Protein AF-A0AAN8KMR7-F1 (afdb_monomer)

Foldseek 3Di:
DVVVVLQVVLQVLLLVQLDDDDDDDDDDDDDAFDQACLLPRAGFALQFKDKDAFPVADCPPPLNRRLVVSSRSCSVSLSVSCVVPVLFDKWWWAFPSFMIIIPRYHDQDADPVRGDRDTPLLDQLFLCQLFPAFEEEEEEEPDPVCPDPNVVLVVLLVVLLVSSHDPSHHYDYHYPPDDDDDDDDGQEYEYEEQADPALPVVVCCPPQPDPLSYAYEYENTAPDCPHQPSRQVNRVNSQFYYFYDHDNVVSNVRSSVRSQSRSQVCLQVVPGDWDKDFWDDDPRQQVDQPRRPWTKIKTKHWHWDPDPVCSNVTGTGTMIMTIRTVVVVLVVPDDVLQDDPKGKWKAALVQATRDDPQLDQWDDDDPGIDGDVPSRRHGPVNRDPDDPPCPVSVCQSVQHADWDDDCWTWGWDDDDSMTMIMTHDPCRPVDDDQDADDLVQLVVLCPPPPHDDDQVDQFWCQSPDPVSVVDRSSRLLVCCSVVVCVVIHGDPRVSSVSSVVSNVCSVVVVVVVVCVVCVPD

Radius of gyration: 28.15 Å; Cα contacts (8 Å, |Δi|>4): 831; chains: 1; bounding box: 63×62×98 Å

Sequence (521 aa):
MELLCRKMKSVAEAEETLEEQRCLESWEESFPLEENEHFNKLQVNTLQSDIQVPTNVYNKDPGILNGVYMSEALNDVFVDNFQKDPTLTWQYFGSATGFFRLYPGIAWTPDENGVVTFDCRNRNWYIQAATSPKDIIIVVDVSGSMKGLRLTIAKHTINTILDTLGENDFVNVIAAASLGQGSLCNQAIMLITDGAMEDYEEVFQEFNWPERRVRVFTYLIGREVTFADTVKWIACNNKGYYTHVSTLADVQENVMEYLHVLSRPMVINHDHDIIWTEAYMDSALFNTQAQSLLLMTSVAMPVFSKKKETLSHGILLGVVGTDVPLRELMRLAPRYKLGVHGYAFLNTNNGYILSHPDLRPLYKEGKKLKPKPNYNSVDLAEVEWEDTDETLRTAMVKGETGTLSLDVRATVEKGTPFSLGMVLTRGHGEYIFLGNVSVKEGLNDLMQPDVSIANEWTYCETDIDPHHRKLTQLQAVFRYLTGKEPDLECDEELLRQTLFDAVVTAPMEAYWTAMMLNPSG

Mean predicted aligned error: 11.94 Å

pLDDT: mean 77.71, std 13.56, range [29.28, 94.75]

Nearest PDB structures (foldseek):
  8we9-assembly1_D  TM=8.338E-01  e=1.237E-37  Homo sapiens
  8x93-assembly1_B  TM=8.026E-01  e=9.690E-37  Homo sapiens
  8hmb-assembly1_E  TM=8.223E-01  e=2.126E-35  Homo sapiens
  8hma-assembly1_F  TM=8.306E-01  e=1.867E-34  Homo sapiens
  8if3-assembly1_A  TM=8.110E-01  e=4.273E-32  Homo sapiens

Structure (mmCIF, N/CA/C/O backbone):
data_AF-A0AAN8KMR7-F1
#
_entry.id   AF-A0AAN8KMR7-F1
#
loop_
_atom_site.group_PDB
_atom_site.id
_atom_site.type_symbol
_atom_site.label_atom_id
_atom_site.label_alt_id
_atom_site.label_comp_id
_atom_site.label_asym_id
_atom_site.label_entity_id
_atom_site.label_seq_id
_atom_site.pdbx_PDB_ins_code
_atom_site.Cartn_x
_atom_site.Cartn_y
_atom_site.Cartn_z
_atom_site.occupancy
_atom_site.B_iso_or_equiv
_atom_site.auth_seq_id
_atom_site.auth_comp_id
_atom_site.auth_asym_id
_atom_site.auth_atom_id
_atom_site.pdbx_PDB_model_num
ATOM 1 N N . MET A 1 1 ? -17.747 -5.216 7.043 1.00 40.75 1 MET A N 1
ATOM 2 C CA . MET A 1 1 ? -18.226 -5.093 5.646 1.00 40.75 1 MET A CA 1
ATOM 3 C C . MET A 1 1 ? -18.702 -3.694 5.274 1.00 40.75 1 MET A C 1
ATOM 5 O O . MET A 1 1 ? -18.146 -3.143 4.334 1.00 40.75 1 MET A O 1
ATOM 9 N N . GLU A 1 2 ? -19.658 -3.083 5.987 1.00 42.31 2 GLU A N 1
ATOM 10 C CA . GLU A 1 2 ? -20.108 -1.712 5.662 1.00 42.31 2 GLU A CA 1
ATOM 11 C C . GLU A 1 2 ? -18.990 -0.665 5.731 1.00 42.31 2 GLU A C 1
ATOM 13 O O . GLU A 1 2 ? -18.883 0.144 4.818 1.00 42.31 2 GLU A O 1
ATOM 18 N N . LEU A 1 3 ? -18.127 -0.714 6.756 1.00 52.78 3 LEU A N 1
ATOM 19 C CA . LEU A 1 3 ? -16.965 0.178 6.878 1.00 52.78 3 LEU A CA 1
ATOM 20 C C . LEU A 1 3 ? -16.081 0.112 5.623 1.00 52.78 3 LEU A C 1
ATOM 22 O O . LEU A 1 3 ? -15.809 1.127 4.998 1.00 52.78 3 LEU A O 1
ATOM 26 N N . LEU A 1 4 ? -15.719 -1.102 5.205 1.00 54.59 4 LEU A N 1
ATOM 27 C CA . LEU A 1 4 ? -14.870 -1.370 4.041 1.00 54.59 4 LEU A CA 1
ATOM 28 C C . LEU A 1 4 ? -15.540 -0.862 2.749 1.00 54.59 4 LEU A C 1
ATOM 30 O O . LEU A 1 4 ? -14.893 -0.207 1.942 1.00 54.59 4 LEU A O 1
ATOM 34 N N . CYS A 1 5 ? -16.855 -1.062 2.595 1.00 50.19 5 CYS A N 1
ATOM 35 C CA . CYS A 1 5 ? -17.623 -0.525 1.466 1.00 50.19 5 CYS A CA 1
ATOM 36 C C . CYS A 1 5 ? -17.693 1.013 1.464 1.00 50.19 5 CYS A C 1
ATOM 38 O O . CYS A 1 5 ? -17.657 1.617 0.395 1.00 50.19 5 CYS A O 1
ATOM 40 N N . ARG A 1 6 ? -17.775 1.664 2.634 1.00 58.69 6 ARG A N 1
ATOM 41 C CA . ARG A 1 6 ? -17.731 3.135 2.740 1.00 58.69 6 ARG A CA 1
ATOM 42 C C . ARG A 1 6 ? -16.368 3.675 2.297 1.00 58.69 6 ARG A C 1
ATOM 44 O O . ARG A 1 6 ? -16.344 4.615 1.510 1.00 58.69 6 ARG A O 1
ATOM 51 N N . LYS A 1 7 ? -15.266 3.023 2.698 1.00 59.31 7 LYS A N 1
ATOM 52 C CA . LYS A 1 7 ? -13.900 3.361 2.241 1.00 59.31 7 LYS A CA 1
ATOM 53 C C . LYS A 1 7 ? -13.719 3.147 0.732 1.00 59.31 7 LYS A C 1
ATOM 55 O O . LYS A 1 7 ? -13.120 3.967 0.048 1.00 59.31 7 LYS A O 1
ATOM 60 N N . MET A 1 8 ? -14.285 2.072 0.186 1.00 54.75 8 MET A N 1
ATOM 61 C CA . MET A 1 8 ? -14.308 1.833 -1.263 1.00 54.75 8 MET A CA 1
ATOM 62 C C . MET A 1 8 ? -15.063 2.937 -2.011 1.00 54.75 8 MET A C 1
ATOM 64 O O . MET A 1 8 ? -14.613 3.409 -3.052 1.00 54.75 8 MET A O 1
ATOM 68 N N . LYS A 1 9 ? -16.194 3.385 -1.457 1.00 57.12 9 LYS A N 1
ATOM 69 C CA . LYS A 1 9 ? -17.008 4.443 -2.053 1.00 57.12 9 LYS A CA 1
ATOM 70 C C . LYS A 1 9 ? -16.302 5.802 -2.041 1.00 57.12 9 LYS A C 1
ATOM 72 O O . LYS A 1 9 ? -16.353 6.492 -3.051 1.00 57.12 9 LYS A O 1
ATOM 77 N N . SER A 1 10 ? -15.603 6.159 -0.959 1.00 56.78 10 SER A N 1
ATOM 78 C CA . SER A 1 10 ? -14.820 7.406 -0.903 1.00 56.78 10 SER A CA 1
ATOM 79 C C . SER A 1 10 ? -13.711 7.449 -1.957 1.00 56.78 10 SER A C 1
ATOM 81 O O . SER A 1 10 ? -13.449 8.501 -2.533 1.00 56.78 10 SER A O 1
ATOM 83 N N . VAL A 1 11 ? -13.090 6.298 -2.243 1.00 55.53 11 VAL A N 1
ATOM 84 C CA . VAL A 1 11 ? -12.063 6.165 -3.288 1.00 55.53 11 VAL A CA 1
ATOM 85 C C . VAL A 1 11 ? -12.677 6.276 -4.690 1.00 55.53 11 VAL A C 1
ATOM 87 O O . VAL A 1 11 ? -12.124 6.971 -5.539 1.00 55.53 11 VAL A O 1
ATOM 90 N N . ALA A 1 12 ? -13.843 5.666 -4.921 1.00 56.41 12 ALA A N 1
ATOM 91 C CA . ALA A 1 12 ? -14.563 5.780 -6.191 1.00 56.41 12 ALA A CA 1
ATOM 92 C C . ALA A 1 12 ? -15.052 7.219 -6.471 1.00 56.41 12 ALA A C 1
ATOM 94 O O . ALA A 1 12 ? -14.902 7.705 -7.586 1.00 56.41 12 ALA A O 1
ATOM 95 N N . GLU A 1 13 ? -15.566 7.931 -5.456 1.00 58.62 13 GLU A N 1
ATOM 96 C CA . GLU A 1 13 ? -15.984 9.343 -5.576 1.00 58.62 13 GLU A CA 1
ATOM 97 C C . GLU A 1 13 ? -14.786 10.263 -5.929 1.00 58.62 13 GLU A C 1
ATOM 99 O O . GLU A 1 13 ? -14.926 11.212 -6.703 1.00 58.62 13 GLU A O 1
ATOM 104 N N . ALA A 1 14 ? -13.580 9.953 -5.433 1.00 56.31 14 ALA A N 1
ATOM 105 C CA . ALA A 1 14 ? -12.356 10.686 -5.774 1.00 56.31 14 ALA A CA 1
ATOM 106 C C . ALA A 1 14 ? -11.883 10.444 -7.224 1.00 56.31 14 ALA A C 1
ATOM 108 O O . ALA A 1 14 ? -11.387 11.369 -7.865 1.00 56.31 14 ALA A O 1
ATOM 109 N N . GLU A 1 15 ? -12.056 9.233 -7.765 1.00 60.28 15 GLU A N 1
ATOM 110 C CA . GLU A 1 15 ? -11.717 8.910 -9.162 1.00 60.28 15 GLU A CA 1
ATOM 111 C C . GLU A 1 15 ? -12.555 9.716 -10.163 1.00 60.28 15 GLU A C 1
ATOM 113 O O . GLU A 1 15 ? -12.010 10.249 -11.132 1.00 60.28 15 GLU A O 1
ATOM 118 N N . GLU A 1 16 ? -13.858 9.862 -9.903 1.00 57.50 16 GLU A N 1
ATOM 119 C CA . GLU A 1 16 ? -14.801 10.511 -10.822 1.00 57.50 16 GLU A CA 1
ATOM 120 C C . GLU A 1 16 ? -14.576 12.030 -10.976 1.00 57.50 16 GLU A C 1
ATOM 122 O O . GLU A 1 16 ? -15.000 12.615 -11.970 1.00 57.50 16 GLU A O 1
ATOM 127 N N . THR A 1 17 ? -13.891 12.682 -10.029 1.00 57.28 17 THR A N 1
ATOM 128 C CA . THR A 1 17 ? -13.860 14.156 -9.919 1.00 57.28 17 THR A CA 1
ATOM 129 C C . THR A 1 17 ? -12.720 14.832 -10.710 1.00 57.28 17 THR A C 1
ATOM 131 O O . THR A 1 17 ? -12.700 16.051 -10.875 1.00 57.28 17 THR A O 1
ATOM 134 N N . LEU A 1 18 ? -11.763 14.078 -11.259 1.00 56.88 18 LEU A N 1
ATOM 135 C CA . LEU A 1 18 ? -10.526 14.614 -11.861 1.00 56.88 18 LEU A CA 1
ATOM 136 C C . LEU A 1 18 ? -10.668 15.212 -13.293 1.00 56.88 18 LEU A C 1
ATOM 138 O O . LEU A 1 18 ? -9.737 15.100 -14.093 1.00 56.88 18 LEU A O 1
ATOM 142 N N . GLU A 1 19 ? -11.786 15.868 -13.652 1.00 51.00 19 GLU A N 1
ATOM 143 C CA . GLU A 1 19 ? -12.149 16.120 -15.070 1.00 51.00 19 GLU A CA 1
ATOM 144 C C . GLU A 1 19 ? -12.253 17.565 -15.644 1.00 51.00 19 GLU A C 1
ATOM 146 O O . GLU A 1 19 ? -12.534 17.670 -16.837 1.00 51.00 19 GLU A O 1
ATOM 151 N N . GLU A 1 20 ? -11.930 18.690 -14.981 1.00 41.00 20 GLU A N 1
ATOM 152 C CA . GLU A 1 20 ? -12.064 20.031 -15.634 1.00 41.00 20 GLU A CA 1
ATOM 153 C C . GLU A 1 20 ? -10.867 21.008 -15.487 1.00 41.00 20 GLU A C 1
ATOM 155 O O . GLU A 1 20 ? -10.127 20.987 -14.509 1.00 41.00 20 GLU A O 1
ATOM 160 N N . GLN A 1 21 ? -10.643 21.861 -16.512 1.00 38.34 21 GLN A N 1
ATOM 161 C CA . GLN A 1 21 ? -9.456 22.730 -16.689 1.00 38.34 21 GLN A CA 1
ATOM 162 C C . GLN A 1 21 ? -9.748 24.244 -16.637 1.00 38.34 21 GLN A C 1
ATOM 164 O O . GLN A 1 21 ? -10.625 24.727 -17.353 1.00 38.34 21 GLN A O 1
ATOM 169 N N . ARG A 1 22 ? -8.857 25.001 -15.969 1.00 34.06 22 ARG A N 1
ATOM 170 C CA . ARG A 1 22 ? -8.339 26.353 -16.313 1.00 34.06 22 ARG A CA 1
ATOM 171 C C . ARG A 1 22 ? -6.918 26.500 -15.723 1.00 34.06 22 ARG A C 1
ATOM 173 O O . ARG A 1 22 ? -6.473 25.626 -15.012 1.00 34.06 22 ARG A O 1
ATOM 180 N N . CYS A 1 23 ? -6.146 27.534 -16.052 1.00 29.28 23 CYS A N 1
ATOM 181 C CA . CYS A 1 23 ? -4.791 27.739 -15.494 1.00 29.28 23 CYS A CA 1
ATOM 182 C C . CYS A 1 23 ? -4.741 29.027 -14.664 1.00 29.28 23 CYS A C 1
ATOM 184 O O . CYS A 1 23 ? -5.404 29.977 -15.085 1.00 29.28 23 CYS A O 1
ATOM 186 N N . LEU A 1 24 ? -3.930 29.078 -13.585 1.00 33.88 24 LEU A N 1
ATOM 187 C CA . LEU A 1 24 ? -3.199 30.265 -13.070 1.00 33.88 24 LEU A CA 1
ATOM 188 C C . LEU A 1 24 ? -2.262 29.950 -11.861 1.00 33.88 24 LEU A C 1
ATOM 190 O O . LEU A 1 24 ? -2.130 28.798 -11.468 1.00 33.88 24 LEU A O 1
ATOM 194 N N . GLU A 1 25 ? -1.548 30.989 -11.399 1.00 34.59 25 GLU A N 1
ATOM 195 C CA . GLU A 1 25 ? -0.180 31.093 -10.837 1.00 34.59 25 GLU A CA 1
ATOM 196 C C . GLU A 1 25 ? 0.114 30.668 -9.375 1.00 34.59 25 GLU A C 1
ATOM 198 O O . GLU A 1 25 ? -0.727 30.765 -8.497 1.00 34.59 25 GLU A O 1
ATOM 203 N N . SER A 1 26 ? 1.403 30.329 -9.175 1.00 34.28 26 SER A N 1
ATOM 204 C CA . SER A 1 26 ? 2.260 30.294 -7.964 1.00 34.28 26 SER A CA 1
ATOM 205 C C . SER A 1 26 ? 1.698 29.787 -6.629 1.00 34.28 26 SER A C 1
ATOM 207 O O . SER A 1 26 ? 0.839 30.416 -6.022 1.00 34.28 26 SER A O 1
ATOM 209 N N . TRP A 1 27 ? 2.348 28.751 -6.089 1.00 49.06 27 TRP A N 1
ATOM 210 C CA . TRP A 1 27 ? 2.021 28.130 -4.806 1.00 49.06 27 TRP A CA 1
ATOM 211 C C . TRP A 1 27 ? 3.200 28.246 -3.837 1.00 49.06 27 TRP A C 1
ATOM 213 O O . TRP A 1 27 ? 4.209 27.572 -4.016 1.00 49.06 27 TRP A O 1
ATOM 223 N N . GLU A 1 28 ? 3.070 29.115 -2.838 1.00 46.75 28 GLU A N 1
ATOM 224 C CA . GLU A 1 28 ? 3.877 29.150 -1.609 1.00 46.75 28 GLU A CA 1
ATOM 225 C C . GLU A 1 28 ? 3.050 29.903 -0.549 1.00 46.75 28 GLU A C 1
ATOM 227 O O . GLU A 1 28 ? 3.374 31.014 -0.136 1.00 46.75 28 GLU A O 1
ATOM 232 N N . GLU A 1 29 ? 1.916 29.326 -0.141 1.00 52.81 29 GLU A N 1
ATOM 233 C CA . GLU A 1 29 ? 1.157 29.826 1.009 1.00 52.81 29 GLU A CA 1
ATOM 234 C C . GLU A 1 29 ? 1.304 28.859 2.181 1.00 52.81 29 GLU A C 1
ATOM 236 O O . GLU A 1 29 ? 0.980 27.675 2.100 1.00 52.81 29 GLU A O 1
ATOM 241 N N . SER A 1 30 ? 1.827 29.374 3.293 1.00 57.88 30 SER A N 1
ATOM 242 C CA . SER A 1 30 ? 1.806 28.677 4.571 1.00 57.88 30 SER A CA 1
ATOM 243 C C . SER A 1 30 ? 0.367 28.630 5.082 1.00 57.88 30 SER A C 1
ATOM 245 O O . SER A 1 30 ? -0.216 29.680 5.363 1.00 57.88 30 SER A O 1
ATOM 247 N N . PHE A 1 31 ? -0.196 27.437 5.234 1.00 68.88 31 PHE A N 1
ATOM 248 C CA . PHE A 1 31 ? -1.527 27.256 5.807 1.00 68.88 31 PHE A CA 1
ATOM 249 C C . PHE A 1 31 ? -1.446 27.032 7.328 1.00 68.88 31 PHE A C 1
ATOM 251 O O . PHE A 1 31 ? -0.479 26.437 7.812 1.00 68.88 31 PHE A O 1
ATOM 258 N N . PRO A 1 32 ? -2.424 27.529 8.110 1.00 75.00 32 PRO A N 1
ATOM 259 C CA . PRO A 1 32 ? -2.459 27.291 9.547 1.00 75.00 32 PRO A CA 1
ATOM 260 C C . PRO A 1 32 ? -2.686 25.800 9.817 1.00 75.00 32 PRO A C 1
ATOM 262 O O . PRO A 1 32 ? -3.548 25.172 9.206 1.00 75.00 32 PRO A O 1
ATOM 265 N N . LEU A 1 33 ? -1.898 25.244 10.735 1.00 80.00 33 LEU A N 1
ATOM 266 C CA . LEU A 1 33 ? -2.036 23.868 11.196 1.00 80.00 33 LEU A CA 1
ATOM 267 C C . LEU A 1 33 ? -2.557 23.864 12.628 1.00 80.00 33 LEU A C 1
ATOM 269 O O . LEU A 1 33 ? -2.093 24.642 13.466 1.00 80.00 33 LEU A O 1
ATOM 273 N N . GLU A 1 34 ? -3.465 22.942 12.916 1.00 76.62 34 GLU A N 1
ATOM 274 C CA . GLU A 1 34 ? -4.024 22.738 14.245 1.00 76.62 34 GLU A CA 1
ATOM 275 C C . GLU A 1 34 ? -3.708 21.325 14.735 1.00 76.62 34 GLU A C 1
ATOM 277 O O . GLU A 1 34 ? -3.656 20.364 13.969 1.00 76.62 34 GLU A O 1
ATOM 282 N N . GLU A 1 35 ? -3.450 21.191 16.032 1.00 73.12 35 GLU A N 1
ATOM 283 C CA . GLU A 1 35 ? -3.209 19.889 16.648 1.00 73.12 35 GLU A CA 1
ATOM 284 C C . GLU A 1 35 ? -4.506 19.069 16.644 1.00 73.12 35 GLU A C 1
ATOM 286 O O . GLU A 1 35 ? -5.508 19.482 17.229 1.00 73.12 35 GLU A O 1
ATOM 291 N N . ASN A 1 36 ? -4.491 17.899 16.001 1.00 65.38 36 ASN A N 1
ATOM 292 C CA . ASN A 1 36 ? -5.659 17.028 15.922 1.00 65.38 36 ASN A CA 1
ATOM 293 C C . ASN A 1 36 ? -5.383 15.660 16.548 1.00 65.38 36 ASN A C 1
ATOM 295 O O . ASN A 1 36 ? -4.576 14.870 16.066 1.00 65.38 36 ASN A O 1
ATOM 299 N N . GLU A 1 37 ? -6.107 15.364 17.622 1.00 61.97 37 GLU A N 1
ATOM 300 C CA . GLU A 1 37 ? -6.017 14.111 18.379 1.00 61.97 37 GLU A CA 1
ATOM 301 C C . GLU A 1 37 ? -6.413 12.856 17.563 1.00 61.97 37 GLU A C 1
ATOM 303 O O . GLU A 1 37 ? -5.892 11.784 17.846 1.00 61.97 37 GLU A O 1
ATOM 308 N N . HIS A 1 38 ? -7.254 12.966 16.518 1.00 67.56 38 HIS A N 1
ATOM 309 C CA . HIS A 1 38 ? -7.573 11.847 15.597 1.00 67.56 38 HIS A CA 1
ATOM 310 C C . HIS A 1 38 ? -6.332 11.393 14.835 1.00 67.56 38 HIS A C 1
ATOM 312 O O . HIS A 1 38 ? -6.064 10.210 14.662 1.00 67.56 38 HIS A O 1
ATOM 318 N N . PHE A 1 39 ? -5.516 12.376 14.464 1.00 70.44 39 PHE A N 1
ATOM 319 C CA . PHE A 1 39 ? -4.199 12.195 13.875 1.00 70.44 39 PHE A CA 1
ATOM 320 C C . PHE A 1 39 ? -3.124 12.156 14.968 1.00 70.44 39 PHE A C 1
ATOM 322 O O . PHE A 1 39 ? -1.996 12.591 14.766 1.00 70.44 39 PHE A O 1
ATOM 329 N N . ASN A 1 40 ? -3.479 11.655 16.156 1.00 64.81 40 ASN A N 1
ATOM 330 C CA . ASN A 1 40 ? -2.603 11.463 17.306 1.00 64.81 40 ASN A CA 1
ATOM 331 C C . ASN A 1 40 ? -1.863 12.726 17.794 1.00 64.81 40 ASN A C 1
ATOM 333 O O . ASN A 1 40 ? -0.746 12.605 18.298 1.00 64.81 40 ASN A O 1
ATOM 337 N N . LYS A 1 41 ? -2.456 13.921 17.690 1.00 65.06 41 LYS A N 1
ATOM 338 C CA . LYS A 1 41 ? -1.827 15.226 18.004 1.00 65.06 41 LYS A CA 1
ATOM 339 C C . LYS A 1 41 ? -0.825 15.712 16.964 1.00 65.06 41 LYS A C 1
ATOM 341 O O . LYS A 1 41 ? 0.046 16.532 17.255 1.00 65.06 41 LYS A O 1
ATOM 346 N N . LEU A 1 42 ? -0.922 15.215 15.737 1.00 71.25 42 LEU A N 1
ATOM 347 C CA . LEU A 1 42 ? -0.227 15.851 14.631 1.00 71.25 42 LEU A CA 1
ATOM 348 C C . LEU A 1 42 ? -0.848 17.213 14.325 1.00 71.25 42 LEU A C 1
ATOM 350 O O . LEU A 1 42 ? -2.051 17.423 14.480 1.00 71.25 42 LEU A O 1
ATOM 354 N N . GLN A 1 43 ? 0.008 18.130 13.883 1.00 76.62 43 GLN A N 1
ATOM 355 C CA . GLN A 1 43 ? -0.402 19.412 13.335 1.00 76.62 43 GLN A CA 1
ATOM 356 C C . GLN A 1 43 ? -0.915 19.186 11.914 1.00 76.62 43 GLN A C 1
ATOM 358 O O . GLN A 1 43 ? -0.129 18.898 11.011 1.00 76.62 43 GLN A O 1
ATOM 363 N N . VAL A 1 44 ? -2.230 19.282 11.739 1.00 82.62 44 VAL A N 1
ATOM 364 C CA . VAL A 1 44 ? -2.921 19.020 10.474 1.00 82.62 44 VAL A CA 1
ATOM 365 C C . VAL A 1 44 ? -3.854 20.176 10.120 1.00 82.62 44 VAL A C 1
ATOM 367 O O . VAL A 1 44 ? -4.286 20.933 10.990 1.00 82.62 44 VAL A O 1
ATOM 370 N N . ASN A 1 45 ? -4.199 20.298 8.845 1.00 84.19 45 ASN A N 1
ATOM 371 C CA . ASN A 1 45 ? -5.233 21.199 8.361 1.00 84.19 45 ASN A CA 1
ATOM 372 C C . ASN A 1 45 ? -6.396 20.381 7.791 1.00 84.19 45 ASN A C 1
ATOM 374 O O . ASN A 1 45 ? -6.277 19.742 6.752 1.00 84.19 45 ASN A O 1
ATOM 378 N N . THR A 1 46 ? -7.535 20.405 8.479 1.00 82.25 46 THR A N 1
ATOM 379 C CA . THR A 1 46 ? -8.751 19.683 8.073 1.00 82.25 46 THR A CA 1
ATOM 380 C C . THR A 1 46 ? -9.586 20.427 7.030 1.00 82.25 46 THR A C 1
ATOM 382 O O . THR A 1 46 ? -10.602 19.907 6.586 1.00 82.25 46 THR A O 1
ATOM 385 N N . LEU A 1 47 ? -9.192 21.638 6.632 1.00 83.25 47 LEU A N 1
ATOM 386 C CA . LEU A 1 47 ? -9.878 22.416 5.596 1.00 83.25 47 LEU A CA 1
ATOM 387 C C . LEU A 1 47 ? -9.235 22.239 4.218 1.00 83.25 47 LEU A C 1
ATOM 389 O O . LEU A 1 47 ? -9.895 22.446 3.200 1.00 83.25 47 LEU A O 1
ATOM 393 N N . GLN A 1 48 ? -7.946 21.897 4.177 1.00 84.62 48 GLN A N 1
ATOM 394 C CA . GLN A 1 48 ? -7.181 21.802 2.938 1.00 84.62 48 GLN A CA 1
ATOM 395 C C . GLN A 1 48 ? -6.219 20.615 2.938 1.00 84.62 48 GLN A C 1
ATOM 397 O O . GLN A 1 48 ? -5.588 20.296 3.942 1.00 84.62 48 GLN A O 1
ATOM 402 N N . SER A 1 49 ? -6.096 19.995 1.770 1.00 86.69 49 SER A N 1
ATOM 403 C CA . SER A 1 49 ? -5.047 19.037 1.421 1.00 86.69 49 SER A CA 1
ATOM 404 C C . SER A 1 49 ? -3.710 19.732 1.158 1.00 86.69 49 SER A C 1
ATOM 406 O O . SER A 1 49 ? -3.670 20.877 0.705 1.00 86.69 49 SER A O 1
ATOM 408 N N . ASP A 1 50 ? -2.613 19.028 1.405 1.00 86.00 50 ASP A N 1
ATOM 409 C CA . ASP A 1 50 ? -1.263 19.469 1.075 1.00 86.00 50 ASP A CA 1
ATOM 410 C C . ASP A 1 50 ? -0.708 18.719 -0.143 1.00 86.00 50 ASP A C 1
ATOM 412 O O . ASP A 1 50 ? -1.288 17.750 -0.641 1.00 86.00 50 ASP A O 1
ATOM 416 N N . ILE A 1 51 ? 0.418 19.213 -0.661 1.00 86.81 51 ILE A N 1
ATOM 417 C CA . ILE A 1 51 ? 1.107 18.625 -1.807 1.00 86.81 51 ILE A CA 1
ATOM 418 C C . ILE A 1 51 ? 2.576 18.461 -1.466 1.00 86.81 51 ILE A C 1
ATOM 420 O O . ILE A 1 51 ? 3.266 19.421 -1.123 1.00 86.81 51 ILE A O 1
ATOM 424 N N . GLN A 1 52 ? 3.063 17.243 -1.638 1.00 86.38 52 GLN A N 1
ATOM 425 C CA . GLN A 1 52 ? 4.458 16.885 -1.515 1.00 86.38 52 GLN A CA 1
ATOM 426 C C . GLN A 1 52 ? 5.023 16.542 -2.891 1.00 86.38 52 GLN A C 1
ATOM 428 O O . GLN A 1 52 ? 4.423 15.816 -3.681 1.00 86.38 52 GLN A O 1
ATOM 433 N N . VAL A 1 53 ? 6.198 17.092 -3.185 1.00 85.81 53 VAL A N 1
ATOM 434 C CA . VAL A 1 53 ? 6.974 16.751 -4.377 1.00 85.81 53 VAL A CA 1
ATOM 435 C C . VAL A 1 53 ? 8.296 16.141 -3.903 1.00 85.81 53 VAL A C 1
ATOM 437 O O . VAL A 1 53 ? 8.971 16.758 -3.070 1.00 85.81 53 VAL A O 1
ATOM 440 N N . PRO A 1 54 ? 8.676 14.947 -4.390 1.00 82.00 54 PRO A N 1
ATOM 441 C CA . PRO A 1 54 ? 9.953 14.325 -4.057 1.00 82.00 54 PRO A CA 1
ATOM 442 C C . PRO A 1 54 ? 11.139 15.231 -4.401 1.00 82.00 54 PRO A C 1
ATOM 444 O O . PRO A 1 54 ? 11.111 15.968 -5.384 1.00 82.00 54 PRO A O 1
ATOM 447 N N . THR A 1 55 ? 12.218 15.171 -3.616 1.00 79.19 55 THR A N 1
ATOM 448 C CA . THR A 1 55 ? 13.363 16.096 -3.774 1.00 79.19 55 THR A CA 1
ATOM 449 C C . THR A 1 55 ? 14.108 15.932 -5.109 1.00 79.19 55 THR A C 1
ATOM 451 O O . THR A 1 55 ? 14.731 16.875 -5.591 1.00 79.19 55 THR A O 1
ATOM 454 N N . ASN A 1 56 ? 14.041 14.751 -5.727 1.00 77.44 56 ASN A N 1
ATOM 455 C CA . ASN A 1 56 ? 14.604 14.474 -7.052 1.00 77.44 56 ASN A CA 1
ATOM 456 C C . ASN A 1 56 ? 13.745 15.011 -8.211 1.00 77.44 56 ASN A C 1
ATOM 458 O O . ASN A 1 56 ? 14.199 14.992 -9.352 1.00 77.44 56 ASN A O 1
ATOM 462 N N . VAL A 1 57 ? 12.532 15.494 -7.939 1.00 81.12 57 VAL A N 1
ATOM 463 C CA . VAL A 1 57 ? 11.574 15.931 -8.954 1.00 81.12 57 VAL A CA 1
ATOM 464 C C . VAL A 1 57 ? 11.495 17.461 -8.991 1.00 81.12 57 VAL A C 1
ATOM 466 O O . VAL A 1 57 ? 11.355 18.133 -7.969 1.00 81.12 57 VAL A O 1
ATOM 469 N N . TYR A 1 58 ? 11.574 18.043 -10.190 1.00 81.38 58 TYR A N 1
ATOM 470 C CA . TYR A 1 58 ? 11.539 19.496 -10.359 1.00 81.38 58 TYR A CA 1
ATOM 471 C C . TYR A 1 58 ? 10.116 20.050 -10.216 1.00 81.38 58 TYR A C 1
ATOM 473 O O . TYR A 1 58 ? 9.291 19.927 -11.115 1.00 81.38 58 TYR A O 1
ATOM 481 N N . ASN A 1 59 ? 9.836 20.728 -9.103 1.00 77.31 59 ASN A N 1
ATOM 482 C CA . ASN A 1 59 ? 8.495 21.216 -8.752 1.00 77.31 59 ASN A CA 1
ATOM 483 C C . ASN A 1 59 ? 7.881 22.265 -9.704 1.00 77.31 59 ASN A C 1
ATOM 485 O O . ASN A 1 59 ? 6.680 22.511 -9.630 1.00 77.31 59 ASN A O 1
ATOM 489 N N . LYS A 1 60 ? 8.664 22.884 -10.598 1.00 80.44 60 LYS A N 1
ATOM 490 C CA . LYS A 1 60 ? 8.156 23.819 -11.624 1.00 80.44 60 LYS A CA 1
ATOM 491 C C . LYS A 1 60 ? 7.980 23.169 -12.995 1.00 80.44 60 LYS A C 1
ATOM 493 O O . LYS A 1 60 ? 7.782 23.878 -13.981 1.00 80.44 60 LYS A O 1
ATOM 498 N N . ASP A 1 61 ? 8.080 21.844 -13.074 1.00 81.25 61 ASP A N 1
ATOM 499 C CA . ASP A 1 61 ? 7.763 21.125 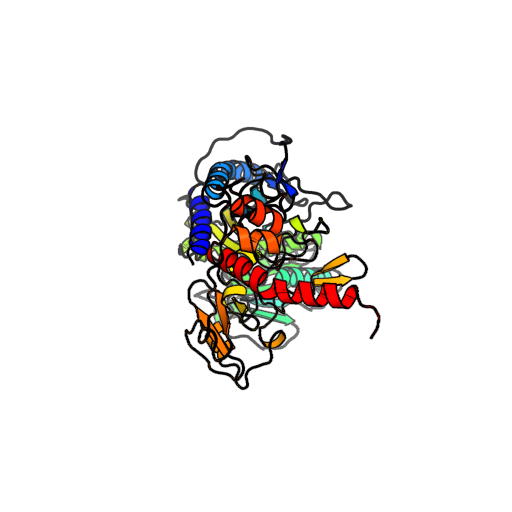-14.298 1.00 81.25 61 ASP A CA 1
ATOM 500 C C . ASP A 1 61 ? 6.295 21.382 -14.708 1.00 81.25 61 ASP A C 1
ATOM 502 O O . ASP A 1 61 ? 5.391 21.246 -13.873 1.00 81.25 61 ASP A O 1
ATOM 506 N N . PRO A 1 62 ? 6.017 21.752 -15.974 1.00 81.56 62 PRO A N 1
ATOM 507 C CA . PRO A 1 62 ? 4.656 22.030 -16.425 1.00 81.56 62 PRO A CA 1
ATOM 508 C C . PRO A 1 62 ? 3.691 20.851 -16.249 1.00 81.56 62 PRO A C 1
ATOM 510 O O . PRO A 1 62 ? 2.506 21.071 -16.002 1.00 81.56 62 PRO A O 1
ATOM 513 N N . GLY A 1 63 ? 4.164 19.607 -16.370 1.00 79.31 63 GLY A N 1
ATOM 514 C CA . GLY A 1 63 ? 3.351 18.410 -16.162 1.00 79.31 63 GLY A CA 1
ATOM 515 C C . GLY A 1 63 ? 2.896 18.274 -14.711 1.00 79.31 63 GLY A C 1
ATOM 516 O O . GLY A 1 63 ? 1.725 17.991 -14.458 1.00 79.31 63 GLY A O 1
ATOM 517 N N . ILE A 1 64 ? 3.789 18.561 -13.763 1.00 83.75 64 ILE A N 1
ATOM 518 C CA . ILE A 1 64 ? 3.479 18.548 -12.328 1.00 83.75 64 ILE A CA 1
ATOM 519 C C . ILE A 1 64 ? 2.524 19.674 -11.969 1.00 83.75 64 ILE A C 1
ATOM 521 O O . ILE A 1 64 ? 1.514 19.413 -11.328 1.00 83.75 64 ILE A O 1
ATOM 525 N N . LEU A 1 65 ? 2.791 20.901 -12.422 1.00 81.94 65 LEU A N 1
ATOM 526 C CA . LEU A 1 65 ? 1.920 22.047 -12.146 1.00 81.94 65 LEU A CA 1
ATOM 527 C C . LEU A 1 65 ? 0.494 21.814 -12.664 1.00 81.94 65 LEU A C 1
ATOM 529 O O . LEU A 1 65 ? -0.475 22.078 -11.955 1.00 81.94 65 LEU A O 1
ATOM 533 N N . ASN A 1 66 ? 0.361 21.256 -13.871 1.00 80.75 66 ASN A N 1
ATOM 534 C CA . ASN A 1 66 ? -0.941 20.911 -14.438 1.00 80.75 66 ASN A CA 1
ATOM 535 C C . ASN A 1 66 ? -1.645 19.793 -13.653 1.00 80.75 66 ASN A C 1
ATOM 537 O O . ASN A 1 66 ? -2.854 19.865 -13.447 1.00 80.75 66 ASN A O 1
ATOM 541 N N . GLY A 1 67 ? -0.913 18.765 -13.213 1.00 80.25 67 GLY A N 1
ATOM 542 C CA . GLY A 1 67 ? -1.485 17.676 -12.416 1.00 80.25 67 GLY A CA 1
ATOM 543 C C . GLY A 1 67 ? -1.892 18.119 -11.007 1.00 80.25 67 GLY A C 1
ATOM 544 O O . GLY A 1 67 ? -2.959 17.749 -10.518 1.00 80.25 67 GLY A O 1
ATOM 545 N N . VAL A 1 68 ? -1.082 18.965 -10.370 1.00 83.50 68 VAL A N 1
ATOM 546 C CA . VAL A 1 68 ? -1.391 19.601 -9.085 1.00 83.50 68 VAL A CA 1
ATOM 547 C C . VAL A 1 68 ? -2.687 20.394 -9.191 1.00 83.50 68 VAL A C 1
ATOM 549 O O . VAL A 1 68 ? -3.582 20.191 -8.376 1.00 83.50 68 VAL A O 1
ATOM 552 N N . TYR A 1 69 ? -2.820 21.213 -10.231 1.00 81.00 69 TYR A N 1
ATOM 553 C CA . TYR A 1 69 ? -4.040 21.969 -10.483 1.00 81.00 69 TYR A CA 1
ATOM 554 C C . TYR A 1 69 ? -5.255 21.055 -10.697 1.00 81.00 69 TYR A C 1
ATOM 556 O O . TYR A 1 69 ? -6.275 21.209 -10.040 1.00 81.00 69 TYR A O 1
ATOM 564 N N . MET A 1 70 ? -5.135 20.048 -11.567 1.00 79.00 70 MET A N 1
ATOM 565 C CA . MET A 1 70 ? -6.218 19.090 -11.829 1.00 79.00 70 MET A CA 1
ATOM 566 C C . MET A 1 70 ? -6.688 18.386 -10.548 1.00 79.00 70 MET A C 1
ATOM 568 O O . MET A 1 70 ? -7.877 18.156 -10.359 1.00 79.00 70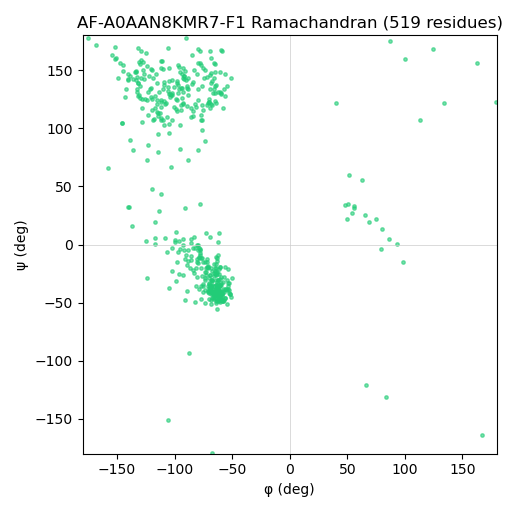 MET A O 1
ATOM 572 N N . SER A 1 71 ? -5.753 18.060 -9.656 1.00 84.06 71 SER A N 1
ATOM 573 C CA . SER A 1 71 ? -6.058 17.391 -8.391 1.00 84.06 71 SER A CA 1
ATOM 574 C C . SER A 1 71 ? -6.628 18.315 -7.309 1.00 84.06 71 SER A C 1
ATOM 576 O O . SER A 1 71 ? -7.000 17.816 -6.252 1.00 84.06 71 SER A O 1
ATOM 578 N N . GLU A 1 72 ? -6.728 19.630 -7.534 1.00 82.94 72 GLU A N 1
ATOM 579 C CA . GLU A 1 72 ? -7.348 20.570 -6.585 1.00 82.94 72 GLU A CA 1
ATOM 580 C C . GLU A 1 72 ? -8.820 20.226 -6.323 1.00 82.94 72 GLU A C 1
ATOM 582 O O . GLU A 1 72 ? -9.272 20.298 -5.182 1.00 82.94 72 GLU A O 1
ATOM 587 N N . ALA A 1 73 ? -9.530 19.734 -7.343 1.00 81.50 73 ALA A N 1
ATOM 588 C CA . ALA A 1 73 ? -10.921 19.297 -7.227 1.00 81.50 73 ALA A CA 1
ATOM 589 C C . ALA A 1 73 ? -11.122 18.140 -6.224 1.00 81.50 73 ALA A C 1
ATOM 591 O O . ALA A 1 73 ? -12.225 17.942 -5.722 1.00 81.50 73 ALA A O 1
ATOM 592 N N . LEU A 1 74 ? -10.059 17.397 -5.881 1.00 85.25 74 LEU A N 1
ATOM 593 C CA . LEU A 1 74 ? -10.123 16.352 -4.856 1.00 85.25 74 LEU A CA 1
ATOM 594 C C . LEU A 1 74 ? -10.278 16.912 -3.443 1.00 85.25 74 LEU A C 1
ATOM 596 O O . LEU A 1 74 ? -10.695 16.176 -2.555 1.00 85.25 74 LEU A O 1
ATOM 600 N N . ASN A 1 75 ? -9.939 18.182 -3.209 1.00 85.88 75 ASN A N 1
ATOM 601 C CA . ASN A 1 75 ? -10.004 18.765 -1.874 1.00 85.88 75 ASN A CA 1
ATOM 602 C C . ASN A 1 75 ? -11.428 18.717 -1.305 1.00 85.88 75 ASN A C 1
ATOM 604 O O . ASN A 1 75 ? -11.622 18.254 -0.183 1.00 85.88 75 ASN A O 1
ATOM 608 N N . ASP A 1 76 ? -12.413 19.127 -2.104 1.00 84.81 76 ASP A N 1
ATOM 609 C CA . ASP A 1 76 ? -13.822 19.129 -1.703 1.00 84.81 76 ASP A CA 1
ATOM 610 C C . ASP A 1 76 ? -14.316 17.701 -1.441 1.00 84.81 76 ASP A C 1
ATOM 612 O O . ASP A 1 76 ? -14.963 17.440 -0.429 1.00 84.81 76 ASP A O 1
ATOM 616 N N . VAL A 1 77 ? -13.911 16.745 -2.285 1.00 87.19 77 VAL A N 1
ATOM 617 C CA . VAL A 1 77 ? -14.233 15.320 -2.109 1.00 87.19 77 VAL A CA 1
ATOM 618 C C . VAL A 1 77 ? -13.633 14.769 -0.819 1.00 87.19 77 VAL A C 1
ATOM 620 O O . VAL A 1 77 ? -14.315 14.071 -0.071 1.00 87.19 77 VAL A O 1
ATOM 623 N N . PHE A 1 78 ? -12.371 15.082 -0.521 1.00 88.44 78 PHE A N 1
ATOM 624 C CA . PHE A 1 78 ? -11.712 14.613 0.695 1.00 88.44 78 PHE A CA 1
ATOM 625 C C . PHE A 1 78 ? -12.361 15.176 1.960 1.00 88.44 78 PHE A C 1
ATOM 627 O O . PHE A 1 78 ? -12.556 14.432 2.929 1.00 88.44 78 PHE A O 1
ATOM 634 N N . VAL A 1 79 ? -12.735 16.457 1.940 1.00 86.88 79 VAL A N 1
ATOM 635 C CA . VAL A 1 79 ? -13.460 17.107 3.037 1.00 86.88 79 VAL A CA 1
ATOM 636 C C . VAL A 1 79 ? -14.839 16.471 3.216 1.00 86.88 79 VAL A C 1
ATOM 638 O O . VAL A 1 79 ? -15.177 16.069 4.330 1.00 86.88 79 VAL A O 1
ATOM 641 N N . ASP A 1 80 ? -15.605 16.298 2.138 1.00 86.94 80 ASP A N 1
ATOM 642 C CA . ASP A 1 80 ? -16.932 15.676 2.174 1.00 86.94 80 ASP A CA 1
ATOM 643 C C . ASP A 1 80 ? -16.872 14.231 2.678 1.00 86.94 80 ASP A C 1
ATOM 645 O O . ASP A 1 80 ? -17.696 13.811 3.494 1.00 86.94 80 ASP A O 1
ATOM 649 N N . ASN A 1 81 ? -15.878 13.461 2.233 1.00 85.94 81 ASN A N 1
ATOM 650 C CA . ASN A 1 81 ? -15.645 12.099 2.701 1.00 85.94 81 ASN A CA 1
ATOM 651 C C . ASN A 1 81 ? -15.368 12.067 4.205 1.00 85.94 81 ASN A C 1
ATOM 653 O O . ASN A 1 81 ? -15.960 11.256 4.913 1.00 85.94 81 ASN A O 1
ATOM 657 N N . PHE A 1 82 ? -14.523 12.970 4.705 1.00 83.38 82 PHE A N 1
ATOM 658 C CA . PHE A 1 82 ? -14.202 13.056 6.129 1.00 83.38 82 PHE A CA 1
ATOM 659 C C . PHE A 1 82 ? -15.396 13.515 6.977 1.00 83.38 82 PHE A C 1
ATOM 661 O O . PHE A 1 82 ? -15.584 13.027 8.087 1.00 83.38 82 PHE A O 1
ATOM 668 N N . GLN A 1 83 ? -16.246 14.403 6.451 1.00 82.38 83 GLN A N 1
ATOM 669 C CA . GLN A 1 83 ? -17.492 14.799 7.115 1.00 82.38 83 GLN A CA 1
ATOM 670 C C . GLN A 1 83 ? -18.513 13.654 7.166 1.00 82.38 83 GLN A C 1
ATOM 672 O O . GLN A 1 83 ? -19.209 13.497 8.169 1.00 82.38 83 GLN A O 1
ATOM 677 N N . LYS A 1 84 ? -18.607 12.848 6.099 1.00 81.69 84 LYS A N 1
ATOM 678 C CA . LYS A 1 84 ? -19.473 11.658 6.047 1.00 81.69 84 LYS A CA 1
ATOM 679 C C . LYS A 1 84 ? -18.962 10.534 6.954 1.00 81.69 84 LYS A C 1
ATOM 681 O O . LYS A 1 84 ? -19.771 9.809 7.529 1.00 81.69 84 LYS A O 1
ATOM 686 N N . ASP A 1 85 ? -17.645 10.356 7.038 1.00 76.62 85 ASP A N 1
ATOM 687 C CA . ASP A 1 85 ? -16.996 9.300 7.813 1.00 76.62 85 ASP A CA 1
ATOM 688 C C . ASP A 1 85 ? -15.747 9.818 8.559 1.00 76.62 85 ASP A C 1
ATOM 690 O O . ASP A 1 85 ? -14.623 9.720 8.050 1.00 76.62 85 ASP A O 1
ATOM 694 N N . PRO A 1 86 ? -15.921 10.298 9.807 1.00 74.50 86 PRO A N 1
ATOM 695 C CA . PRO A 1 86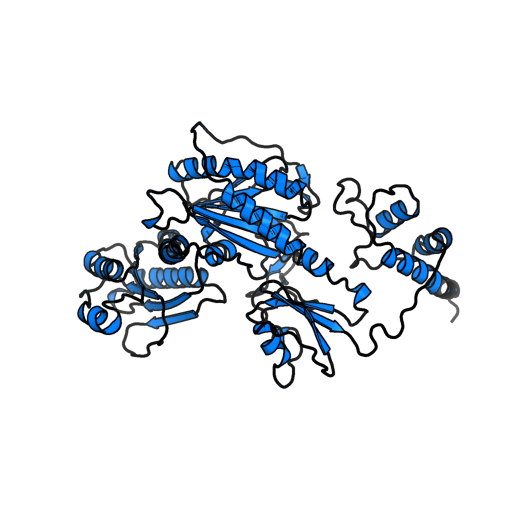 ? -14.825 10.797 10.640 1.00 74.50 86 PRO A CA 1
ATOM 696 C C . PRO A 1 86 ? -13.778 9.741 11.021 1.00 74.50 86 PRO A C 1
ATOM 698 O O . PRO A 1 86 ? -12.726 10.091 11.547 1.00 74.50 86 PRO A O 1
ATOM 701 N N . THR A 1 87 ? -14.028 8.448 10.768 1.00 73.12 87 THR A N 1
ATOM 702 C CA . THR A 1 87 ? -13.058 7.371 11.046 1.00 73.12 87 THR A CA 1
ATOM 703 C C . THR A 1 87 ? -11.955 7.273 9.988 1.00 73.12 87 THR A C 1
ATOM 705 O O . THR A 1 87 ? -10.995 6.527 10.167 1.00 73.12 87 THR A O 1
ATOM 708 N N . LEU A 1 88 ? -12.088 7.980 8.857 1.00 75.62 88 LEU A N 1
ATOM 709 C CA . LEU A 1 88 ? -11.038 8.078 7.840 1.00 75.62 88 LEU A CA 1
ATOM 710 C C . LEU A 1 88 ? -9.772 8.690 8.448 1.00 75.62 88 LEU A C 1
ATOM 712 O O . LEU A 1 88 ? -9.845 9.738 9.088 1.00 75.62 88 LEU A O 1
ATOM 716 N N . THR A 1 89 ? -8.617 8.053 8.250 1.00 80.44 89 THR A N 1
ATOM 717 C CA . THR A 1 89 ? -7.327 8.663 8.592 1.00 80.44 89 THR A CA 1
ATOM 718 C C . THR A 1 89 ? -6.830 9.476 7.409 1.00 80.44 89 THR A C 1
ATOM 720 O O . THR A 1 89 ? -7.216 10.631 7.252 1.00 80.44 89 THR A O 1
ATOM 723 N N . TRP A 1 90 ? -6.012 8.878 6.552 1.00 86.25 90 TRP A N 1
ATOM 724 C CA . TRP A 1 90 ? -5.422 9.549 5.409 1.00 86.25 90 TRP A CA 1
ATOM 725 C C . TRP A 1 90 ? -6.236 9.275 4.153 1.00 86.25 90 TRP A C 1
ATOM 727 O O . TRP A 1 90 ? -6.657 8.144 3.897 1.00 86.25 90 TRP A O 1
ATOM 737 N N . GLN A 1 91 ? -6.441 10.319 3.362 1.00 90.62 91 GLN A N 1
ATOM 738 C CA . GLN A 1 91 ? -6.919 10.229 1.988 1.00 90.62 91 GLN A CA 1
ATOM 739 C C . GLN A 1 91 ? -5.859 10.855 1.097 1.00 90.62 91 GLN A C 1
ATOM 741 O O . GLN A 1 91 ? -5.330 11.917 1.426 1.00 90.62 91 GLN A O 1
ATOM 746 N N . TYR A 1 92 ? -5.516 10.208 -0.009 1.00 91.31 92 TYR A N 1
ATOM 747 C CA . TYR A 1 92 ? -4.435 10.701 -0.845 1.00 91.31 92 TYR A CA 1
ATOM 748 C C . TYR A 1 92 ? -4.569 10.331 -2.313 1.00 91.31 92 TYR A C 1
ATOM 750 O O . TYR A 1 92 ? -5.244 9.378 -2.704 1.00 91.31 92 TYR A O 1
ATOM 758 N N . PHE A 1 93 ? -3.860 11.105 -3.126 1.00 92.81 93 PHE A N 1
ATOM 759 C CA . PHE A 1 93 ? -3.654 10.869 -4.543 1.00 92.81 93 PHE A CA 1
ATOM 760 C C . PHE A 1 93 ? -2.157 10.918 -4.852 1.00 92.81 93 PHE A C 1
ATOM 762 O O . PHE A 1 93 ? -1.507 11.952 -4.686 1.00 92.81 93 PHE A O 1
ATOM 769 N N . GLY A 1 94 ? -1.605 9.797 -5.311 1.00 92.44 94 GLY A N 1
ATOM 770 C CA . GLY A 1 94 ? -0.261 9.736 -5.878 1.00 92.44 94 GLY A CA 1
ATOM 771 C C . GLY A 1 94 ? -0.321 9.911 -7.387 1.00 92.44 94 GLY A C 1
ATOM 772 O O . GLY A 1 94 ? -0.950 9.108 -8.071 1.00 92.44 94 GLY A O 1
ATOM 773 N N . SER A 1 95 ? 0.341 10.929 -7.926 1.00 90.56 95 SER A N 1
ATOM 774 C CA . SER A 1 95 ? 0.413 11.147 -9.371 1.00 90.56 95 SER A CA 1
ATOM 775 C C . SER A 1 95 ? 1.467 10.256 -10.028 1.00 90.56 95 SER A C 1
ATOM 777 O O . SER A 1 95 ? 2.545 10.032 -9.478 1.00 90.56 95 SER A O 1
ATOM 779 N N . ALA A 1 96 ? 1.215 9.830 -11.268 1.00 88.25 96 ALA A N 1
ATOM 780 C CA . ALA A 1 96 ? 2.232 9.228 -12.136 1.00 88.25 96 ALA A CA 1
ATOM 781 C C . ALA A 1 96 ? 3.443 10.151 -12.366 1.00 88.25 96 ALA A C 1
ATOM 783 O O . ALA A 1 96 ? 4.563 9.679 -12.535 1.00 88.25 96 ALA A O 1
ATOM 784 N N . THR A 1 97 ? 3.246 11.472 -12.295 1.00 85.19 97 THR A N 1
ATOM 785 C CA . THR A 1 97 ? 4.326 12.467 -12.410 1.00 85.19 97 THR A CA 1
ATOM 786 C C . THR A 1 97 ? 5.131 12.656 -11.115 1.00 85.19 97 THR A C 1
ATOM 788 O O . THR A 1 97 ? 6.047 13.473 -11.088 1.00 85.19 97 THR A O 1
ATOM 791 N N . GLY A 1 98 ? 4.793 11.938 -10.037 1.00 86.56 98 GLY A N 1
ATOM 792 C CA . GLY A 1 98 ? 5.577 11.862 -8.801 1.00 86.56 98 GLY A CA 1
ATOM 793 C C . GLY A 1 98 ? 5.127 12.766 -7.651 1.00 86.56 98 GLY A C 1
ATOM 794 O O . GLY A 1 98 ? 5.540 12.517 -6.522 1.00 86.56 98 GLY A O 1
ATOM 795 N N . PHE A 1 99 ? 4.274 13.773 -7.876 1.00 89.12 99 PHE A N 1
ATOM 796 C CA . PHE A 1 99 ? 3.715 14.547 -6.757 1.00 89.12 99 PHE A CA 1
ATOM 797 C C . PHE A 1 99 ? 2.655 13.739 -5.998 1.00 89.12 99 PHE A C 1
ATOM 799 O O . PHE A 1 99 ? 1.947 12.910 -6.574 1.00 89.12 99 PHE A O 1
ATOM 806 N N . PHE A 1 100 ? 2.528 14.019 -4.710 1.00 90.94 100 PHE A N 1
ATOM 807 C CA . PHE A 1 100 ? 1.625 13.355 -3.786 1.00 90.94 100 PHE A CA 1
ATOM 808 C C . PHE A 1 100 ? 0.727 14.395 -3.123 1.00 90.94 100 PHE A C 1
ATOM 810 O O . PHE A 1 100 ? 1.227 15.352 -2.540 1.00 90.94 100 PHE A O 1
ATOM 817 N N . ARG A 1 101 ? -0.591 14.231 -3.229 1.00 90.00 101 ARG A N 1
ATOM 818 C CA . ARG A 1 101 ? -1.575 15.059 -2.524 1.00 90.00 101 ARG A CA 1
ATOM 819 C C . ARG A 1 101 ? -2.122 14.274 -1.344 1.00 90.00 101 ARG A C 1
ATOM 821 O O . ARG A 1 101 ? -2.592 13.156 -1.550 1.00 90.00 101 ARG A O 1
ATOM 828 N N . LEU A 1 102 ? -2.101 14.857 -0.151 1.00 89.00 102 LEU A N 1
ATOM 829 C CA . LEU A 1 102 ? -2.544 14.209 1.080 1.00 89.00 102 LEU A CA 1
ATOM 830 C C . LEU A 1 102 ? -3.583 15.077 1.801 1.00 89.00 102 LEU A C 1
ATOM 832 O O . LEU A 1 102 ? -3.537 16.304 1.796 1.00 89.00 102 LEU A O 1
ATOM 836 N N . TYR A 1 103 ? -4.576 14.421 2.387 1.00 87.81 103 TYR A N 1
ATOM 837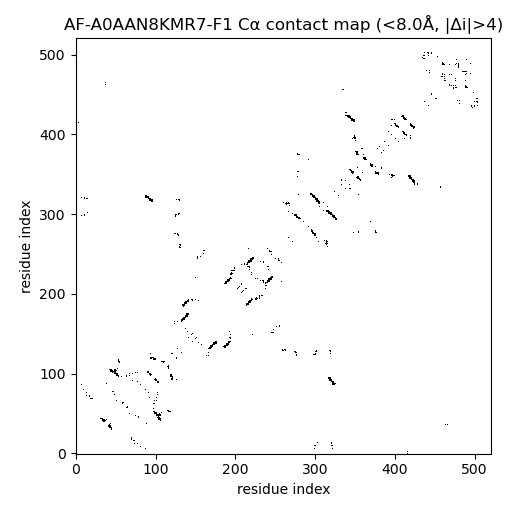 C CA . TYR A 1 103 ? -5.593 15.040 3.217 1.00 87.81 103 TYR A CA 1
ATOM 838 C C . TYR A 1 103 ? -5.763 14.255 4.528 1.00 87.81 103 TYR A C 1
ATOM 840 O O . TYR A 1 103 ? -5.832 13.019 4.489 1.00 87.81 103 TYR A O 1
ATOM 848 N N . PRO A 1 104 ? -5.918 14.949 5.673 1.00 86.38 104 PRO A N 1
ATOM 849 C CA . PRO A 1 104 ? -5.756 16.400 5.857 1.00 86.38 104 PRO A CA 1
ATOM 850 C C . PRO A 1 104 ? -4.309 16.850 5.629 1.00 86.38 104 PRO A C 1
ATOM 852 O O . PRO A 1 104 ? -3.384 16.055 5.778 1.00 86.38 104 PRO A O 1
ATOM 855 N N . GLY A 1 105 ? -4.110 18.117 5.261 1.00 83.94 105 GLY A N 1
ATOM 856 C CA . GLY A 1 105 ? -2.780 18.627 4.934 1.00 83.94 105 GLY A CA 1
ATOM 857 C C . GLY A 1 105 ? -1.861 18.673 6.154 1.00 83.94 105 GLY A C 1
ATOM 858 O O . GLY A 1 105 ? -2.298 19.048 7.245 1.00 83.94 105 GLY A O 1
ATOM 859 N N . ILE A 1 106 ? -0.584 18.325 5.986 1.00 82.12 106 ILE A N 1
ATOM 860 C CA . ILE A 1 106 ? 0.413 18.323 7.063 1.00 82.12 106 ILE A CA 1
ATOM 861 C C . ILE A 1 106 ? 1.632 19.178 6.702 1.00 82.12 106 ILE A C 1
ATOM 863 O O . ILE A 1 106 ? 1.872 19.527 5.550 1.00 82.12 106 ILE A O 1
ATOM 867 N N . ALA A 1 107 ? 2.453 19.508 7.699 1.00 77.69 107 ALA A N 1
ATOM 868 C CA . ALA A 1 107 ? 3.804 19.993 7.432 1.00 77.69 107 ALA A CA 1
ATOM 869 C C . ALA A 1 107 ? 4.758 18.805 7.269 1.00 77.69 107 ALA A C 1
ATOM 871 O O . ALA A 1 107 ? 5.114 18.139 8.245 1.00 77.69 107 ALA A O 1
ATOM 872 N N . TRP A 1 108 ? 5.224 18.572 6.042 1.00 75.62 108 TRP A N 1
ATOM 873 C CA . TRP A 1 108 ? 6.276 17.593 5.780 1.00 75.62 108 TRP A CA 1
ATOM 874 C C . TRP A 1 108 ? 7.575 18.020 6.460 1.00 75.62 108 TRP A C 1
ATOM 876 O O . TRP A 1 108 ? 8.104 19.103 6.206 1.00 75.62 108 TRP A O 1
ATOM 886 N N . THR A 1 109 ? 8.095 17.156 7.331 1.00 71.00 109 THR A N 1
ATOM 887 C CA . THR A 1 109 ? 9.364 17.394 8.020 1.00 71.00 109 THR A CA 1
ATOM 888 C C . THR A 1 109 ? 10.496 16.732 7.237 1.00 71.00 109 THR A C 1
ATOM 890 O O . THR A 1 109 ? 10.493 15.508 7.085 1.00 71.00 109 THR A O 1
ATOM 893 N N . PRO A 1 110 ? 11.449 17.508 6.695 1.00 70.19 110 PRO A N 1
ATOM 894 C CA . PRO A 1 110 ? 12.613 16.930 6.047 1.00 70.19 110 PRO A CA 1
ATOM 895 C C . PRO A 1 110 ? 13.527 16.239 7.067 1.00 70.19 110 PRO A C 1
ATOM 897 O O . PRO A 1 110 ? 13.467 16.513 8.268 1.00 70.19 110 PRO A O 1
ATOM 900 N N . ASP A 1 111 ? 14.386 15.348 6.578 1.00 70.69 111 ASP A N 1
ATOM 901 C CA . ASP A 1 111 ? 15.403 14.686 7.393 1.00 70.69 111 ASP A CA 1
ATOM 902 C C . ASP A 1 111 ? 16.494 15.659 7.896 1.00 70.69 111 ASP A C 1
ATOM 904 O O . ASP A 1 111 ? 16.481 16.860 7.613 1.00 70.69 111 ASP A O 1
ATOM 908 N N . GLU A 1 112 ? 17.480 15.140 8.641 1.00 73.25 112 GLU A N 1
ATOM 909 C CA . GLU A 1 112 ? 18.621 15.928 9.149 1.00 73.25 112 GLU A CA 1
ATOM 910 C C . GLU A 1 112 ? 19.406 16.656 8.035 1.00 73.25 112 GLU A C 1
ATOM 912 O O . GLU A 1 112 ? 20.104 17.631 8.314 1.00 73.25 112 GLU A O 1
ATOM 917 N N . ASN A 1 113 ? 19.272 16.215 6.778 1.00 73.50 113 ASN A N 1
ATOM 918 C CA . ASN A 1 113 ? 19.916 16.795 5.602 1.00 73.50 113 ASN A CA 1
ATOM 919 C C . ASN A 1 113 ? 18.989 17.724 4.798 1.00 73.50 113 ASN A C 1
ATOM 921 O O . ASN A 1 113 ? 19.399 18.223 3.748 1.00 73.50 113 ASN A O 1
ATOM 925 N N . GLY A 1 114 ? 17.762 17.978 5.260 1.00 66.62 114 GLY A N 1
ATOM 926 C CA . GLY A 1 114 ? 16.799 18.820 4.552 1.00 66.62 114 GLY A CA 1
ATOM 927 C C . GLY A 1 114 ? 16.060 18.109 3.410 1.00 66.62 114 GLY A C 1
ATOM 928 O O . GLY A 1 114 ? 15.425 18.782 2.601 1.00 66.62 114 GLY A O 1
ATOM 929 N N . VAL A 1 115 ? 16.129 16.778 3.323 1.00 70.25 115 VAL A N 1
ATOM 930 C CA . VAL A 1 115 ? 15.553 15.978 2.235 1.00 70.25 115 VAL A CA 1
ATOM 931 C C . VAL A 1 115 ? 14.253 15.315 2.685 1.00 70.25 115 VAL A C 1
ATOM 933 O O . VAL A 1 115 ? 14.194 14.655 3.722 1.00 70.25 115 VAL A O 1
ATOM 936 N N . VAL A 1 116 ? 13.202 15.451 1.873 1.00 70.56 116 VAL A N 1
ATOM 937 C CA . VAL A 1 116 ? 11.965 14.671 2.022 1.00 70.56 116 VAL A CA 1
ATOM 938 C C . VAL A 1 116 ? 12.072 13.467 1.092 1.00 70.56 116 VAL A C 1
ATOM 940 O O . VAL A 1 116 ? 11.924 13.587 -0.122 1.00 70.56 116 VAL A O 1
ATOM 943 N N . THR A 1 117 ? 12.360 12.301 1.666 1.00 70.38 117 THR A N 1
ATOM 944 C CA . THR A 1 117 ? 12.628 11.053 0.927 1.00 70.38 117 THR A CA 1
ATOM 945 C C . THR A 1 117 ? 11.369 10.320 0.460 1.00 70.38 117 THR A C 1
ATOM 947 O O . THR A 1 117 ? 11.465 9.267 -0.167 1.00 70.38 117 THR A O 1
ATOM 950 N N . PHE A 1 118 ? 10.182 10.847 0.766 1.00 82.56 118 PHE A N 1
ATOM 951 C CA . PHE A 1 118 ? 8.917 10.236 0.378 1.00 82.56 118 PHE A CA 1
ATOM 952 C C . PHE A 1 118 ? 8.694 10.366 -1.139 1.00 82.56 118 PHE A C 1
ATOM 954 O O . PHE A 1 118 ? 8.637 11.474 -1.666 1.00 82.56 118 PHE A O 1
ATOM 961 N N . ASP A 1 119 ? 8.531 9.233 -1.823 1.00 85.31 119 ASP A N 1
ATOM 962 C CA . ASP A 1 119 ? 8.010 9.144 -3.192 1.00 85.31 119 ASP A CA 1
ATOM 963 C C . ASP A 1 119 ? 6.822 8.178 -3.177 1.00 85.31 119 ASP A C 1
ATOM 965 O O . ASP A 1 119 ? 6.939 7.050 -2.686 1.00 85.31 119 ASP A O 1
ATOM 969 N N . CYS A 1 120 ? 5.668 8.634 -3.669 1.00 87.50 120 CYS A N 1
ATOM 970 C CA . CYS A 1 120 ? 4.443 7.839 -3.691 1.00 87.50 120 CYS A CA 1
ATOM 971 C C . CYS A 1 120 ? 4.532 6.649 -4.656 1.00 87.50 120 CYS A C 1
ATOM 973 O O . CYS A 1 120 ? 3.950 5.605 -4.379 1.00 87.50 120 CYS A O 1
ATOM 975 N N . ARG A 1 121 ? 5.307 6.765 -5.742 1.00 88.31 121 ARG A N 1
ATOM 976 C CA . ARG A 1 121 ? 5.398 5.735 -6.788 1.00 88.31 121 ARG A CA 1
ATOM 977 C C . ARG A 1 121 ? 6.079 4.468 -6.287 1.00 88.31 121 ARG A C 1
ATOM 979 O O . ARG A 1 121 ? 5.735 3.379 -6.726 1.00 88.31 121 ARG A O 1
ATOM 986 N N . ASN A 1 122 ? 6.997 4.606 -5.332 1.00 86.25 122 ASN A N 1
ATOM 987 C CA . ASN A 1 122 ? 7.745 3.496 -4.735 1.00 86.25 122 ASN A CA 1
ATOM 988 C C . ASN A 1 122 ? 6.972 2.791 -3.606 1.00 86.25 122 ASN A C 1
ATOM 990 O O . ASN A 1 122 ? 7.545 1.981 -2.882 1.00 86.25 122 ASN A O 1
ATOM 994 N N . ARG A 1 123 ? 5.703 3.145 -3.369 1.00 87.62 123 ARG A N 1
ATOM 995 C CA . ARG A 1 123 ? 4.905 2.562 -2.287 1.00 87.62 123 ARG A CA 1
ATOM 996 C C . ARG A 1 123 ? 4.119 1.356 -2.778 1.00 87.62 123 ARG A C 1
ATOM 998 O O . ARG A 1 123 ? 3.549 1.390 -3.865 1.00 87.62 123 ARG A O 1
ATOM 1005 N N . ASN A 1 124 ? 4.008 0.334 -1.932 1.00 87.38 124 ASN A N 1
ATOM 1006 C CA . ASN A 1 124 ? 3.308 -0.909 -2.266 1.00 87.38 124 ASN A CA 1
ATOM 1007 C C . ASN A 1 124 ? 1.851 -0.655 -2.678 1.00 87.38 124 ASN A C 1
ATOM 1009 O O . ASN A 1 124 ? 1.412 -1.202 -3.685 1.00 87.38 124 ASN A O 1
ATOM 1013 N N . TRP A 1 125 ? 1.137 0.250 -1.993 1.00 89.12 125 TRP A N 1
ATOM 1014 C CA . TRP A 1 125 ? -0.230 0.641 -2.372 1.00 89.12 125 TRP A CA 1
ATOM 1015 C C . TRP A 1 125 ? -0.316 1.235 -3.781 1.00 89.12 125 TRP A C 1
ATOM 1017 O O . TRP A 1 125 ? -1.290 0.993 -4.488 1.00 89.12 125 TRP A O 1
ATOM 1027 N N . TYR A 1 126 ? 0.707 1.973 -4.218 1.00 90.88 126 TYR A N 1
ATOM 1028 C CA . TYR A 1 126 ? 0.750 2.547 -5.558 1.00 90.88 126 TYR A CA 1
ATOM 1029 C C . TYR A 1 126 ? 1.022 1.456 -6.592 1.00 90.88 126 TYR A C 1
ATOM 1031 O O . TYR A 1 126 ? 0.297 1.331 -7.575 1.00 90.88 126 TYR A O 1
ATOM 1039 N N . ILE A 1 127 ? 2.049 0.635 -6.362 1.00 88.94 127 ILE A N 1
ATOM 1040 C CA . ILE A 1 127 ? 2.504 -0.380 -7.318 1.00 88.94 127 ILE A CA 1
ATOM 1041 C C . ILE A 1 127 ? 1.447 -1.475 -7.515 1.00 88.94 127 ILE A C 1
ATOM 1043 O O . ILE A 1 127 ? 1.149 -1.838 -8.658 1.00 88.94 127 ILE A O 1
ATOM 1047 N N . GLN A 1 128 ? 0.856 -1.964 -6.421 1.00 86.62 128 GLN A N 1
ATOM 1048 C CA . GLN A 1 128 ? -0.178 -3.001 -6.452 1.00 86.62 128 GLN A CA 1
ATOM 1049 C C . GLN A 1 128 ? -1.477 -2.497 -7.104 1.00 86.62 128 GLN A C 1
ATOM 1051 O O . GLN A 1 128 ? -2.173 -3.276 -7.745 1.00 86.62 128 GLN A O 1
ATOM 1056 N N . ALA A 1 129 ? -1.810 -1.205 -6.977 1.00 87.00 129 ALA A N 1
ATOM 1057 C CA . ALA A 1 129 ? -2.985 -0.631 -7.642 1.00 87.00 129 ALA A CA 1
ATOM 1058 C C . ALA A 1 129 ? -2.718 -0.340 -9.123 1.00 87.00 129 ALA A C 1
ATOM 1060 O O . ALA A 1 129 ? -3.590 -0.515 -9.971 1.00 87.00 129 ALA A O 1
ATOM 1061 N N . ALA A 1 130 ? -1.509 0.130 -9.442 1.00 85.25 130 ALA A N 1
ATOM 1062 C CA . ALA A 1 130 ? -1.125 0.517 -10.792 1.00 85.25 130 ALA A CA 1
ATOM 1063 C C . ALA A 1 130 ? -0.903 -0.683 -11.722 1.00 85.25 130 ALA A C 1
ATOM 1065 O O . ALA A 1 130 ? -0.973 -0.523 -12.942 1.00 85.25 130 ALA A O 1
ATOM 1066 N N . THR A 1 131 ? -0.596 -1.866 -11.181 1.00 82.00 131 THR A N 1
ATOM 1067 C CA . THR A 1 131 ? -0.244 -3.051 -11.972 1.00 82.00 131 THR A CA 1
ATOM 1068 C C . THR A 1 131 ? -0.847 -4.330 -11.405 1.00 82.00 131 THR A C 1
ATOM 1070 O O . THR A 1 131 ? -0.948 -4.495 -10.198 1.00 82.00 131 THR A O 1
ATOM 1073 N N . SER A 1 132 ? -1.190 -5.277 -12.280 1.00 78.88 132 SER A N 1
ATOM 1074 C CA . SER A 1 132 ? -1.597 -6.628 -11.880 1.00 78.88 132 SER A CA 1
ATOM 1075 C C . SER A 1 132 ? -0.413 -7.424 -11.308 1.00 78.88 132 SER A C 1
ATOM 1077 O O . SER A 1 132 ? 0.733 -7.023 -11.531 1.00 78.88 132 SER A O 1
ATOM 1079 N N . PRO A 1 133 ? -0.647 -8.569 -10.639 1.00 80.62 133 PRO A N 1
ATOM 1080 C CA . PRO A 1 133 ? 0.408 -9.532 -10.323 1.00 80.62 133 PRO A CA 1
ATOM 1081 C C . PRO A 1 133 ? 1.230 -9.913 -11.562 1.00 80.62 133 PRO A C 1
ATOM 1083 O O . PRO A 1 133 ? 0.681 -9.977 -12.668 1.00 80.62 133 PRO A O 1
ATOM 1086 N N . LYS A 1 134 ? 2.539 -10.105 -11.380 1.00 84.00 134 LYS A N 1
ATOM 1087 C CA . LYS A 1 134 ? 3.538 -10.240 -12.448 1.00 84.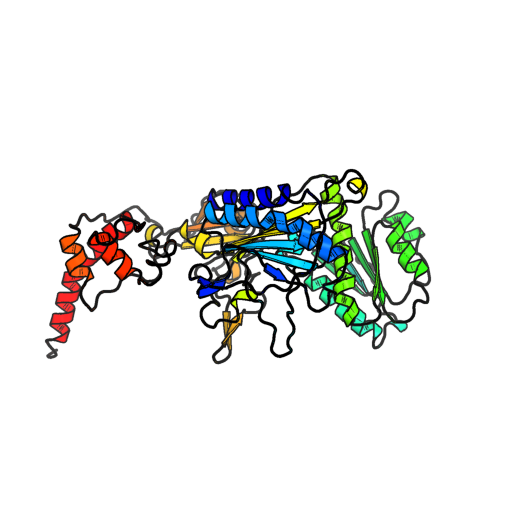00 134 LYS A CA 1
ATOM 1088 C C . LYS A 1 134 ? 4.427 -11.463 -12.237 1.00 84.00 134 LYS A C 1
ATOM 1090 O O . LYS A 1 134 ? 4.984 -11.652 -11.162 1.00 84.00 134 LYS A O 1
ATOM 1095 N N . ASP A 1 135 ? 4.667 -12.196 -13.323 1.00 86.00 135 ASP A N 1
ATOM 1096 C CA . ASP A 1 135 ? 5.687 -13.251 -13.397 1.00 86.00 135 ASP A CA 1
ATOM 1097 C C . ASP A 1 135 ? 6.900 -12.752 -14.199 1.00 86.00 135 ASP A C 1
ATOM 1099 O O . ASP A 1 135 ? 6.844 -12.660 -15.436 1.00 86.00 135 ASP A O 1
ATOM 1103 N N . ILE A 1 136 ? 7.989 -12.401 -13.507 1.00 87.50 136 ILE A N 1
ATOM 1104 C CA . ILE A 1 136 ? 9.169 -11.741 -14.084 1.00 87.50 136 ILE A CA 1
ATOM 1105 C C . ILE A 1 136 ? 10.397 -12.656 -14.044 1.00 87.50 136 ILE A C 1
ATOM 1107 O O . ILE A 1 136 ? 10.784 -13.181 -13.003 1.00 87.50 136 ILE A O 1
ATOM 1111 N N . ILE A 1 137 ? 11.098 -12.769 -15.173 1.00 89.19 137 ILE A N 1
ATOM 1112 C CA . ILE A 1 137 ? 12.491 -13.235 -15.182 1.00 89.19 137 ILE A CA 1
ATOM 1113 C C . ILE A 1 137 ? 13.419 -12.041 -15.347 1.00 89.19 137 ILE A C 1
ATOM 1115 O O . ILE A 1 137 ? 13.303 -11.295 -16.318 1.00 89.19 137 ILE A O 1
ATOM 1119 N N . ILE A 1 138 ? 14.413 -11.926 -14.472 1.00 91.75 138 ILE A N 1
ATOM 1120 C CA . ILE A 1 138 ? 15.527 -10.996 -14.642 1.00 91.75 138 ILE A CA 1
ATOM 1121 C C . ILE A 1 138 ? 16.715 -11.759 -15.230 1.00 91.75 138 ILE A C 1
ATOM 1123 O O . ILE A 1 138 ? 17.272 -12.650 -14.592 1.00 91.75 138 ILE A O 1
ATOM 1127 N N . VAL A 1 139 ? 17.112 -11.406 -16.450 1.00 90.38 139 VAL A N 1
ATOM 1128 C CA . VAL A 1 139 ? 18.290 -11.949 -17.128 1.00 90.38 139 VAL A CA 1
ATOM 1129 C C . VAL A 1 139 ? 19.428 -10.949 -17.004 1.00 90.38 139 VAL A C 1
ATOM 1131 O O . VAL A 1 139 ? 19.336 -9.821 -17.489 1.00 90.38 139 VAL A O 1
ATOM 1134 N N . VAL A 1 140 ? 20.511 -11.370 -16.358 1.00 91.56 140 VAL A N 1
ATOM 1135 C CA . VAL A 1 140 ? 21.656 -10.505 -16.067 1.00 91.56 140 VAL A CA 1
ATOM 1136 C C . VAL A 1 140 ? 22.857 -10.950 -16.880 1.00 91.56 140 VAL A C 1
ATOM 1138 O O . VAL A 1 140 ? 23.300 -12.099 -16.783 1.00 91.56 140 VAL A O 1
ATOM 1141 N N . ASP A 1 141 ? 23.408 -10.019 -17.649 1.00 90.06 141 ASP A N 1
ATOM 1142 C CA . ASP A 1 141 ? 24.680 -10.191 -18.327 1.00 90.06 141 ASP A CA 1
ATOM 1143 C C . ASP A 1 141 ? 25.833 -10.192 -17.309 1.00 90.06 141 ASP A C 1
ATOM 1145 O O . ASP A 1 141 ? 26.019 -9.258 -16.522 1.00 90.06 141 ASP A O 1
ATOM 1149 N N . VAL A 1 142 ? 26.607 -11.274 -17.312 1.00 88.75 142 VAL A N 1
ATOM 1150 C CA . VAL A 1 142 ? 27.779 -11.480 -16.447 1.00 88.75 142 VAL A CA 1
ATOM 1151 C C . VAL A 1 142 ? 29.070 -11.616 -17.259 1.00 88.75 142 VAL A C 1
ATOM 1153 O O . VAL A 1 142 ? 30.077 -12.137 -16.770 1.00 88.75 142 VAL A O 1
ATOM 1156 N N . SER A 1 143 ? 29.045 -11.155 -18.510 1.00 88.19 143 SER A N 1
ATOM 1157 C CA . SER A 1 143 ? 30.194 -11.124 -19.403 1.00 88.19 143 SER A CA 1
ATOM 1158 C C . SER A 1 143 ? 31.347 -10.280 -18.841 1.00 88.19 143 SER A C 1
ATOM 1160 O O . SER A 1 143 ? 31.242 -9.541 -17.857 1.00 88.19 143 SER A O 1
ATOM 1162 N N . GLY A 1 144 ? 32.520 -10.404 -19.469 1.00 85.94 144 GLY A N 1
ATOM 1163 C CA . GLY A 1 144 ? 33.719 -9.690 -19.033 1.00 85.94 144 GLY A CA 1
ATOM 1164 C C . GLY A 1 144 ? 33.580 -8.163 -19.054 1.00 85.94 144 GLY A C 1
ATOM 1165 O O . GLY A 1 144 ? 34.210 -7.509 -18.222 1.00 85.94 144 GLY A O 1
ATOM 1166 N N . SER A 1 145 ? 32.763 -7.609 -19.956 1.00 86.12 145 SER A N 1
ATOM 1167 C CA . SER A 1 145 ? 32.546 -6.164 -20.119 1.00 86.12 145 SER A CA 1
ATOM 1168 C C . SER A 1 145 ? 31.723 -5.558 -18.983 1.00 86.12 145 SER A C 1
ATOM 1170 O O . SER A 1 145 ? 31.955 -4.413 -18.597 1.00 86.12 145 SER A O 1
ATOM 1172 N N . MET A 1 146 ? 30.877 -6.364 -18.340 1.00 88.94 146 MET A N 1
ATOM 1173 C CA . MET A 1 146 ? 30.094 -5.953 -17.177 1.00 88.94 146 MET A CA 1
ATOM 1174 C C . MET A 1 146 ? 30.937 -5.773 -15.908 1.00 88.94 146 MET A C 1
ATOM 1176 O O . MET A 1 146 ? 30.463 -5.196 -14.933 1.00 88.94 146 MET A O 1
ATOM 1180 N N . LYS A 1 147 ? 32.201 -6.215 -15.866 1.00 89.56 147 LYS A N 1
ATOM 1181 C CA . LYS A 1 147 ? 33.034 -6.114 -14.654 1.00 89.56 147 LYS A CA 1
ATOM 1182 C C . LYS A 1 147 ? 33.236 -4.663 -14.186 1.00 89.56 147 LYS A C 1
ATOM 1184 O O . LYS A 1 147 ? 33.338 -3.724 -14.967 1.00 89.56 147 LYS A O 1
ATOM 1189 N N . GLY A 1 148 ? 33.369 -4.489 -12.870 1.00 90.25 148 GLY A N 1
ATOM 1190 C CA . GLY A 1 148 ? 33.600 -3.182 -12.250 1.00 90.25 148 GLY A CA 1
ATOM 1191 C C . GLY A 1 148 ? 32.303 -2.401 -12.033 1.00 90.25 148 GLY A C 1
ATOM 1192 O O . GLY A 1 148 ? 31.348 -2.936 -11.477 1.00 90.25 148 GLY A O 1
ATOM 1193 N N . LEU A 1 149 ? 32.281 -1.126 -12.439 1.00 89.88 149 LEU A N 1
ATOM 1194 C CA . LEU A 1 149 ? 31.164 -0.213 -12.162 1.00 89.88 149 LEU A CA 1
ATOM 1195 C C . LEU A 1 149 ? 29.843 -0.673 -12.802 1.00 89.88 149 LEU A C 1
ATOM 1197 O O . LEU A 1 149 ? 28.797 -0.523 -12.177 1.00 89.88 149 LEU A O 1
ATOM 1201 N N . ARG A 1 150 ? 29.886 -1.263 -14.006 1.00 90.81 150 ARG A N 1
ATOM 1202 C CA . ARG A 1 150 ? 28.690 -1.743 -14.723 1.00 90.81 150 ARG A CA 1
ATOM 1203 C C . ARG A 1 150 ? 27.947 -2.812 -13.917 1.00 90.81 150 ARG A C 1
ATOM 1205 O O . ARG A 1 150 ? 26.756 -2.663 -13.681 1.00 90.81 150 ARG A O 1
ATOM 1212 N N . LEU A 1 151 ? 28.647 -3.812 -13.379 1.00 91.38 151 LEU A N 1
ATOM 1213 C CA . LEU A 1 151 ? 28.045 -4.841 -12.526 1.00 91.38 151 LEU A CA 1
ATOM 1214 C C . LEU A 1 151 ? 27.495 -4.260 -11.219 1.00 91.38 151 LEU A C 1
ATOM 1216 O O . LEU A 1 151 ? 26.472 -4.733 -10.734 1.00 91.38 151 LEU A O 1
ATOM 1220 N N . THR A 1 152 ? 28.139 -3.241 -10.641 1.00 93.00 152 THR A N 1
ATOM 1221 C CA . THR A 1 152 ? 27.606 -2.558 -9.449 1.00 93.00 152 THR A CA 1
ATOM 1222 C C . THR A 1 152 ? 26.293 -1.840 -9.758 1.00 93.00 152 THR A C 1
ATOM 1224 O O . THR A 1 152 ? 25.344 -1.970 -8.988 1.00 93.00 152 THR A O 1
ATOM 1227 N N . ILE A 1 153 ? 26.208 -1.138 -10.894 1.00 93.12 153 ILE A N 1
ATOM 1228 C CA . ILE A 1 153 ? 24.965 -0.494 -11.348 1.00 93.12 153 ILE A CA 1
ATOM 1229 C C . ILE A 1 153 ? 23.900 -1.552 -11.655 1.00 93.12 153 ILE A C 1
ATOM 1231 O O . ILE A 1 153 ? 22.762 -1.404 -11.220 1.00 93.12 153 ILE A O 1
ATOM 1235 N N . ALA A 1 154 ? 24.264 -2.649 -12.324 1.00 92.75 154 ALA A N 1
ATOM 1236 C CA . ALA A 1 154 ? 23.350 -3.752 -12.612 1.00 92.75 154 ALA A CA 1
ATOM 1237 C C . ALA A 1 154 ? 22.788 -4.373 -11.324 1.00 92.75 154 ALA A C 1
ATOM 1239 O O . ALA A 1 154 ? 21.579 -4.516 -11.199 1.00 92.75 154 ALA A O 1
ATOM 1240 N N . LYS A 1 155 ? 23.634 -4.661 -10.325 1.00 92.75 155 LYS A N 1
ATOM 1241 C CA . LYS A 1 155 ? 23.191 -5.149 -9.006 1.00 92.75 155 LYS A CA 1
ATOM 1242 C C . LYS A 1 155 ? 22.241 -4.178 -8.316 1.00 92.75 155 LYS A C 1
ATOM 1244 O O . LYS A 1 155 ? 21.246 -4.614 -7.750 1.00 92.75 155 LYS A O 1
ATOM 1249 N N . HIS A 1 156 ? 22.537 -2.880 -8.366 1.00 93.25 156 HIS A N 1
ATOM 1250 C CA . HIS A 1 156 ? 21.643 -1.876 -7.798 1.00 93.25 156 HIS A CA 1
ATOM 1251 C C . HIS A 1 156 ? 20.303 -1.836 -8.540 1.00 93.25 156 HIS A C 1
ATOM 1253 O O . HIS A 1 156 ? 19.268 -1.853 -7.892 1.00 93.25 156 HIS A O 1
ATOM 1259 N N . THR A 1 157 ? 20.327 -1.902 -9.874 1.00 93.06 157 THR A N 1
ATOM 1260 C CA . THR A 1 157 ? 19.129 -1.967 -10.727 1.00 93.06 157 THR A CA 1
ATOM 1261 C C . THR A 1 157 ? 18.271 -3.184 -10.393 1.00 93.06 157 THR A C 1
ATOM 1263 O O . THR A 1 157 ? 17.065 -3.048 -10.241 1.00 93.06 157 THR A O 1
ATOM 1266 N N . ILE A 1 158 ? 18.885 -4.360 -10.215 1.00 93.62 158 ILE A N 1
ATOM 1267 C CA . ILE A 1 158 ? 18.180 -5.586 -9.814 1.00 93.62 158 ILE A CA 1
ATOM 1268 C C . ILE A 1 158 ? 17.528 -5.403 -8.448 1.00 93.62 158 ILE A C 1
ATOM 1270 O O . ILE A 1 158 ? 16.351 -5.702 -8.313 1.00 93.62 158 ILE A O 1
ATOM 1274 N N . ASN A 1 159 ? 18.259 -4.889 -7.456 1.00 92.31 159 ASN A N 1
ATOM 1275 C CA . ASN A 1 159 ? 17.688 -4.650 -6.131 1.00 92.31 159 ASN A CA 1
ATOM 1276 C C . ASN A 1 159 ? 16.515 -3.664 -6.203 1.00 92.31 159 ASN A C 1
ATOM 1278 O O . ASN A 1 159 ? 15.468 -3.953 -5.650 1.00 92.31 159 ASN A O 1
ATOM 1282 N N . THR A 1 160 ? 16.641 -2.570 -6.960 1.00 91.12 160 THR A N 1
ATOM 1283 C CA . THR A 1 160 ? 15.543 -1.614 -7.153 1.00 91.12 160 THR A CA 1
ATOM 1284 C C . THR A 1 160 ? 14.341 -2.240 -7.859 1.00 91.12 160 THR A C 1
ATOM 1286 O O . THR A 1 160 ? 13.215 -1.928 -7.502 1.00 91.12 160 THR A O 1
ATOM 1289 N N . ILE A 1 161 ? 14.542 -3.141 -8.827 1.00 91.94 161 ILE A N 1
ATOM 1290 C CA . ILE A 1 161 ? 13.440 -3.904 -9.432 1.00 91.94 161 ILE A CA 1
ATOM 1291 C C . ILE A 1 161 ? 12.793 -4.818 -8.384 1.00 91.94 161 ILE A C 1
ATOM 1293 O O . ILE A 1 161 ? 11.572 -4.844 -8.283 1.00 91.94 161 ILE A O 1
ATOM 1297 N N . LEU A 1 162 ? 13.582 -5.548 -7.594 1.00 90.94 162 LEU A N 1
ATOM 1298 C CA . LEU A 1 162 ? 13.063 -6.438 -6.551 1.00 90.94 162 LEU A CA 1
ATOM 1299 C C . LEU A 1 162 ? 12.277 -5.671 -5.479 1.00 90.94 162 LEU A C 1
ATOM 1301 O O . LEU A 1 162 ? 11.243 -6.160 -5.041 1.00 90.94 162 LEU A O 1
ATOM 1305 N N . ASP A 1 163 ? 12.705 -4.454 -5.133 1.00 87.50 163 ASP A N 1
ATOM 1306 C CA . ASP A 1 163 ? 12.000 -3.568 -4.198 1.00 87.50 163 ASP A CA 1
ATOM 1307 C C . ASP A 1 163 ? 10.613 -3.132 -4.719 1.00 87.50 163 ASP A C 1
ATOM 1309 O O . ASP A 1 163 ? 9.787 -2.663 -3.941 1.00 87.50 163 ASP A O 1
ATOM 1313 N N . THR A 1 164 ? 10.339 -3.281 -6.023 1.00 87.25 164 THR A N 1
ATOM 1314 C CA . THR A 1 164 ? 9.023 -2.983 -6.622 1.00 87.25 164 THR A CA 1
ATOM 1315 C C . THR A 1 164 ? 8.084 -4.187 -6.687 1.00 87.25 164 THR A C 1
ATOM 1317 O O . THR A 1 164 ? 6.945 -4.036 -7.119 1.00 87.25 164 THR A O 1
ATOM 1320 N N . LEU A 1 165 ? 8.537 -5.382 -6.306 1.00 86.81 165 LEU A N 1
ATOM 1321 C CA . LEU A 1 165 ? 7.718 -6.591 -6.371 1.00 86.81 165 LEU A CA 1
ATOM 1322 C C . LEU A 1 165 ? 6.910 -6.770 -5.085 1.00 86.81 165 LEU A C 1
ATOM 1324 O O . LEU A 1 165 ? 7.442 -6.643 -3.983 1.00 86.81 165 LE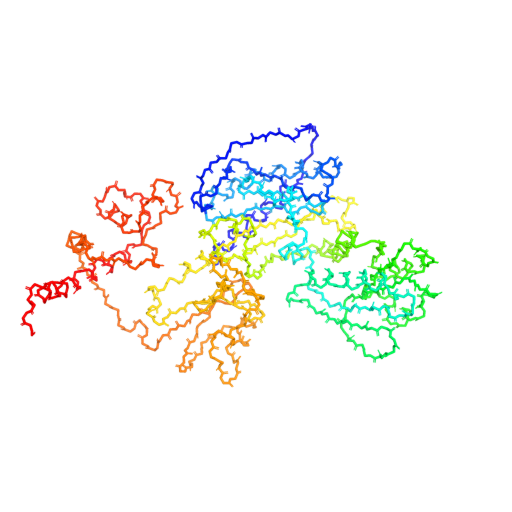U A O 1
ATOM 1328 N N . GLY A 1 166 ? 5.622 -7.072 -5.238 1.00 79.12 166 GLY A N 1
ATOM 1329 C CA . GLY A 1 166 ? 4.732 -7.412 -4.132 1.00 79.12 166 GLY A CA 1
ATOM 1330 C C . GLY A 1 166 ? 4.709 -8.911 -3.826 1.00 79.12 166 GLY A C 1
ATOM 1331 O O . GLY A 1 166 ? 5.296 -9.725 -4.531 1.00 79.12 166 GLY A O 1
ATOM 1332 N N . GLU A 1 167 ? 3.952 -9.296 -2.799 1.00 76.12 167 GLU A N 1
ATOM 1333 C CA . GLU A 1 167 ? 3.813 -10.699 -2.362 1.00 76.12 167 GLU A CA 1
ATOM 1334 C C . GLU A 1 167 ? 3.139 -11.608 -3.404 1.00 76.12 167 GLU A C 1
ATOM 1336 O O . GLU A 1 167 ? 3.323 -12.822 -3.389 1.00 76.12 167 GLU A O 1
ATOM 1341 N N . ASN A 1 168 ? 2.362 -11.016 -4.314 1.00 78.06 168 ASN A N 1
ATOM 1342 C CA . ASN A 1 168 ? 1.677 -11.726 -5.396 1.00 78.06 168 ASN A CA 1
ATOM 1343 C C . ASN A 1 168 ? 2.535 -11.869 -6.666 1.00 78.06 168 ASN A C 1
ATOM 1345 O O . ASN A 1 168 ? 2.081 -12.482 -7.631 1.00 78.06 168 ASN A O 1
ATOM 1349 N N . ASP A 1 169 ? 3.729 -11.273 -6.699 1.00 83.62 169 ASP A N 1
ATOM 1350 C CA . ASP A 1 169 ? 4.610 -11.293 -7.864 1.00 83.62 169 ASP A CA 1
ATOM 1351 C C . ASP A 1 169 ? 5.620 -12.447 -7.754 1.00 83.62 169 ASP A C 1
ATOM 1353 O O . ASP A 1 169 ? 6.266 -12.641 -6.722 1.00 83.62 169 ASP A O 1
ATOM 1357 N N . PHE A 1 170 ? 5.812 -13.200 -8.838 1.00 84.62 170 PHE A N 1
ATOM 1358 C CA . PHE A 1 170 ? 6.837 -14.240 -8.908 1.00 84.62 170 PHE A CA 1
ATOM 1359 C C . PHE A 1 170 ? 8.051 -13.734 -9.672 1.00 84.62 170 PHE A C 1
ATOM 1361 O O . PHE A 1 170 ? 7.943 -13.152 -10.754 1.00 84.62 170 PHE A O 1
ATOM 1368 N N . VAL A 1 171 ? 9.238 -14.014 -9.136 1.00 88.44 171 VAL A N 1
ATOM 1369 C CA . VAL A 1 171 ? 10.496 -13.614 -9.761 1.00 88.44 171 VAL A CA 1
ATOM 1370 C C . VAL A 1 171 ? 11.509 -14.743 -9.790 1.00 88.44 171 VAL A C 1
ATOM 1372 O O . VAL A 1 171 ? 11.654 -15.511 -8.840 1.00 88.44 171 VAL A O 1
ATOM 1375 N N . ASN A 1 172 ? 12.255 -14.818 -10.888 1.00 86.88 172 ASN A N 1
ATOM 1376 C CA . ASN A 1 172 ? 13.469 -15.616 -10.972 1.00 86.88 172 ASN A CA 1
ATOM 1377 C C . ASN A 1 172 ? 14.603 -14.789 -11.589 1.00 86.88 172 ASN A C 1
ATOM 1379 O O . ASN A 1 172 ? 14.374 -13.987 -12.495 1.00 86.88 172 ASN A O 1
ATOM 1383 N N . VAL A 1 173 ? 15.836 -14.987 -11.120 1.00 87.38 173 VAL A N 1
ATOM 1384 C CA . VAL A 1 173 ? 17.016 -14.261 -11.609 1.00 87.38 173 VAL A CA 1
ATOM 1385 C C . VAL A 1 173 ? 17.983 -15.248 -12.249 1.00 87.38 173 VAL A C 1
ATOM 1387 O O . VAL A 1 173 ? 18.514 -16.138 -11.587 1.00 87.38 173 VAL A O 1
ATOM 1390 N N . ILE A 1 174 ? 18.233 -15.077 -13.545 1.00 85.44 174 ILE A N 1
ATOM 1391 C CA . ILE A 1 174 ? 19.095 -15.945 -14.346 1.00 85.44 174 ILE A CA 1
ATOM 1392 C C . ILE A 1 174 ? 20.346 -15.164 -14.747 1.00 85.44 174 ILE A C 1
ATOM 1394 O O . ILE A 1 174 ? 20.275 -14.129 -15.410 1.00 85.44 174 ILE A O 1
ATOM 1398 N N . ALA A 1 175 ? 21.517 -15.681 -14.377 1.00 80.94 175 ALA A N 1
ATOM 1399 C CA . ALA A 1 175 ? 22.793 -15.163 -14.855 1.00 80.94 175 ALA A CA 1
ATOM 1400 C C . ALA A 1 175 ? 23.146 -15.818 -16.197 1.00 80.94 175 ALA A C 1
ATOM 1402 O O . ALA A 1 175 ? 23.348 -17.034 -16.277 1.00 80.94 175 ALA A O 1
ATOM 1403 N N . ALA A 1 176 ? 23.240 -15.021 -17.260 1.00 64.38 176 ALA A N 1
ATOM 1404 C CA . ALA A 1 176 ? 23.537 -15.518 -18.597 1.00 64.38 176 ALA A CA 1
ATOM 1405 C C . ALA A 1 176 ? 25.047 -15.791 -18.760 1.00 64.38 176 ALA A C 1
ATOM 1407 O O . ALA A 1 176 ? 25.790 -14.978 -19.301 1.00 64.38 176 ALA A O 1
ATOM 1408 N N . ALA A 1 177 ? 25.510 -16.949 -18.274 1.00 53.19 177 ALA A N 1
ATOM 1409 C CA . ALA A 1 177 ? 26.840 -17.509 -18.579 1.00 53.19 177 ALA A CA 1
ATOM 1410 C C . ALA A 1 177 ? 26.797 -18.944 -19.143 1.00 53.19 177 ALA A C 1
ATOM 1412 O O . ALA A 1 177 ? 27.852 -19.509 -19.416 1.00 53.19 177 ALA A O 1
ATOM 1413 N N . SER A 1 178 ? 25.591 -19.494 -19.345 1.00 47.12 178 SER A N 1
ATOM 1414 C CA . SER A 1 178 ? 25.197 -20.875 -19.700 1.00 47.12 178 SER A CA 1
ATOM 1415 C C . SER A 1 178 ? 24.434 -21.558 -18.562 1.00 47.12 178 SER A C 1
ATOM 1417 O O . SER A 1 178 ? 25.019 -21.911 -17.546 1.00 47.12 178 SER A O 1
ATOM 1419 N N . LEU A 1 179 ? 23.116 -21.717 -18.746 1.00 46.81 179 LEU A N 1
ATOM 1420 C CA . LEU A 1 179 ? 22.281 -22.829 -18.261 1.00 46.81 179 LEU A CA 1
ATOM 1421 C C . LEU A 1 179 ? 20.823 -22.596 -18.691 1.00 46.81 179 LEU A C 1
ATOM 1423 O O . LEU A 1 179 ? 20.225 -21.566 -18.395 1.00 46.81 179 LEU A O 1
ATOM 1427 N N . GLY A 1 180 ? 20.274 -23.570 -19.421 1.00 48.38 180 GLY A N 1
ATOM 1428 C CA . GLY A 1 180 ? 18.911 -23.577 -19.951 1.00 48.38 180 GLY A CA 1
ATOM 1429 C C . GLY A 1 180 ? 17.902 -24.162 -18.968 1.00 48.38 180 GLY A C 1
ATOM 1430 O O . GLY A 1 180 ? 17.409 -25.267 -19.177 1.00 48.38 180 GLY A O 1
ATOM 1431 N N . GLN A 1 181 ? 17.584 -23.427 -17.905 1.00 44.28 181 GLN A N 1
ATOM 1432 C CA . GLN A 1 181 ? 16.371 -23.676 -17.126 1.00 44.28 181 GLN A CA 1
ATOM 1433 C C . GLN A 1 181 ? 15.417 -22.502 -17.320 1.00 44.28 181 GLN A C 1
ATOM 1435 O O . GLN A 1 181 ? 15.658 -21.404 -16.830 1.00 44.28 181 GLN A O 1
ATOM 1440 N N . GLY A 1 182 ? 14.354 -22.742 -18.085 1.00 47.72 182 GLY A N 1
ATOM 1441 C CA . GLY A 1 182 ? 13.251 -21.801 -18.248 1.00 47.72 182 GLY A CA 1
ATOM 1442 C C . GLY A 1 182 ? 12.130 -22.092 -17.254 1.00 47.72 182 GLY A C 1
ATOM 1443 O O . GLY A 1 182 ? 11.864 -23.250 -16.935 1.00 47.72 182 GLY A O 1
ATOM 1444 N N . SER A 1 183 ? 11.446 -21.048 -16.792 1.00 47.72 183 SER A N 1
ATOM 1445 C CA . SER A 1 183 ? 10.101 -21.155 -16.217 1.00 47.72 183 SER A CA 1
ATOM 1446 C C . SER A 1 183 ? 9.060 -21.039 -17.336 1.00 47.72 183 SER A C 1
ATOM 1448 O O . SER A 1 183 ? 9.249 -20.308 -18.306 1.00 47.72 183 SER A O 1
ATOM 1450 N N . LEU A 1 184 ? 7.969 -21.800 -17.230 1.00 50.09 184 LEU A N 1
ATOM 1451 C CA . LEU A 1 184 ? 7.018 -22.043 -18.327 1.00 50.09 184 LEU A CA 1
ATOM 1452 C C . LEU A 1 184 ? 5.827 -21.064 -18.370 1.00 50.09 184 LEU A C 1
ATOM 1454 O O . LEU A 1 184 ? 4.938 -21.246 -19.197 1.00 50.09 184 LEU A O 1
ATOM 1458 N N . CYS A 1 185 ? 5.784 -20.042 -17.505 1.00 55.69 185 CYS A N 1
ATOM 1459 C CA . CYS A 1 185 ? 4.599 -19.187 -17.345 1.00 55.69 185 CYS A CA 1
ATOM 1460 C C . CYS A 1 185 ? 4.912 -17.689 -17.143 1.00 55.69 185 CYS A C 1
ATOM 1462 O O . CYS A 1 185 ? 4.190 -17.007 -16.435 1.00 55.69 185 CYS A O 1
ATOM 1464 N N . ASN A 1 186 ? 5.985 -17.153 -17.738 1.00 57.66 186 ASN A N 1
ATOM 1465 C CA . ASN A 1 186 ? 6.374 -15.757 -17.473 1.00 57.66 186 ASN A CA 1
ATOM 1466 C C . ASN A 1 186 ? 5.608 -14.759 -18.337 1.00 57.66 186 ASN A C 1
ATOM 1468 O O . ASN A 1 186 ? 5.452 -14.952 -19.544 1.00 57.66 186 ASN A O 1
ATOM 1472 N N . GLN A 1 187 ? 5.225 -13.642 -17.729 1.00 71.88 187 GLN A N 1
ATOM 1473 C CA . GLN A 1 187 ? 4.551 -12.533 -18.398 1.00 71.88 187 GLN A CA 1
ATOM 1474 C C . GLN A 1 187 ? 5.553 -11.474 -18.891 1.00 71.88 187 GLN A C 1
ATOM 1476 O O . GLN A 1 187 ? 5.290 -10.784 -19.884 1.00 71.88 187 GLN A O 1
ATOM 1481 N N . ALA A 1 188 ? 6.723 -11.367 -18.246 1.00 86.44 188 ALA A N 1
ATOM 1482 C CA . ALA A 1 188 ? 7.762 -10.409 -18.609 1.00 86.44 188 ALA A CA 1
ATOM 1483 C C . ALA A 1 188 ? 9.195 -10.938 -18.413 1.00 86.44 188 ALA A C 1
ATOM 1485 O O . ALA A 1 188 ? 9.485 -11.731 -17.518 1.00 86.44 188 ALA A O 1
ATOM 1486 N N . ILE A 1 189 ? 10.110 -10.454 -19.253 1.00 90.62 189 ILE A N 1
ATOM 1487 C CA . ILE A 1 189 ? 11.556 -10.679 -19.157 1.00 90.62 189 ILE A CA 1
ATOM 1488 C C . ILE A 1 189 ? 12.242 -9.318 -19.075 1.00 90.62 189 ILE A C 1
ATOM 1490 O O . ILE A 1 189 ? 11.974 -8.438 -19.889 1.00 90.62 189 ILE A O 1
ATOM 1494 N N . MET A 1 190 ? 13.146 -9.154 -18.115 1.00 92.75 190 MET A N 1
ATOM 1495 C CA . MET A 1 190 ? 13.975 -7.966 -17.937 1.00 92.75 190 MET A CA 1
ATOM 1496 C C . MET A 1 190 ? 15.432 -8.317 -18.236 1.00 92.75 190 MET A C 1
ATOM 1498 O O . MET A 1 190 ? 16.064 -9.040 -17.473 1.00 92.75 190 MET A O 1
ATOM 1502 N N . LEU A 1 191 ? 15.966 -7.825 -19.352 1.00 92.56 191 LEU A N 1
ATOM 1503 C CA . LEU A 1 191 ? 17.350 -8.030 -19.773 1.00 92.56 191 LEU A CA 1
ATOM 1504 C C . LEU A 1 191 ? 18.222 -6.859 -19.314 1.00 92.56 191 LEU A C 1
ATOM 1506 O O . LEU A 1 191 ? 17.999 -5.726 -19.734 1.00 92.56 191 LEU A O 1
ATOM 1510 N N . ILE A 1 192 ? 19.237 -7.133 -18.498 1.00 93.38 192 ILE A N 1
ATOM 1511 C CA . ILE A 1 192 ? 20.198 -6.140 -18.003 1.00 93.38 192 ILE A CA 1
ATOM 1512 C C . ILE A 1 192 ? 21.568 -6.443 -18.609 1.00 93.38 192 ILE A C 1
ATOM 1514 O O . ILE A 1 192 ? 22.169 -7.470 -18.294 1.00 93.38 192 ILE A O 1
ATOM 1518 N N . THR A 1 193 ? 22.063 -5.558 -19.474 1.00 91.94 193 THR A N 1
ATOM 1519 C CA . THR A 1 193 ? 23.309 -5.756 -20.239 1.00 91.94 193 THR A CA 1
ATOM 1520 C C . THR A 1 193 ? 23.979 -4.423 -20.564 1.00 91.94 193 THR A C 1
ATOM 1522 O O . THR A 1 193 ? 23.336 -3.379 -20.522 1.00 91.94 193 THR A O 1
ATOM 1525 N N . ASP A 1 194 ? 25.267 -4.427 -20.893 1.00 89.94 194 ASP A N 1
ATOM 1526 C CA . ASP A 1 194 ? 25.970 -3.271 -21.457 1.00 89.94 194 ASP A CA 1
ATOM 1527 C C . ASP A 1 194 ? 25.979 -3.250 -22.994 1.00 89.94 194 ASP A C 1
ATOM 1529 O O . ASP A 1 194 ? 26.475 -2.294 -23.596 1.00 89.94 194 ASP A O 1
ATOM 1533 N N . GLY A 1 195 ? 25.380 -4.255 -23.640 1.00 85.75 195 GLY A N 1
ATOM 1534 C CA . GLY A 1 195 ? 25.109 -4.254 -25.071 1.00 85.75 195 GLY A CA 1
ATOM 1535 C C . GLY A 1 195 ? 24.810 -5.639 -25.641 1.00 85.75 195 GLY A C 1
ATOM 1536 O O . GLY A 1 195 ? 25.255 -6.656 -25.125 1.00 85.75 195 GLY A O 1
ATOM 1537 N N . ALA A 1 196 ? 24.095 -5.674 -26.766 1.00 77.25 196 ALA A N 1
ATOM 1538 C CA . ALA A 1 196 ? 23.843 -6.898 -27.521 1.00 77.25 196 ALA A CA 1
ATOM 1539 C C . ALA A 1 196 ? 24.515 -6.814 -28.898 1.00 77.25 196 ALA A C 1
ATOM 1541 O O . ALA A 1 196 ? 24.265 -5.871 -29.654 1.00 77.25 196 ALA A O 1
ATOM 1542 N N . MET A 1 197 ? 25.368 -7.795 -29.217 1.00 72.12 197 MET A N 1
ATOM 1543 C CA . MET A 1 197 ? 26.028 -7.879 -30.529 1.00 72.12 197 MET A CA 1
ATOM 1544 C C . MET A 1 197 ? 25.050 -8.247 -31.654 1.00 72.12 197 MET A C 1
ATOM 1546 O O . MET A 1 197 ? 25.263 -7.838 -32.791 1.00 72.12 197 MET A O 1
ATOM 1550 N N . GLU A 1 198 ? 23.983 -8.980 -31.327 1.00 78.50 198 GLU A N 1
ATOM 1551 C CA . GLU A 1 198 ? 22.937 -9.435 -32.246 1.00 78.50 198 GLU A CA 1
ATOM 1552 C C . GLU A 1 198 ? 21.552 -9.123 -31.659 1.00 78.50 198 GLU A C 1
ATOM 1554 O O . GLU A 1 198 ? 21.398 -8.947 -30.448 1.00 78.50 198 GLU A O 1
ATOM 1559 N N . ASP A 1 199 ? 20.545 -9.024 -32.521 1.00 78.88 199 ASP A N 1
ATOM 1560 C CA . ASP A 1 199 ? 19.146 -8.759 -32.164 1.00 78.88 199 ASP A CA 1
ATOM 1561 C C . ASP A 1 199 ? 18.359 -10.032 -31.798 1.00 78.88 199 ASP A C 1
ATOM 1563 O O . ASP A 1 199 ? 17.257 -9.939 -31.250 1.00 78.88 199 ASP A O 1
ATOM 1567 N N . TYR A 1 200 ? 18.948 -11.212 -32.040 1.00 85.56 200 TYR A N 1
ATOM 1568 C CA . TYR A 1 200 ? 18.393 -12.536 -31.743 1.00 85.56 200 TYR A CA 1
ATOM 1569 C C . TYR A 1 200 ? 16.962 -12.722 -32.275 1.00 85.56 200 TYR A C 1
ATOM 1571 O O . TYR A 1 200 ? 16.138 -13.390 -31.645 1.00 85.56 200 TYR A O 1
ATOM 1579 N N . GLU A 1 201 ? 16.655 -12.130 -33.435 1.00 87.75 201 GLU A N 1
ATOM 1580 C CA . GLU A 1 201 ? 15.313 -12.149 -34.026 1.00 87.75 201 GLU A CA 1
ATOM 1581 C C . GLU A 1 201 ? 14.752 -13.575 -34.154 1.00 87.75 201 GLU A C 1
ATOM 1583 O O . GLU A 1 201 ? 13.593 -13.810 -33.807 1.00 87.75 201 GLU A O 1
ATOM 1588 N N . GLU A 1 202 ? 15.581 -14.537 -34.569 1.00 89.12 202 GLU A N 1
ATOM 1589 C CA . GLU A 1 202 ? 15.201 -15.946 -34.742 1.00 89.12 202 GLU A CA 1
ATOM 1590 C C . GLU A 1 202 ? 14.604 -16.556 -33.461 1.00 89.12 202 GLU A C 1
ATOM 1592 O O . GLU A 1 202 ? 13.602 -17.270 -33.513 1.00 89.12 202 GLU A O 1
ATOM 1597 N N . VAL A 1 203 ? 15.147 -16.201 -32.290 1.00 88.00 203 VAL A N 1
ATOM 1598 C CA . VAL A 1 203 ? 14.662 -16.691 -30.990 1.00 88.00 203 VAL A CA 1
ATOM 1599 C C . VAL A 1 203 ? 13.274 -16.127 -30.687 1.00 88.00 203 VAL A C 1
ATOM 1601 O O . VAL A 1 203 ? 12.384 -16.844 -30.228 1.00 88.00 203 VAL A O 1
ATOM 1604 N N . PHE A 1 204 ? 13.051 -14.840 -30.959 1.00 90.88 204 PHE A N 1
ATOM 1605 C CA . PHE A 1 204 ? 11.738 -14.232 -30.742 1.00 90.88 204 PHE A CA 1
ATOM 1606 C C . PHE A 1 204 ? 10.700 -14.743 -31.739 1.00 90.88 204 PHE A C 1
ATOM 1608 O O . PHE A 1 204 ? 9.542 -14.919 -31.351 1.00 90.88 204 PHE A O 1
ATOM 1615 N N . GLN A 1 205 ? 11.111 -15.027 -32.977 1.00 90.56 205 GLN A N 1
ATOM 1616 C CA . GLN A 1 205 ? 10.265 -15.641 -33.997 1.00 90.56 205 GLN A CA 1
ATOM 1617 C C . GLN A 1 205 ? 9.783 -17.039 -33.592 1.00 90.56 205 GLN A C 1
ATOM 1619 O O . GLN A 1 205 ? 8.620 -17.359 -33.823 1.00 90.56 205 GLN A O 1
ATOM 1624 N N . GLU A 1 206 ? 10.643 -17.840 -32.961 1.00 89.31 206 GLU A N 1
ATOM 1625 C CA . GLU A 1 206 ? 10.305 -19.193 -32.508 1.00 89.31 206 GLU A CA 1
ATOM 1626 C C . GLU A 1 206 ? 9.458 -19.200 -31.225 1.00 89.31 206 GLU A C 1
ATOM 1628 O O . GLU A 1 206 ? 8.455 -19.912 -31.151 1.00 89.31 206 GLU A O 1
ATOM 1633 N N . PHE A 1 207 ? 9.842 -18.415 -30.211 1.00 85.31 207 PHE A N 1
ATOM 1634 C CA . PHE A 1 207 ? 9.293 -18.569 -28.856 1.00 85.31 207 PHE A CA 1
ATOM 1635 C C . PHE A 1 207 ? 8.233 -17.539 -28.452 1.00 85.31 207 PHE A C 1
ATOM 1637 O O . PHE A 1 207 ? 7.451 -17.815 -27.541 1.00 85.31 207 PHE A O 1
ATOM 1644 N N . ASN A 1 208 ? 8.189 -16.353 -29.069 1.00 88.19 208 ASN A N 1
ATOM 1645 C CA . ASN A 1 208 ? 7.289 -15.275 -28.629 1.00 88.19 208 ASN A CA 1
ATOM 1646 C C . ASN A 1 208 ? 6.355 -14.757 -29.732 1.00 88.19 208 ASN A C 1
ATOM 1648 O O . ASN A 1 208 ? 5.266 -14.261 -29.441 1.00 88.19 208 ASN A O 1
ATOM 1652 N N . TRP A 1 209 ? 6.752 -14.820 -31.000 1.00 89.75 209 TRP A N 1
ATOM 1653 C CA . TRP A 1 209 ? 5.970 -14.303 -32.123 1.00 89.75 209 TRP A CA 1
ATOM 1654 C C . TRP A 1 209 ? 5.089 -15.404 -32.727 1.00 89.75 209 TRP A C 1
ATOM 1656 O O . TRP A 1 209 ? 5.415 -16.582 -32.630 1.00 89.75 209 TRP A O 1
ATOM 1666 N N . PRO A 1 210 ? 3.941 -15.051 -33.336 1.00 90.00 210 PRO A N 1
ATOM 1667 C CA . PRO A 1 210 ? 3.450 -13.700 -33.647 1.00 90.00 210 PRO A CA 1
ATOM 1668 C C . PRO A 1 210 ? 2.680 -13.014 -32.508 1.00 90.00 210 PRO A C 1
ATOM 1670 O O . PRO A 1 210 ? 2.437 -11.807 -32.567 1.00 90.00 210 PRO A O 1
ATOM 1673 N N . GLU A 1 211 ? 2.282 -13.757 -31.477 1.00 85.31 211 GLU A N 1
ATOM 1674 C CA . GLU A 1 211 ? 1.331 -13.270 -30.471 1.00 85.31 211 GLU A CA 1
ATOM 1675 C C . GLU A 1 211 ? 1.944 -12.246 -29.504 1.00 85.31 211 GLU A C 1
ATOM 1677 O O . GLU A 1 211 ? 1.250 -11.334 -29.032 1.00 85.31 211 GLU A O 1
ATOM 1682 N N . ARG A 1 212 ? 3.261 -12.336 -29.269 1.00 89.12 212 ARG A N 1
ATOM 1683 C CA . ARG A 1 212 ? 4.030 -11.476 -28.359 1.00 89.12 212 ARG A CA 1
ATOM 1684 C C . ARG A 1 212 ? 3.359 -11.437 -26.990 1.00 89.12 212 ARG A C 1
ATOM 1686 O O . ARG A 1 212 ? 2.877 -10.379 -26.563 1.00 89.12 212 ARG A O 1
ATOM 1693 N N . ARG A 1 213 ? 3.235 -12.622 -26.381 1.00 83.94 213 ARG A N 1
ATOM 1694 C CA . ARG A 1 213 ? 2.647 -12.801 -25.045 1.00 83.94 213 ARG A CA 1
ATOM 1695 C C . ARG A 1 213 ? 3.602 -12.305 -23.965 1.00 83.94 213 ARG A C 1
ATOM 1697 O O . ARG A 1 213 ? 3.156 -11.660 -23.025 1.00 83.94 213 ARG A O 1
ATOM 1704 N N . VAL A 1 214 ? 4.899 -12.557 -24.143 1.00 87.44 214 VAL A N 1
ATOM 1705 C CA . VAL A 1 214 ? 5.947 -12.142 -23.209 1.00 87.44 214 VAL A CA 1
ATOM 1706 C C . VAL A 1 214 ? 6.432 -10.746 -23.573 1.00 87.44 214 VAL A C 1
ATOM 1708 O O . VAL A 1 214 ? 6.794 -10.488 -24.727 1.00 87.44 214 VAL A O 1
ATOM 1711 N N . ARG A 1 215 ? 6.459 -9.850 -22.584 1.00 91.38 215 ARG A N 1
ATOM 1712 C CA . ARG A 1 215 ? 7.023 -8.503 -22.734 1.00 91.38 215 ARG A CA 1
ATOM 1713 C C . ARG A 1 215 ? 8.506 -8.501 -22.408 1.00 91.38 215 ARG A C 1
ATOM 1715 O O . ARG A 1 215 ? 8.897 -9.065 -21.392 1.00 91.38 215 ARG A O 1
ATOM 1722 N N . VAL A 1 216 ? 9.323 -7.852 -23.234 1.00 93.00 216 VAL A N 1
ATOM 1723 C CA . VAL A 1 216 ? 10.779 -7.801 -23.014 1.00 93.00 216 VAL A CA 1
ATOM 1724 C C . VAL A 1 216 ? 11.217 -6.378 -22.712 1.00 93.00 216 VAL A C 1
ATOM 1726 O O . VAL A 1 216 ? 11.150 -5.502 -23.569 1.00 93.00 216 VAL A O 1
ATOM 1729 N N . PHE A 1 217 ? 11.673 -6.156 -21.488 1.00 94.75 217 PHE A N 1
ATOM 1730 C CA . PHE A 1 217 ? 12.254 -4.904 -21.027 1.00 94.75 217 PHE A CA 1
ATOM 1731 C C . PHE A 1 217 ? 13.767 -4.999 -21.091 1.00 94.75 217 PHE A C 1
ATOM 1733 O O . PHE A 1 217 ? 14.341 -6.028 -20.742 1.00 94.75 217 PHE A O 1
ATOM 1740 N N . THR A 1 218 ? 14.420 -3.933 -21.533 1.00 93.88 218 THR A N 1
ATOM 1741 C CA . THR A 1 218 ? 15.873 -3.931 -21.700 1.00 93.88 218 THR A CA 1
ATOM 1742 C C . THR A 1 218 ? 16.497 -2.737 -20.995 1.00 93.88 218 THR A C 1
ATOM 1744 O O . THR A 1 218 ? 16.152 -1.593 -21.299 1.00 93.88 218 THR A O 1
ATOM 1747 N N . TYR A 1 219 ? 17.452 -3.012 -20.112 1.00 93.81 219 TYR A N 1
ATOM 1748 C CA . TYR A 1 219 ? 18.228 -2.031 -19.367 1.00 93.81 219 TYR A CA 1
ATOM 1749 C C . TYR A 1 219 ? 19.663 -2.032 -19.884 1.00 93.81 219 TYR A C 1
ATOM 1751 O O . TYR A 1 219 ? 20.423 -2.970 -19.629 1.00 93.81 219 TYR A O 1
ATOM 1759 N N . LEU A 1 220 ? 20.024 -0.977 -20.615 1.00 93.50 220 LEU A N 1
ATOM 1760 C CA . LEU A 1 220 ? 21.387 -0.767 -21.087 1.00 93.50 220 LEU A CA 1
ATOM 1761 C C . LEU A 1 220 ? 22.209 -0.087 -19.989 1.00 93.50 220 LEU A C 1
ATOM 1763 O O . LEU A 1 220 ? 21.934 1.060 -19.632 1.00 93.50 220 LEU A O 1
ATOM 1767 N N . ILE A 1 221 ? 23.219 -0.780 -19.467 1.00 92.50 221 ILE A N 1
ATOM 1768 C CA . ILE A 1 221 ? 24.049 -0.311 -18.357 1.00 92.50 221 ILE A CA 1
ATOM 1769 C C . ILE A 1 221 ? 25.367 0.278 -18.857 1.00 92.50 221 ILE A C 1
ATOM 1771 O O . ILE A 1 221 ? 26.181 -0.395 -19.486 1.00 92.50 221 ILE A O 1
ATOM 1775 N N . GLY A 1 222 ? 25.645 1.515 -18.452 1.00 87.12 222 GLY A N 1
ATOM 1776 C CA . GLY A 1 222 ? 26.942 2.157 -18.640 1.00 87.12 222 GLY A CA 1
ATOM 1777 C C . GLY A 1 222 ? 26.863 3.483 -19.386 1.00 87.12 222 GLY A C 1
ATOM 1778 O O . GLY A 1 222 ? 25.843 3.865 -19.944 1.00 87.12 222 GLY A O 1
ATOM 1779 N N . ARG A 1 223 ? 27.973 4.224 -19.381 1.00 83.69 223 ARG A N 1
ATOM 1780 C CA . ARG A 1 223 ? 28.062 5.546 -20.031 1.00 83.69 223 ARG A CA 1
ATOM 1781 C C . ARG A 1 223 ? 28.205 5.471 -21.551 1.00 83.69 223 ARG A C 1
ATOM 1783 O O . ARG A 1 223 ? 27.965 6.455 -22.238 1.00 83.69 223 ARG A O 1
ATOM 1790 N N . GLU A 1 224 ? 28.639 4.325 -22.054 1.00 78.69 224 GLU A N 1
ATOM 1791 C CA . GLU A 1 224 ? 28.853 4.081 -23.476 1.00 78.69 224 GLU A CA 1
ATOM 1792 C C . GLU A 1 224 ? 27.614 3.394 -24.051 1.00 78.69 224 GLU A C 1
ATOM 1794 O O . GLU A 1 224 ? 27.103 2.447 -23.463 1.00 78.69 224 GLU A O 1
ATOM 1799 N N . VAL A 1 225 ? 27.140 3.871 -25.201 1.00 77.12 225 VAL A N 1
ATOM 1800 C CA . VAL A 1 225 ? 25.914 3.399 -25.870 1.00 77.12 225 VAL A CA 1
ATOM 1801 C C . VAL A 1 225 ? 26.237 2.672 -27.176 1.00 77.12 225 VAL A C 1
ATOM 1803 O O . VAL A 1 225 ? 25.615 2.901 -28.208 1.00 77.12 225 VAL A O 1
ATOM 1806 N N . THR A 1 226 ? 27.256 1.811 -27.161 1.00 70.94 226 THR A N 1
ATOM 1807 C CA . THR A 1 226 ? 27.812 1.197 -28.381 1.00 70.94 226 THR A CA 1
ATOM 1808 C C . THR A 1 226 ? 26.850 0.244 -29.099 1.00 70.94 226 THR A C 1
ATOM 1810 O O . THR A 1 226 ? 27.066 -0.035 -30.273 1.00 70.94 226 THR A O 1
ATOM 1813 N N . PHE A 1 227 ? 25.780 -0.210 -28.435 1.00 76.69 227 PHE A N 1
ATOM 1814 C CA . PHE A 1 227 ? 24.782 -1.143 -28.982 1.00 76.69 227 PHE A CA 1
ATOM 1815 C C . PHE A 1 227 ? 23.344 -0.780 -28.571 1.00 76.69 227 PHE A C 1
ATOM 1817 O O . PHE A 1 227 ? 22.504 -1.650 -28.356 1.00 76.69 227 PHE A O 1
ATOM 1824 N N . ALA A 1 228 ? 23.046 0.513 -28.410 1.00 85.88 228 ALA A N 1
ATOM 1825 C CA . ALA A 1 228 ? 21.720 0.942 -27.962 1.00 85.88 228 ALA A CA 1
ATOM 1826 C C . ALA A 1 228 ? 20.606 0.575 -28.954 1.00 85.88 228 ALA A C 1
ATOM 1828 O O . ALA A 1 228 ? 19.512 0.218 -28.527 1.00 85.88 228 ALA A O 1
ATOM 1829 N N . ASP A 1 229 ? 20.878 0.616 -30.261 1.00 89.56 229 ASP A N 1
ATOM 1830 C CA . ASP A 1 229 ? 19.861 0.363 -31.285 1.00 89.56 229 ASP A CA 1
ATOM 1831 C C . ASP A 1 229 ? 19.371 -1.091 -31.287 1.00 89.56 229 ASP A C 1
ATOM 1833 O O . ASP A 1 229 ? 18.166 -1.318 -31.375 1.00 89.56 229 ASP A O 1
ATOM 1837 N N . THR A 1 230 ? 20.268 -2.071 -31.125 1.00 89.69 230 THR A N 1
ATOM 1838 C CA . THR A 1 230 ? 19.905 -3.500 -31.069 1.00 89.69 230 THR A CA 1
ATOM 1839 C C . THR A 1 230 ? 19.109 -3.812 -29.807 1.00 89.69 230 THR A C 1
ATOM 1841 O O . THR A 1 230 ? 18.040 -4.414 -29.866 1.00 89.69 230 THR A O 1
ATOM 1844 N N . VAL A 1 231 ? 19.570 -3.318 -28.657 1.00 90.50 231 VAL A N 1
ATOM 1845 C CA . VAL A 1 231 ? 18.886 -3.496 -27.370 1.00 90.50 231 VAL A CA 1
ATOM 1846 C C . VAL A 1 231 ? 17.506 -2.824 -27.387 1.00 90.50 231 VAL A C 1
ATOM 1848 O O . VAL A 1 231 ? 16.511 -3.418 -26.973 1.00 90.50 231 VAL A O 1
ATOM 1851 N N . LYS A 1 232 ? 17.407 -1.619 -27.956 1.00 92.44 232 LYS A N 1
ATOM 1852 C CA . LYS A 1 232 ? 16.134 -0.917 -28.145 1.00 92.44 232 LYS A CA 1
ATOM 1853 C C . LYS A 1 232 ? 15.196 -1.666 -29.090 1.00 92.44 232 LYS A C 1
ATOM 1855 O O . 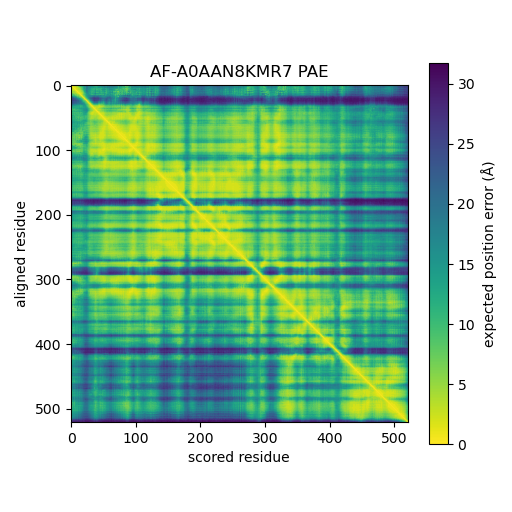LYS A 1 232 ? 13.998 -1.748 -28.819 1.00 92.44 232 LYS A O 1
ATOM 1860 N N . TRP A 1 233 ? 15.724 -2.229 -30.174 1.00 92.25 233 TRP A N 1
ATOM 1861 C CA . TRP A 1 233 ? 14.954 -3.026 -31.128 1.00 92.25 233 TRP A CA 1
ATOM 1862 C C . TRP A 1 233 ? 14.310 -4.245 -30.453 1.00 92.25 233 TRP A C 1
ATOM 1864 O O . TRP A 1 233 ? 13.119 -4.496 -30.660 1.00 92.25 233 TRP A O 1
ATOM 1874 N N . ILE A 1 234 ? 15.050 -4.937 -29.576 1.00 92.25 234 ILE A N 1
ATOM 1875 C CA . ILE A 1 234 ? 14.547 -6.088 -28.810 1.00 92.25 234 ILE A CA 1
ATOM 1876 C C . ILE A 1 234 ? 13.329 -5.689 -27.965 1.00 92.25 234 ILE A C 1
ATOM 1878 O O . ILE A 1 234 ? 12.295 -6.362 -28.023 1.00 92.25 234 ILE A O 1
ATOM 1882 N N . ALA A 1 235 ? 13.413 -4.584 -27.217 1.00 93.31 235 ALA A N 1
ATOM 1883 C CA . ALA A 1 235 ? 12.301 -4.122 -26.388 1.00 93.31 235 ALA A CA 1
ATOM 1884 C C . ALA A 1 235 ? 11.084 -3.688 -27.220 1.00 93.31 235 ALA A C 1
ATOM 1886 O O . ALA A 1 235 ? 9.951 -4.101 -26.945 1.00 93.31 235 ALA A O 1
ATOM 1887 N N . CYS A 1 236 ? 11.305 -2.885 -28.266 1.00 92.00 236 CYS A N 1
ATOM 1888 C CA . CYS A 1 236 ? 10.231 -2.345 -29.097 1.00 92.00 236 CYS A CA 1
ATOM 1889 C C . CYS A 1 236 ? 9.427 -3.446 -29.807 1.00 92.00 236 CYS A C 1
ATOM 1891 O O . CYS A 1 236 ? 8.196 -3.383 -29.830 1.00 92.00 236 CYS A O 1
ATOM 1893 N N . ASN A 1 237 ? 10.084 -4.482 -30.340 1.00 92.81 237 ASN A N 1
ATOM 1894 C CA . ASN A 1 237 ? 9.387 -5.548 -31.069 1.00 92.81 237 ASN A CA 1
ATOM 1895 C C . ASN A 1 237 ? 8.691 -6.579 -30.176 1.00 92.81 237 ASN A C 1
ATOM 1897 O O . ASN A 1 237 ? 7.864 -7.356 -30.659 1.00 92.81 237 ASN A O 1
ATOM 1901 N N . ASN A 1 238 ? 8.967 -6.557 -28.874 1.00 92.12 238 ASN A N 1
ATOM 1902 C CA . ASN A 1 238 ? 8.362 -7.446 -27.889 1.00 92.12 238 ASN A CA 1
ATOM 1903 C C . ASN A 1 238 ? 7.470 -6.689 -26.890 1.00 92.12 238 ASN A C 1
ATOM 1905 O O . ASN A 1 238 ? 7.312 -7.126 -25.755 1.00 92.12 238 ASN A O 1
ATOM 1909 N N . LYS A 1 239 ? 6.865 -5.561 -27.298 1.00 90.69 239 LYS A N 1
ATOM 1910 C CA . LYS A 1 239 ? 5.899 -4.777 -26.492 1.00 90.69 239 LYS A CA 1
ATOM 1911 C C . LYS A 1 239 ? 6.419 -4.359 -25.099 1.00 90.69 239 LYS A C 1
ATOM 1913 O O . LYS A 1 239 ? 5.618 -4.207 -24.174 1.00 90.69 239 LYS A O 1
ATOM 1918 N N . GLY A 1 240 ? 7.731 -4.209 -24.928 1.00 91.38 240 GLY A N 1
ATOM 1919 C CA . GLY A 1 240 ? 8.334 -3.762 -23.673 1.00 91.38 240 GLY A CA 1
ATOM 1920 C C . GLY A 1 240 ? 8.822 -2.319 -23.734 1.00 91.38 240 GLY A C 1
ATOM 1921 O O . GLY A 1 240 ? 8.264 -1.492 -24.459 1.00 91.38 240 GLY A O 1
ATOM 1922 N N . TYR A 1 241 ? 9.856 -2.016 -22.949 1.00 92.94 241 TYR A N 1
ATOM 1923 C CA . TYR A 1 241 ? 10.442 -0.680 -22.849 1.00 92.94 241 TYR A CA 1
ATOM 1924 C C . TYR A 1 241 ? 11.967 -0.740 -22.791 1.00 92.94 241 TYR A C 1
ATOM 1926 O O . TYR A 1 241 ? 12.541 -1.676 -22.229 1.00 92.94 241 TYR A O 1
ATOM 1934 N N . TYR A 1 242 ? 12.599 0.259 -23.400 1.00 93.75 242 TYR A N 1
ATOM 1935 C CA . TYR A 1 242 ? 14.045 0.424 -23.411 1.00 93.75 242 TYR A CA 1
ATOM 1936 C C . TYR A 1 242 ? 14.438 1.538 -22.452 1.00 93.75 242 TYR A C 1
ATOM 1938 O O . TYR A 1 242 ? 13.937 2.657 -22.565 1.00 93.75 242 TYR A O 1
ATOM 1946 N N . THR A 1 243 ? 15.399 1.236 -21.590 1.00 92.88 243 THR A N 1
ATOM 1947 C CA . THR A 1 243 ? 15.881 2.149 -20.565 1.00 92.88 243 THR A CA 1
ATOM 1948 C C . THR A 1 243 ? 17.404 2.174 -20.574 1.00 92.88 243 THR A C 1
ATOM 1950 O O . THR A 1 243 ? 18.058 1.130 -20.602 1.00 92.88 243 THR A O 1
ATOM 1953 N N . HIS A 1 244 ? 17.987 3.372 -20.533 1.00 92.88 244 HIS A N 1
ATOM 1954 C CA . HIS A 1 244 ? 19.435 3.562 -20.443 1.00 92.88 244 HIS A CA 1
ATOM 1955 C C . HIS A 1 244 ? 19.809 4.042 -19.044 1.00 92.88 244 HIS A C 1
ATOM 1957 O O . HIS A 1 244 ? 19.327 5.076 -18.595 1.00 92.88 244 HIS A O 1
ATOM 1963 N N . VAL A 1 245 ? 20.671 3.291 -18.361 1.00 92.44 245 VAL A N 1
ATOM 1964 C CA . VAL A 1 245 ? 21.092 3.576 -16.987 1.00 92.44 245 VAL A CA 1
ATOM 1965 C C . VAL A 1 245 ? 22.593 3.825 -16.973 1.00 92.44 245 VAL A C 1
ATOM 1967 O O . VAL A 1 245 ? 23.411 2.913 -17.136 1.00 92.44 245 VAL A O 1
ATOM 1970 N N . SER A 1 246 ? 22.968 5.085 -16.770 1.00 89.38 246 SER A N 1
ATOM 1971 C CA . SER A 1 246 ? 24.364 5.514 -16.850 1.00 89.38 246 SER A CA 1
ATOM 1972 C C . SER A 1 246 ? 25.031 5.633 -15.477 1.00 89.38 246 SER A C 1
ATOM 1974 O O . SER A 1 246 ? 26.236 5.378 -15.343 1.00 89.38 246 SER A O 1
ATOM 1976 N N . THR A 1 247 ? 24.253 5.990 -14.451 1.00 90.50 247 THR A N 1
ATOM 1977 C CA . THR A 1 247 ? 24.708 6.171 -13.070 1.00 90.50 247 THR A CA 1
ATOM 1978 C C . THR A 1 247 ? 23.808 5.454 -12.063 1.00 90.50 247 THR A C 1
ATOM 1980 O O . THR A 1 247 ? 22.727 4.987 -12.401 1.00 90.50 247 THR A O 1
ATOM 1983 N N . LEU A 1 248 ? 24.259 5.368 -10.804 1.00 87.56 248 LEU A N 1
ATOM 1984 C CA . LEU A 1 248 ? 23.453 4.823 -9.704 1.00 87.56 248 LEU A CA 1
ATOM 1985 C C . LEU A 1 248 ? 22.250 5.713 -9.356 1.00 87.56 248 LEU A C 1
ATOM 1987 O O . LEU A 1 248 ? 21.234 5.187 -8.924 1.00 87.56 248 LEU A O 1
ATOM 1991 N N . ALA A 1 249 ? 22.356 7.031 -9.549 1.00 83.50 249 ALA A N 1
ATOM 1992 C CA . ALA A 1 249 ? 21.266 7.961 -9.254 1.00 83.50 249 ALA A CA 1
ATOM 1993 C C . ALA A 1 249 ? 20.109 7.811 -10.253 1.00 83.50 249 ALA A C 1
ATOM 1995 O O . ALA A 1 249 ? 18.949 7.931 -9.874 1.00 83.50 249 ALA A O 1
ATOM 1996 N N . ASP A 1 250 ? 20.428 7.475 -11.506 1.00 84.19 250 ASP A N 1
ATOM 1997 C CA . ASP A 1 250 ? 19.436 7.329 -12.573 1.00 84.19 250 ASP A CA 1
ATOM 1998 C C . ASP A 1 250 ? 18.564 6.075 -12.396 1.00 84.19 250 ASP A C 1
ATOM 2000 O O . ASP A 1 250 ? 17.522 5.974 -13.032 1.00 84.19 250 ASP A O 1
ATOM 2004 N N . VAL A 1 251 ? 18.995 5.091 -11.593 1.00 87.38 251 VAL A N 1
ATOM 2005 C CA . VAL A 1 251 ? 18.351 3.767 -11.491 1.00 87.38 251 VAL A CA 1
ATOM 2006 C C . VAL A 1 251 ? 16.897 3.880 -11.038 1.00 87.38 251 VAL A C 1
ATOM 2008 O O . VAL A 1 251 ? 16.027 3.259 -11.642 1.00 87.38 251 VAL A O 1
ATOM 2011 N N . GLN A 1 252 ? 16.632 4.672 -9.997 1.00 82.12 252 GLN A N 1
ATOM 2012 C CA . GLN A 1 252 ? 15.312 4.724 -9.364 1.00 82.12 252 GLN A CA 1
ATOM 2013 C C . GLN A 1 252 ? 14.226 5.225 -10.319 1.00 82.12 252 GLN A C 1
ATOM 2015 O O . GLN A 1 252 ? 13.197 4.580 -10.458 1.00 82.12 252 GLN A O 1
ATOM 2020 N N . GLU A 1 253 ? 14.462 6.334 -11.019 1.00 81.38 253 GLU A N 1
ATOM 2021 C CA . GLU A 1 253 ? 13.480 6.912 -11.946 1.00 81.38 253 GLU A CA 1
ATOM 2022 C C . GLU A 1 253 ? 13.247 6.005 -13.162 1.00 81.38 253 GLU A C 1
ATOM 2024 O O . GLU A 1 253 ? 12.118 5.744 -13.567 1.00 81.38 253 GLU A O 1
ATOM 2029 N N . ASN A 1 254 ? 14.331 5.446 -13.692 1.00 86.06 254 ASN A N 1
ATOM 2030 C CA . ASN A 1 254 ? 14.333 4.658 -14.916 1.00 86.06 254 ASN A CA 1
ATOM 2031 C C . ASN A 1 254 ? 13.722 3.259 -14.776 1.00 86.06 254 ASN A C 1
ATOM 2033 O O . ASN A 1 254 ? 13.203 2.709 -15.751 1.00 86.06 254 ASN A O 1
ATOM 2037 N N . VAL A 1 255 ? 13.817 2.647 -13.592 1.00 85.88 255 VAL A N 1
ATOM 2038 C CA . VAL A 1 255 ? 13.190 1.347 -13.333 1.00 85.88 255 VAL A CA 1
ATOM 2039 C C . VAL A 1 255 ? 11.672 1.500 -13.288 1.00 85.88 255 VAL A C 1
ATOM 2041 O O . VAL A 1 255 ? 10.983 0.703 -13.909 1.00 85.88 255 VAL A O 1
ATOM 2044 N N . MET A 1 256 ? 11.136 2.550 -12.666 1.00 82.31 256 MET A N 1
ATOM 2045 C CA . MET A 1 256 ? 9.688 2.684 -12.446 1.00 82.31 256 MET A CA 1
ATOM 2046 C C . MET A 1 256 ? 8.853 2.793 -13.735 1.00 82.31 256 MET A C 1
ATOM 2048 O O . MET A 1 256 ? 7.673 2.447 -13.735 1.00 82.31 256 MET A O 1
ATOM 2052 N N . GLU A 1 257 ? 9.461 3.168 -14.864 1.00 84.56 257 GLU A N 1
ATOM 2053 C CA . GLU A 1 257 ? 8.792 3.268 -16.170 1.00 84.56 257 GLU A CA 1
ATOM 2054 C C . GLU A 1 257 ? 8.177 1.949 -16.668 1.00 84.56 257 GLU A C 1
ATOM 2056 O O . GLU A 1 257 ? 7.181 1.955 -17.401 1.00 84.56 257 GLU A O 1
ATOM 2061 N N . TYR A 1 258 ? 8.718 0.790 -16.267 1.00 88.31 258 TYR A N 1
ATOM 2062 C CA . TYR A 1 258 ? 8.152 -0.490 -16.707 1.00 88.31 258 TYR A CA 1
ATOM 2063 C C . TYR A 1 258 ? 6.719 -0.686 -16.174 1.00 88.31 258 TYR A C 1
ATOM 2065 O O . TYR A 1 258 ? 5.889 -1.287 -16.866 1.00 88.31 258 TYR A O 1
ATOM 2073 N N . LEU A 1 259 ? 6.396 -0.129 -14.997 1.00 86.38 259 LEU A N 1
ATOM 2074 C CA . LEU A 1 259 ? 5.060 -0.198 -14.397 1.00 86.38 259 LEU A CA 1
ATOM 2075 C C . LEU A 1 259 ? 4.022 0.505 -15.279 1.00 86.38 259 LEU A C 1
ATOM 2077 O O . LEU A 1 259 ? 2.950 -0.050 -15.525 1.00 86.38 259 LEU A O 1
ATOM 2081 N N . HIS A 1 260 ? 4.361 1.665 -15.852 1.00 84.62 260 HIS A N 1
ATOM 2082 C CA . HIS A 1 260 ? 3.488 2.378 -16.791 1.00 84.62 260 HIS A CA 1
ATOM 2083 C C . HIS A 1 260 ? 3.197 1.577 -18.059 1.00 84.62 260 HIS A C 1
ATOM 2085 O O . HIS A 1 260 ? 2.134 1.717 -18.659 1.00 84.62 260 HIS A O 1
ATOM 2091 N N . VAL A 1 261 ? 4.126 0.729 -18.500 1.00 86.62 261 VAL A N 1
ATOM 2092 C CA . VAL A 1 261 ? 3.890 -0.145 -19.652 1.00 86.62 261 VAL A CA 1
ATOM 2093 C C . VAL A 1 261 ? 2.982 -1.308 -19.265 1.00 86.62 261 VAL A C 1
ATOM 2095 O O . VAL A 1 261 ? 2.082 -1.658 -20.038 1.00 86.62 261 VAL A O 1
ATOM 2098 N N . LEU A 1 262 ? 3.186 -1.896 -18.085 1.00 85.81 262 LEU A N 1
ATOM 2099 C CA . LEU A 1 262 ? 2.381 -3.008 -17.578 1.00 85.81 262 LEU A CA 1
ATOM 2100 C C . LEU A 1 262 ? 0.948 -2.611 -17.211 1.00 85.81 262 LEU A C 1
ATOM 2102 O O . LEU A 1 262 ? 0.064 -3.447 -17.357 1.00 85.81 262 LEU A O 1
ATOM 2106 N N . SER A 1 263 ? 0.691 -1.352 -16.853 1.00 83.56 263 SER A N 1
ATOM 2107 C CA . SER A 1 263 ? -0.660 -0.866 -16.543 1.00 83.56 263 SER A CA 1
ATOM 2108 C C . SER A 1 263 ? -1.568 -0.706 -17.776 1.00 83.56 263 SER A C 1
ATOM 2110 O O . SER A 1 263 ? -2.789 -0.803 -17.666 1.00 83.56 263 SER A O 1
ATOM 2112 N N . ARG A 1 264 ? -1.006 -0.526 -18.985 1.00 83.06 264 ARG A N 1
ATOM 2113 C CA . ARG A 1 264 ? -1.774 -0.233 -20.222 1.00 83.06 264 ARG A CA 1
ATOM 2114 C C . ARG A 1 264 ? -2.946 -1.190 -20.514 1.00 83.06 264 ARG A C 1
ATOM 2116 O O . ARG A 1 264 ? -4.010 -0.695 -20.879 1.00 83.06 264 ARG A O 1
ATOM 2123 N N . PRO A 1 265 ? -2.811 -2.529 -20.400 1.00 79.44 265 PRO A N 1
ATOM 2124 C CA . PRO A 1 265 ? -3.928 -3.448 -20.636 1.00 79.44 265 PRO A CA 1
ATOM 2125 C C . PRO A 1 265 ? -5.076 -3.276 -19.647 1.00 79.44 265 PRO A C 1
ATOM 2127 O O . PRO A 1 265 ? -6.226 -3.411 -20.050 1.00 79.44 265 PRO A O 1
ATOM 2130 N N . MET A 1 266 ? -4.773 -2.954 -18.385 1.00 75.75 266 MET A N 1
ATOM 2131 C CA . MET A 1 266 ? -5.792 -2.710 -17.360 1.00 75.75 266 MET A CA 1
ATOM 2132 C C . MET A 1 266 ? -6.637 -1.492 -17.739 1.00 75.75 266 MET A C 1
ATOM 2134 O O . MET A 1 266 ? -7.863 -1.536 -17.670 1.00 75.75 266 MET A O 1
ATOM 2138 N N . VAL A 1 267 ? -5.987 -0.448 -18.271 1.00 72.81 267 VAL A N 1
ATOM 2139 C CA . VAL A 1 267 ? -6.676 0.759 -18.751 1.00 72.81 267 VAL A CA 1
ATOM 2140 C C . VAL A 1 267 ? -7.636 0.444 -19.894 1.00 72.81 267 VAL A C 1
ATOM 2142 O O . VAL A 1 267 ? -8.772 0.913 -19.895 1.00 72.81 267 VAL A O 1
ATOM 2145 N N . ILE A 1 268 ? -7.180 -0.351 -20.867 1.00 71.56 268 ILE A N 1
ATOM 2146 C CA . ILE A 1 268 ? -7.936 -0.670 -22.087 1.00 71.56 268 ILE A CA 1
ATOM 2147 C C . ILE A 1 268 ? -9.127 -1.581 -21.786 1.00 71.56 268 ILE A C 1
ATOM 2149 O O . ILE A 1 268 ? -10.196 -1.399 -22.363 1.00 71.56 268 ILE A O 1
ATOM 2153 N N . ASN A 1 269 ? -8.949 -2.555 -20.893 1.00 70.81 269 ASN A N 1
ATOM 2154 C CA . ASN A 1 269 ? -10.007 -3.499 -20.543 1.00 70.81 269 ASN A CA 1
ATOM 2155 C C . ASN A 1 269 ? -11.047 -2.901 -19.586 1.00 70.81 269 ASN A C 1
ATOM 2157 O O . ASN A 1 269 ? -12.061 -3.547 -19.341 1.00 70.81 269 ASN A O 1
ATOM 2161 N N . HIS A 1 270 ? -10.808 -1.689 -19.064 1.00 67.12 270 HIS A N 1
ATOM 2162 C CA . HIS A 1 270 ? -11.612 -1.062 -18.011 1.00 67.12 270 HIS A CA 1
ATOM 2163 C C . HIS A 1 270 ? -11.874 -2.009 -16.834 1.00 67.12 270 HIS A C 1
ATOM 2165 O O . HIS A 1 270 ? -12.910 -1.937 -16.183 1.00 67.12 270 HIS A O 1
ATOM 2171 N N . ASP A 1 271 ? -10.899 -2.867 -16.548 1.00 64.00 271 ASP A N 1
ATOM 2172 C CA . ASP A 1 271 ? -10.983 -3.890 -15.517 1.00 64.00 271 ASP A CA 1
ATOM 2173 C C . ASP A 1 271 ? -10.058 -3.457 -14.385 1.00 64.00 271 ASP A C 1
ATOM 2175 O O . ASP A 1 271 ? -8.834 -3.429 -14.541 1.00 64.00 271 ASP A O 1
ATOM 2179 N N . HIS A 1 272 ? -10.651 -2.933 -13.318 1.00 63.28 272 HIS A N 1
ATOM 2180 C CA . HIS A 1 272 ? -9.917 -2.396 -12.180 1.00 63.28 272 HIS A CA 1
ATOM 2181 C C . HIS A 1 272 ? -10.706 -2.677 -10.912 1.00 63.28 272 HIS A C 1
ATOM 2183 O O . HIS A 1 272 ? -11.706 -2.027 -10.609 1.00 63.28 272 HIS A O 1
ATOM 2189 N N . ASP A 1 273 ? -10.210 -3.667 -10.180 1.00 68.12 273 ASP A N 1
ATOM 2190 C CA . ASP A 1 273 ? -10.675 -3.991 -8.849 1.00 68.12 273 ASP A CA 1
ATOM 2191 C C . ASP A 1 273 ? -9.995 -3.093 -7.819 1.00 68.12 273 ASP A C 1
ATOM 2193 O O . ASP A 1 273 ? -8.850 -2.658 -7.970 1.00 68.12 273 ASP A O 1
ATOM 2197 N N . ILE A 1 274 ? -10.718 -2.834 -6.738 1.00 79.94 274 ILE A N 1
ATOM 2198 C CA . ILE A 1 274 ? -10.166 -2.161 -5.573 1.00 79.94 274 ILE A CA 1
ATOM 2199 C C . ILE A 1 274 ? -9.195 -3.115 -4.885 1.00 79.94 274 ILE A C 1
ATOM 2201 O O . ILE A 1 274 ? -9.575 -4.225 -4.501 1.00 79.94 274 ILE A O 1
ATOM 2205 N N . ILE A 1 275 ? -7.963 -2.659 -4.684 1.00 84.31 275 ILE A N 1
ATOM 2206 C CA . ILE A 1 275 ? -6.940 -3.446 -4.008 1.00 84.31 275 ILE A CA 1
ATOM 2207 C C . ILE A 1 275 ? -6.852 -3.082 -2.529 1.00 84.31 275 ILE A C 1
ATOM 2209 O O . ILE A 1 275 ? -7.140 -1.953 -2.122 1.00 84.31 275 ILE A O 1
ATOM 2213 N N . TRP A 1 276 ? -6.413 -4.054 -1.737 1.00 85.44 276 TRP A N 1
ATOM 2214 C CA . TRP A 1 276 ? -6.031 -3.846 -0.351 1.00 85.44 276 TRP A CA 1
ATOM 2215 C C . TRP A 1 276 ? -4.584 -4.267 -0.160 1.00 85.44 276 TRP A C 1
ATOM 2217 O O . TRP A 1 276 ? -4.206 -5.350 -0.603 1.00 85.44 276 TRP A O 1
ATOM 2227 N N . THR A 1 277 ? -3.795 -3.437 0.513 1.00 86.62 277 THR A N 1
ATOM 2228 C CA . THR A 1 277 ? -2.392 -3.763 0.785 1.00 86.62 277 THR A CA 1
ATOM 2229 C C . THR A 1 277 ? -2.220 -4.611 2.032 1.00 86.62 277 THR A C 1
ATOM 2231 O O . THR A 1 277 ? -3.073 -4.616 2.928 1.00 86.62 277 THR A O 1
ATOM 2234 N N . GLU A 1 278 ? -1.053 -5.242 2.157 1.00 84.88 278 GLU A N 1
ATOM 2235 C CA . GLU A 1 278 ? -0.614 -5.792 3.433 1.00 84.88 278 GLU A CA 1
ATOM 2236 C C . GLU A 1 278 ? -0.519 -4.720 4.535 1.00 84.88 278 GLU A C 1
ATOM 2238 O O . GLU A 1 278 ? -0.578 -3.506 4.293 1.00 84.88 278 GLU A O 1
ATOM 2243 N N . ALA A 1 279 ? -0.391 -5.190 5.775 1.00 84.81 279 ALA A N 1
ATOM 2244 C CA . ALA A 1 279 ? -0.234 -4.332 6.934 1.00 84.81 279 ALA A CA 1
ATOM 2245 C C . ALA A 1 279 ? 1.124 -3.628 6.878 1.00 84.81 279 ALA A C 1
ATOM 2247 O O . ALA A 1 279 ? 2.172 -4.271 6.922 1.00 84.81 279 ALA A O 1
ATOM 2248 N N . TYR A 1 280 ? 1.115 -2.302 6.853 1.00 83.38 280 TYR A N 1
ATOM 2249 C CA . TYR A 1 280 ? 2.329 -1.503 6.923 1.00 83.38 280 TYR A CA 1
ATOM 2250 C C . TYR A 1 280 ? 2.204 -0.433 8.002 1.00 83.38 280 TYR A C 1
ATOM 2252 O O . TYR A 1 280 ? 1.140 -0.164 8.565 1.00 83.38 280 TYR A O 1
ATOM 2260 N N . MET A 1 281 ? 3.340 0.159 8.330 1.00 77.12 281 MET A N 1
ATOM 2261 C CA . MET A 1 281 ? 3.428 1.286 9.237 1.00 77.12 281 MET A CA 1
ATOM 2262 C C . MET A 1 281 ? 3.663 2.565 8.435 1.00 77.12 281 MET A C 1
ATOM 2264 O O . MET A 1 281 ? 4.578 2.626 7.610 1.00 77.12 281 MET A O 1
ATOM 2268 N N . ASP A 1 282 ? 2.863 3.595 8.686 1.00 66.75 282 ASP A N 1
ATOM 2269 C CA . ASP A 1 282 ? 2.963 4.862 7.967 1.00 66.75 282 ASP A CA 1
ATOM 2270 C C . ASP A 1 282 ? 4.223 5.653 8.362 1.00 66.75 282 ASP A C 1
ATOM 2272 O O . ASP A 1 282 ? 4.404 6.047 9.516 1.00 66.75 282 ASP A O 1
ATOM 2276 N N . SER A 1 283 ? 5.071 5.922 7.361 1.00 56.41 283 SER A N 1
ATOM 2277 C CA . SER A 1 283 ? 6.296 6.726 7.450 1.00 56.41 283 SER A CA 1
ATOM 2278 C C . SER A 1 283 ? 6.101 8.126 8.048 1.00 56.41 283 SER A C 1
ATOM 2280 O O . SER A 1 283 ? 7.009 8.599 8.731 1.00 56.41 283 SER A O 1
ATOM 2282 N N . ALA A 1 284 ? 4.950 8.777 7.835 1.00 52.16 284 ALA A N 1
ATOM 2283 C CA . ALA A 1 284 ? 4.692 10.127 8.344 1.00 52.16 284 ALA A CA 1
ATOM 2284 C C . ALA A 1 284 ? 4.535 10.163 9.879 1.00 52.16 284 ALA A C 1
ATOM 2286 O O . ALA A 1 284 ? 4.862 11.163 10.519 1.00 52.16 284 ALA A O 1
ATOM 2287 N N . LEU A 1 285 ? 4.112 9.048 10.487 1.00 50.78 285 LEU A N 1
ATOM 2288 C CA . LEU A 1 285 ? 3.838 8.922 11.923 1.00 50.78 285 LEU A CA 1
ATOM 2289 C C . LEU A 1 285 ? 5.051 8.461 12.759 1.00 50.78 285 LEU A C 1
ATOM 2291 O O . LEU A 1 285 ? 5.032 8.560 13.987 1.00 50.78 285 LEU A O 1
ATOM 2295 N N . PHE A 1 286 ? 6.138 7.985 12.139 1.00 44.69 286 PHE A N 1
ATOM 2296 C CA . PHE A 1 286 ? 7.276 7.404 12.877 1.00 44.69 286 PHE A CA 1
ATOM 2297 C C . PHE A 1 286 ? 8.121 8.406 13.672 1.00 44.69 286 PHE A C 1
ATOM 2299 O O . PHE A 1 286 ? 8.855 7.999 14.577 1.00 44.69 286 PHE A O 1
ATOM 2306 N N . ASN A 1 287 ? 8.047 9.701 13.357 1.00 45.84 287 ASN A N 1
ATOM 2307 C CA . ASN A 1 287 ? 8.893 10.705 14.006 1.00 45.84 287 ASN A CA 1
ATOM 2308 C C . ASN A 1 287 ? 8.430 11.070 15.426 1.00 45.84 287 ASN A C 1
ATOM 2310 O O . ASN A 1 287 ? 9.196 11.686 16.172 1.00 45.84 287 ASN A O 1
ATOM 2314 N N . THR A 1 288 ? 7.232 10.655 15.853 1.00 44.38 288 THR A N 1
ATOM 2315 C CA . THR A 1 288 ? 6.761 10.893 17.223 1.00 44.38 288 THR A CA 1
ATOM 2316 C C . THR A 1 288 ? 6.851 9.610 18.068 1.00 44.38 288 THR A C 1
ATOM 2318 O O . THR A 1 288 ? 6.362 8.535 17.724 1.00 44.38 288 THR A O 1
ATOM 2321 N N . GLN A 1 289 ? 7.505 9.705 19.231 1.00 38.34 289 GLN A N 1
ATOM 2322 C CA . GLN A 1 289 ? 7.820 8.559 20.103 1.00 38.34 289 GLN A CA 1
ATOM 2323 C C . GLN A 1 289 ? 6.596 7.812 20.674 1.00 38.34 289 GLN A C 1
ATOM 2325 O O . GLN A 1 289 ? 6.771 6.733 21.238 1.00 38.34 289 GLN A O 1
ATOM 2330 N N . ALA A 1 290 ? 5.382 8.358 20.552 1.00 39.50 290 ALA A N 1
ATOM 2331 C CA . ALA A 1 290 ? 4.160 7.766 21.100 1.00 39.50 290 ALA A CA 1
ATOM 2332 C C . ALA A 1 290 ? 3.336 6.963 20.072 1.00 39.50 290 ALA A C 1
ATOM 2334 O O . ALA A 1 290 ? 2.475 6.185 20.472 1.00 39.50 290 ALA A O 1
ATOM 2335 N N . GLN A 1 291 ? 3.599 7.119 18.768 1.00 50.50 291 GLN A N 1
ATOM 2336 C CA . GLN A 1 291 ? 2.677 6.702 17.696 1.00 50.50 291 GLN A CA 1
ATOM 2337 C C . GLN A 1 291 ? 3.134 5.468 16.898 1.00 50.50 291 GLN A C 1
ATOM 2339 O O . GLN A 1 291 ? 2.457 5.046 15.966 1.00 50.50 291 GLN A O 1
ATOM 2344 N N . SER A 1 292 ? 4.235 4.827 17.301 1.00 44.72 292 SER A N 1
ATOM 2345 C CA . SER A 1 292 ? 4.834 3.639 16.659 1.00 44.72 292 SER A CA 1
ATOM 2346 C C . SER A 1 292 ? 3.937 2.376 16.625 1.00 44.72 292 SER A C 1
ATOM 2348 O O . SER A 1 292 ? 4.442 1.299 16.328 1.00 44.72 292 SER A O 1
ATOM 2350 N N . LEU A 1 293 ? 2.647 2.442 16.965 1.00 49.81 293 LEU A N 1
ATOM 2351 C CA . LEU A 1 293 ? 1.814 1.275 17.305 1.00 49.81 293 LEU A CA 1
ATOM 2352 C C . LEU A 1 293 ? 0.625 1.012 16.367 1.00 49.81 293 LEU A C 1
ATOM 2354 O O . LEU A 1 293 ? -0.113 0.057 16.599 1.00 49.81 293 LEU A O 1
ATOM 2358 N N . LEU A 1 294 ? 0.422 1.812 15.321 1.00 64.44 294 LEU A N 1
ATOM 2359 C CA . LEU A 1 294 ? -0.723 1.645 14.421 1.00 64.44 294 LEU A CA 1
ATOM 2360 C C . LEU A 1 294 ? -0.265 1.030 13.100 1.00 64.44 294 LEU A C 1
ATOM 2362 O O . LEU A 1 294 ? 0.199 1.727 12.204 1.00 64.44 294 LEU A O 1
ATOM 2366 N N . LEU A 1 295 ? -0.398 -0.294 12.999 1.00 78.75 295 LEU A N 1
ATOM 2367 C CA . LEU A 1 295 ? -0.434 -0.959 11.701 1.00 78.75 295 LEU A CA 1
ATOM 2368 C C . LEU A 1 295 ? -1.689 -0.496 10.954 1.00 78.75 295 LEU A C 1
ATOM 2370 O O . LEU A 1 295 ? -2.780 -0.410 11.534 1.00 78.75 295 LEU A O 1
ATOM 2374 N N . MET A 1 296 ? -1.524 -0.204 9.673 1.00 84.31 296 MET A N 1
ATOM 2375 C CA . MET A 1 296 ? -2.583 0.235 8.776 1.00 84.31 296 MET A CA 1
ATOM 2376 C C . MET A 1 296 ? -2.583 -0.643 7.528 1.00 84.31 296 MET A C 1
ATOM 2378 O O . MET A 1 296 ? -1.579 -1.266 7.191 1.00 84.31 296 MET A O 1
ATOM 2382 N N . THR A 1 297 ? -3.723 -0.701 6.856 1.00 87.69 297 THR A N 1
ATOM 2383 C CA . THR A 1 297 ? -3.850 -1.231 5.494 1.00 87.69 297 THR A CA 1
ATOM 2384 C C . THR A 1 297 ? -4.436 -0.127 4.624 1.00 87.69 297 THR A C 1
ATOM 2386 O O . THR A 1 297 ? -5.245 0.667 5.111 1.00 87.69 297 THR A O 1
ATOM 2389 N N . SER A 1 298 ? -4.028 -0.052 3.362 1.00 88.38 298 SER A N 1
ATOM 2390 C CA . SER A 1 298 ? -4.570 0.919 2.416 1.00 88.38 298 SER A CA 1
ATOM 2391 C C . SER A 1 298 ? -5.557 0.257 1.482 1.00 88.38 298 SER A C 1
ATOM 2393 O O . SER A 1 298 ? -5.324 -0.845 0.982 1.00 88.38 298 SER A O 1
ATOM 2395 N N . VAL A 1 299 ? -6.619 0.991 1.181 1.00 89.75 299 VAL A N 1
ATOM 2396 C CA . VAL A 1 299 ? -7.469 0.749 0.020 1.00 89.75 299 VAL A CA 1
ATOM 2397 C C . VAL A 1 299 ? -6.960 1.625 -1.098 1.00 89.75 299 VAL A C 1
ATOM 2399 O O . VAL A 1 299 ? -6.871 2.835 -0.903 1.00 89.75 299 VAL A O 1
ATOM 2402 N N . ALA A 1 300 ? -6.656 1.051 -2.255 1.00 89.94 300 ALA A N 1
ATOM 2403 C CA . ALA A 1 300 ? -6.169 1.826 -3.387 1.00 89.94 300 ALA A CA 1
ATOM 2404 C C . ALA A 1 300 ? -6.872 1.448 -4.692 1.00 89.94 300 ALA A C 1
ATOM 2406 O O . ALA A 1 300 ? -7.309 0.312 -4.892 1.00 89.94 300 ALA A O 1
ATOM 2407 N N . MET A 1 301 ? -6.987 2.433 -5.579 1.00 88.00 301 MET A N 1
ATOM 2408 C CA . MET A 1 301 ? -7.589 2.286 -6.898 1.00 88.00 301 MET A CA 1
ATOM 2409 C C . MET A 1 301 ? -6.811 3.126 -7.920 1.00 88.00 301 MET A C 1
ATOM 2411 O O . MET A 1 301 ? -6.487 4.289 -7.649 1.00 88.00 301 MET A O 1
ATOM 2415 N N . PRO A 1 302 ? -6.481 2.566 -9.095 1.00 87.56 302 PRO A N 1
ATOM 2416 C CA . PRO A 1 302 ? -5.813 3.325 -10.139 1.00 87.56 302 PRO A CA 1
ATOM 2417 C C . PRO A 1 302 ? -6.773 4.326 -10.792 1.00 87.56 302 PRO A C 1
ATOM 2419 O O . PRO A 1 302 ? -7.946 4.033 -11.011 1.00 87.56 302 PRO A O 1
ATOM 2422 N N . VAL A 1 303 ? -6.246 5.494 -11.155 1.00 85.88 303 VAL A N 1
ATOM 2423 C CA . VAL A 1 303 ? -6.961 6.532 -11.904 1.00 85.88 303 VAL A CA 1
ATOM 2424 C C . VAL A 1 303 ? -6.404 6.602 -13.315 1.00 85.88 303 VAL A C 1
ATOM 2426 O O . VAL A 1 303 ? -5.211 6.854 -13.529 1.00 85.88 303 VAL A O 1
ATOM 2429 N N . PHE A 1 304 ? -7.280 6.435 -14.299 1.00 82.12 304 PHE A N 1
ATOM 2430 C CA . PHE A 1 304 ? -6.905 6.421 -15.706 1.00 82.12 304 PHE A CA 1
ATOM 2431 C C . PHE A 1 304 ? -7.427 7.638 -16.464 1.00 82.12 304 PHE A C 1
ATOM 2433 O O . PHE A 1 304 ? -8.467 8.210 -16.151 1.00 82.12 304 PHE A O 1
ATOM 2440 N N . SER A 1 305 ? -6.713 8.026 -17.522 1.00 79.81 305 SER A N 1
ATOM 2441 C CA . SER A 1 305 ? -7.172 9.094 -18.406 1.00 79.81 305 SER A CA 1
ATOM 2442 C C . SER A 1 305 ? -8.303 8.604 -19.315 1.00 79.81 305 SER A C 1
ATOM 2444 O O . SER A 1 305 ? -8.078 7.781 -20.201 1.00 79.81 305 SER A O 1
ATOM 2446 N N . LYS A 1 306 ? -9.506 9.170 -19.156 1.00 73.94 306 LYS A N 1
ATOM 2447 C CA . LYS A 1 306 ? -10.687 8.879 -19.994 1.00 73.94 306 LYS A CA 1
ATOM 2448 C C . LYS A 1 306 ? -10.756 9.725 -21.279 1.00 73.94 306 LYS A C 1
ATOM 2450 O O . LYS A 1 306 ? -11.720 9.638 -22.043 1.00 73.94 306 LYS A O 1
ATOM 2455 N N . LYS A 1 307 ? -9.737 10.551 -21.567 1.00 75.62 307 LYS A N 1
ATOM 2456 C CA . LYS A 1 307 ? -9.737 11.430 -22.750 1.00 75.62 307 LYS A CA 1
ATOM 2457 C C . LYS A 1 307 ? -9.728 10.596 -24.033 1.00 75.62 307 LYS A C 1
ATOM 2459 O O . LYS A 1 307 ? -8.870 9.737 -24.221 1.00 75.62 307 LYS A O 1
ATOM 2464 N N . LYS A 1 308 ? -10.631 10.910 -24.971 1.00 71.00 308 LYS A N 1
ATOM 2465 C CA . LYS A 1 308 ? -10.806 10.148 -26.227 1.00 71.00 308 LYS A CA 1
ATOM 2466 C C . LYS A 1 308 ? -9.516 9.948 -27.032 1.00 71.00 308 LYS A C 1
ATOM 2468 O O . LYS A 1 308 ? -9.359 8.918 -27.675 1.00 71.00 308 LYS A O 1
ATOM 2473 N N . GLU A 1 309 ? -8.605 10.914 -26.979 1.00 68.69 309 GLU A N 1
ATOM 2474 C CA . GLU A 1 309 ? -7.320 10.893 -27.691 1.00 68.69 309 GLU A CA 1
ATOM 2475 C C . GLU A 1 309 ? -6.275 9.970 -27.036 1.00 68.69 309 GLU A C 1
ATOM 2477 O O . GLU A 1 309 ? -5.394 9.440 -27.713 1.00 68.69 309 GLU A O 1
ATOM 2482 N N . THR A 1 310 ? -6.366 9.749 -25.721 1.00 69.00 310 THR A N 1
ATOM 2483 C CA . THR A 1 310 ? -5.394 8.969 -24.936 1.00 69.00 310 THR A CA 1
ATOM 2484 C C . THR A 1 310 ? -5.915 7.596 -24.516 1.00 69.00 310 THR A C 1
ATOM 2486 O O . THR A 1 310 ? -5.120 6.778 -24.051 1.00 69.00 310 THR A O 1
ATOM 2489 N N . LEU A 1 311 ? -7.197 7.293 -24.761 1.00 65.81 311 LEU A N 1
ATOM 2490 C CA . LEU A 1 311 ? -7.814 5.987 -24.482 1.00 65.81 311 LEU A CA 1
ATOM 2491 C C . LEU A 1 311 ? -7.018 4.814 -25.076 1.00 65.81 311 LEU A C 1
ATOM 2493 O O . LEU A 1 311 ? -6.798 3.816 -24.399 1.00 65.81 311 LEU A O 1
ATOM 2497 N N . SER A 1 312 ? -6.519 4.936 -26.313 1.00 61.06 312 SER A N 1
ATOM 2498 C CA . SER A 1 312 ? -5.733 3.870 -26.961 1.00 61.06 312 SER A CA 1
ATOM 2499 C C . SER A 1 312 ? -4.321 3.707 -26.393 1.00 61.06 312 SER A C 1
ATOM 2501 O O . SER A 1 312 ? -3.693 2.671 -26.601 1.00 61.06 312 SER A O 1
ATOM 2503 N N . HIS A 1 313 ? -3.800 4.735 -25.719 1.00 68.81 313 HIS A N 1
ATOM 2504 C CA . HIS A 1 313 ? -2.461 4.734 -25.130 1.00 68.81 313 HIS A CA 1
ATOM 2505 C C . HIS A 1 313 ? -2.454 4.188 -23.696 1.00 68.81 313 HIS A C 1
ATOM 2507 O O . HIS A 1 313 ? -1.393 3.792 -23.215 1.00 68.81 313 HIS A O 1
ATOM 2513 N N . GLY A 1 314 ? -3.621 4.129 -23.042 1.00 71.31 314 GLY A N 1
ATOM 2514 C CA . GLY A 1 314 ? -3.779 3.557 -21.707 1.00 71.31 314 GLY A CA 1
ATOM 2515 C C . GLY A 1 314 ? -2.979 4.308 -20.641 1.00 71.31 314 GLY A C 1
ATOM 2516 O O . GLY A 1 314 ? -2.129 3.714 -19.984 1.00 71.31 314 GLY A O 1
ATOM 2517 N N . ILE A 1 315 ? -3.192 5.623 -20.516 1.00 80.94 315 ILE A N 1
ATOM 2518 C CA . ILE A 1 315 ? -2.403 6.480 -19.615 1.00 80.94 315 ILE A CA 1
ATOM 2519 C C . ILE A 1 315 ? -2.932 6.391 -18.177 1.00 80.94 315 ILE A C 1
ATOM 2521 O O . ILE A 1 315 ? -4.078 6.760 -17.909 1.00 80.94 315 ILE A O 1
ATOM 2525 N N . LEU A 1 316 ? -2.063 5.964 -17.258 1.00 84.62 316 LEU A N 1
ATOM 2526 C CA . LEU A 1 316 ? -2.252 6.068 -15.809 1.00 84.62 316 LEU A CA 1
ATOM 2527 C C . LEU A 1 316 ? -1.994 7.515 -15.365 1.00 84.62 316 LEU A C 1
ATOM 2529 O O . LEU A 1 316 ? -0.899 8.031 -15.574 1.00 84.62 316 LEU A O 1
ATOM 2533 N N . LEU A 1 317 ? -2.993 8.165 -14.764 1.00 87.12 317 LEU A N 1
ATOM 2534 C CA . LEU A 1 317 ? -2.838 9.497 -14.165 1.00 87.12 317 LEU A CA 1
ATOM 2535 C C . LEU A 1 317 ? -2.222 9.404 -12.768 1.00 87.12 317 LEU A C 1
ATOM 2537 O O . LEU A 1 317 ? -1.430 10.260 -12.380 1.00 87.12 317 LEU A O 1
ATOM 2541 N N . GLY A 1 318 ? -2.568 8.356 -12.026 1.00 89.94 318 GLY A N 1
ATOM 2542 C CA . GLY A 1 318 ? -2.108 8.147 -10.664 1.00 89.94 318 GLY A CA 1
ATOM 2543 C C . GLY A 1 318 ? -2.903 7.063 -9.953 1.00 89.94 318 GLY A C 1
ATOM 2544 O O . GLY A 1 318 ? -3.613 6.288 -10.588 1.00 89.94 318 GLY A O 1
ATOM 2545 N N . VAL A 1 319 ? -2.793 7.026 -8.633 1.00 91.25 319 VAL A N 1
ATOM 2546 C CA . VAL A 1 319 ? -3.511 6.100 -7.756 1.00 91.25 319 VAL A CA 1
ATOM 2547 C C . VAL A 1 319 ? -4.122 6.911 -6.621 1.00 91.25 319 VAL A C 1
ATOM 2549 O O . VAL A 1 319 ? -3.423 7.689 -5.969 1.00 91.25 319 VAL A O 1
ATOM 2552 N N . VAL A 1 320 ? -5.420 6.736 -6.397 1.00 91.88 320 VAL A N 1
ATOM 2553 C CA . VAL A 1 320 ? -6.109 7.245 -5.207 1.00 91.88 320 VAL A CA 1
ATOM 2554 C C . VAL A 1 320 ? -6.117 6.167 -4.136 1.00 91.88 320 VAL A C 1
ATOM 2556 O O . VAL A 1 320 ? -6.257 4.981 -4.444 1.00 91.88 320 VAL A O 1
ATOM 2559 N N . GLY A 1 321 ? -5.978 6.566 -2.878 1.00 91.62 321 GLY A N 1
ATOM 2560 C CA . GLY A 1 321 ? -6.048 5.628 -1.773 1.00 91.62 321 GLY A CA 1
ATOM 2561 C C . GLY A 1 321 ? -6.479 6.257 -0.462 1.00 91.62 321 GLY A C 1
ATOM 2562 O O . GLY A 1 321 ? -6.487 7.478 -0.293 1.00 91.62 321 GLY A O 1
ATOM 2563 N N . THR A 1 322 ? -6.882 5.395 0.464 1.00 89.31 322 THR A N 1
ATOM 2564 C CA . THR A 1 322 ? -7.195 5.777 1.836 1.00 89.31 322 THR A CA 1
ATOM 2565 C C . THR A 1 322 ? -6.703 4.728 2.815 1.00 89.31 322 THR A C 1
ATOM 2567 O O . THR A 1 322 ? -6.798 3.525 2.556 1.00 89.31 322 THR A O 1
ATOM 2570 N N . ASP A 1 323 ? -6.200 5.195 3.952 1.00 86.94 323 ASP A N 1
ATOM 2571 C CA . ASP A 1 323 ? -5.679 4.322 4.991 1.00 86.94 323 ASP A CA 1
ATOM 2572 C C . ASP A 1 323 ? -6.764 3.934 5.990 1.00 86.94 323 ASP A C 1
ATOM 2574 O O . ASP A 1 323 ? -7.625 4.724 6.386 1.00 86.94 323 ASP A O 1
ATOM 2578 N N . VAL A 1 324 ? -6.703 2.675 6.410 1.00 84.38 324 VAL A N 1
ATOM 2579 C CA . VAL A 1 324 ? -7.585 2.087 7.408 1.00 84.38 324 VAL A CA 1
ATOM 2580 C C . VAL A 1 324 ? -6.717 1.538 8.535 1.00 84.38 324 VAL A C 1
ATOM 2582 O O . VAL A 1 324 ? -6.001 0.547 8.348 1.00 84.38 324 VAL A O 1
ATOM 2585 N N . PRO A 1 325 ? -6.762 2.144 9.733 1.00 81.81 325 PRO A N 1
ATOM 2586 C CA . PRO A 1 325 ? -6.086 1.588 10.892 1.00 81.81 325 PRO A CA 1
ATOM 2587 C C . PRO A 1 325 ? -6.645 0.207 11.217 1.00 81.81 325 PRO A C 1
ATOM 2589 O O . PRO A 1 325 ? -7.857 0.035 11.365 1.00 81.81 325 PRO A O 1
ATOM 2592 N N . LEU A 1 326 ? -5.769 -0.778 11.424 1.00 81.50 326 LEU A N 1
ATOM 2593 C CA . LEU A 1 326 ? -6.217 -2.133 11.761 1.00 81.50 326 LEU A CA 1
ATOM 2594 C C . LEU A 1 326 ? -6.971 -2.178 13.097 1.00 81.50 326 LEU A C 1
ATOM 2596 O O . LEU A 1 326 ? -7.816 -3.045 13.300 1.00 81.50 326 LEU A O 1
ATOM 2600 N N . ARG A 1 327 ? -6.728 -1.210 13.993 1.00 77.00 327 ARG A N 1
ATOM 2601 C CA . ARG A 1 327 ? -7.492 -1.046 15.237 1.00 77.00 327 ARG A CA 1
ATOM 2602 C C . ARG A 1 327 ? -8.990 -0.861 14.977 1.00 77.00 327 ARG A C 1
ATOM 2604 O O . ARG A 1 327 ? -9.782 -1.452 15.703 1.00 77.00 327 ARG A O 1
ATOM 2611 N N . GLU A 1 328 ? -9.371 -0.102 13.949 1.00 76.94 328 GLU A N 1
ATOM 2612 C CA . GLU A 1 328 ? -10.782 0.118 13.598 1.00 76.94 328 GLU A CA 1
ATOM 2613 C C . GLU A 1 328 ? -11.434 -1.165 13.073 1.00 76.94 328 GLU A C 1
ATOM 2615 O O . GLU A 1 328 ? -12.579 -1.461 13.406 1.00 76.94 328 GLU A O 1
ATOM 2620 N N . LEU A 1 329 ? -10.689 -1.993 12.331 1.00 78.88 329 LEU A N 1
ATOM 2621 C CA . LEU A 1 329 ? -11.183 -3.308 11.906 1.00 78.88 329 LEU A CA 1
ATOM 2622 C C . LEU A 1 329 ? -11.411 -4.234 13.104 1.00 78.88 329 LEU A C 1
ATOM 2624 O O . LEU A 1 329 ? -12.434 -4.912 13.178 1.00 78.88 329 LEU A O 1
ATOM 2628 N N . ME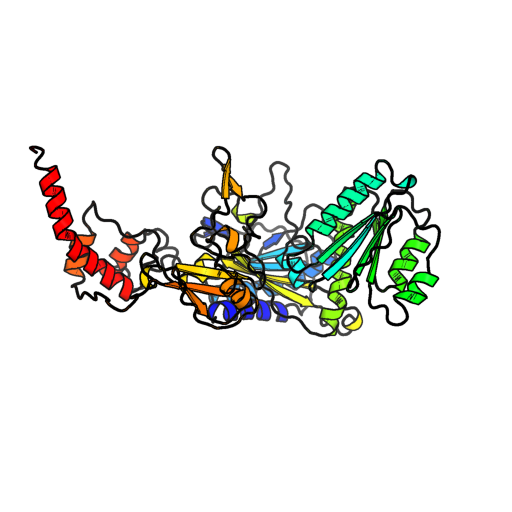T A 1 330 ? -10.498 -4.214 14.075 1.00 78.06 330 MET A N 1
ATOM 2629 C CA . MET A 1 330 ? -10.606 -5.033 15.283 1.00 78.06 330 MET A CA 1
ATOM 2630 C C . MET A 1 330 ? -11.700 -4.556 16.252 1.00 78.06 330 MET A C 1
ATOM 2632 O O . MET A 1 330 ? -12.170 -5.362 17.055 1.00 78.06 330 MET A O 1
ATOM 2636 N N . ARG A 1 331 ? -12.171 -3.299 16.165 1.00 76.19 331 ARG A N 1
ATOM 2637 C CA . ARG A 1 331 ? -13.342 -2.828 16.937 1.00 76.19 331 ARG A CA 1
ATOM 2638 C C . ARG A 1 331 ? -14.622 -3.593 16.587 1.00 76.19 331 ARG A C 1
ATOM 2640 O O . ARG A 1 331 ? -15.491 -3.717 17.443 1.00 76.19 331 ARG A O 1
ATOM 2647 N N . LEU A 1 332 ? -14.718 -4.159 15.380 1.00 74.75 332 LEU A N 1
ATOM 2648 C CA . LEU A 1 332 ? -15.862 -4.982 14.966 1.00 74.75 332 LEU A CA 1
ATOM 2649 C C . LEU A 1 332 ? -15.954 -6.312 15.734 1.00 74.75 332 LEU A C 1
ATOM 2651 O O . LEU A 1 332 ? -17.038 -6.880 15.838 1.00 74.75 332 LEU A O 1
ATOM 2655 N N . ALA A 1 333 ? -14.839 -6.796 16.289 1.00 78.38 333 ALA A N 1
ATOM 2656 C CA . ALA A 1 333 ? -14.764 -8.034 17.060 1.00 78.38 333 ALA A CA 1
ATOM 2657 C C . ALA A 1 333 ? -14.180 -7.760 18.461 1.00 78.38 333 ALA A C 1
ATOM 2659 O O . ALA A 1 333 ? -13.027 -8.104 18.746 1.00 78.38 333 ALA A O 1
ATOM 2660 N N . PRO A 1 334 ? -14.950 -7.114 19.359 1.00 79.62 334 PRO A N 1
ATOM 2661 C CA . PRO A 1 334 ? -14.429 -6.677 20.643 1.00 79.62 334 PRO A CA 1
ATOM 2662 C C . PRO A 1 334 ? -14.120 -7.862 21.566 1.00 79.62 334 PRO A C 1
ATOM 2664 O O . PRO A 1 334 ? -14.947 -8.752 21.773 1.00 79.62 334 PRO A O 1
ATOM 2667 N N . ARG A 1 335 ? -12.940 -7.829 22.200 1.00 77.81 335 ARG A N 1
ATOM 2668 C CA . ARG A 1 335 ? -12.434 -8.906 23.076 1.00 77.81 335 ARG A CA 1
ATOM 2669 C C . ARG A 1 335 ? -13.406 -9.292 24.194 1.00 77.81 335 ARG A C 1
ATOM 2671 O O . ARG A 1 335 ? -13.559 -10.473 24.486 1.00 77.81 335 ARG A O 1
ATOM 2678 N N . TYR A 1 336 ? -14.098 -8.319 24.791 1.00 78.88 336 TYR A N 1
ATOM 2679 C CA . TYR A 1 336 ? -15.021 -8.587 25.898 1.00 78.88 336 TYR A CA 1
ATOM 2680 C C . TYR A 1 336 ? -16.220 -9.464 25.484 1.00 78.88 336 TYR A C 1
ATOM 2682 O O . TYR A 1 336 ? -16.732 -10.204 26.320 1.00 78.88 336 TYR A O 1
ATOM 2690 N N . LYS A 1 337 ? -16.630 -9.452 24.203 1.00 80.25 337 LYS A N 1
ATOM 2691 C CA . LYS A 1 337 ? -17.685 -10.342 23.679 1.00 80.25 337 LYS A CA 1
ATOM 2692 C C . LYS A 1 337 ? -17.174 -11.745 23.359 1.00 80.25 337 LYS A C 1
ATOM 2694 O O . LYS A 1 337 ? -17.942 -12.692 23.445 1.00 80.25 337 LYS A O 1
ATOM 2699 N N . LEU A 1 338 ? -15.891 -11.889 23.025 1.00 79.12 338 LEU A N 1
ATOM 2700 C CA . LEU A 1 338 ? -15.259 -13.176 22.693 1.00 79.12 338 LEU A CA 1
ATOM 2701 C C . LEU A 1 338 ? -14.860 -13.980 23.941 1.00 79.12 338 LEU A C 1
ATOM 2703 O O . LEU A 1 338 ? -14.724 -15.203 23.893 1.00 79.12 338 LEU A O 1
ATOM 2707 N N . GLY A 1 339 ? -14.725 -13.304 25.082 1.00 77.06 339 GLY A N 1
ATOM 2708 C CA . GLY A 1 339 ? -14.297 -13.893 26.347 1.00 77.06 339 GLY A CA 1
ATOM 2709 C C . GLY A 1 339 ? -12.775 -13.920 26.503 1.00 77.06 339 GLY A C 1
ATOM 2710 O O . GLY A 1 339 ? -12.027 -13.574 25.598 1.00 77.06 339 GLY A O 1
ATOM 2711 N N . VAL A 1 340 ? -12.300 -14.343 27.678 1.00 77.38 340 VAL A N 1
ATOM 2712 C CA . VAL A 1 340 ? -10.888 -14.196 28.100 1.00 77.38 340 VAL A CA 1
ATOM 2713 C C . VAL A 1 340 ? -9.892 -14.913 27.180 1.00 77.38 340 VAL A C 1
ATOM 2715 O O . VAL A 1 340 ? -8.781 -14.437 26.973 1.00 77.38 340 VAL A O 1
ATOM 2718 N N . HIS A 1 341 ? -10.289 -16.057 26.626 1.00 78.56 341 HIS A N 1
ATOM 2719 C CA . HIS A 1 341 ? -9.472 -16.850 25.703 1.00 78.56 341 HIS A CA 1
ATOM 2720 C C . HIS A 1 341 ? -9.887 -16.674 24.240 1.00 78.56 341 HIS A C 1
ATOM 2722 O O . HIS A 1 341 ? -9.283 -17.286 23.364 1.00 78.56 341 HIS A O 1
ATOM 2728 N N . GLY A 1 342 ? -10.942 -15.898 23.984 1.00 81.31 342 GLY A N 1
ATOM 2729 C CA . GLY A 1 342 ? -11.436 -15.670 22.642 1.00 81.31 342 GLY A CA 1
ATOM 2730 C C . GLY A 1 342 ? -10.757 -14.465 22.010 1.00 81.31 342 GLY A C 1
ATOM 2731 O O . GLY A 1 342 ? -10.600 -13.418 22.638 1.00 81.31 342 GLY A O 1
ATOM 2732 N N . TYR A 1 343 ? -10.359 -14.598 20.754 1.00 84.12 343 TYR A N 1
ATOM 2733 C CA . TYR A 1 343 ? -9.762 -13.503 20.003 1.00 84.12 343 TYR A CA 1
ATOM 2734 C C . TYR A 1 343 ? -10.123 -13.597 18.533 1.00 84.12 343 TYR A C 1
ATOM 2736 O O . TYR A 1 343 ? -10.440 -14.666 18.020 1.00 84.12 343 TYR A O 1
ATOM 2744 N N . ALA A 1 344 ? -10.078 -12.454 17.865 1.00 84.12 344 ALA A N 1
ATOM 2745 C CA . ALA A 1 344 ? -10.186 -12.371 16.425 1.00 84.12 344 ALA A CA 1
ATOM 2746 C C . ALA A 1 344 ? -8.809 -12.085 15.822 1.00 84.12 344 ALA A C 1
ATOM 2748 O O . ALA A 1 344 ? -7.954 -11.463 16.463 1.00 84.12 344 ALA A O 1
ATOM 2749 N N . PHE A 1 345 ? -8.614 -12.533 14.592 1.00 84.81 345 PHE A N 1
ATOM 2750 C CA . PHE A 1 345 ? -7.425 -12.277 13.801 1.00 84.81 345 PHE A CA 1
ATOM 2751 C C . PHE A 1 345 ? -7.793 -12.115 12.326 1.00 84.81 345 PHE A C 1
ATOM 2753 O O . PHE A 1 345 ? -8.825 -12.601 11.868 1.00 84.81 345 PHE A O 1
ATOM 2760 N N . LEU A 1 346 ? -6.962 -11.396 11.583 1.00 84.56 346 LEU A N 1
ATOM 2761 C CA . LEU A 1 346 ? -7.186 -11.082 10.176 1.00 84.56 346 LEU A CA 1
ATOM 2762 C C . LEU A 1 346 ? -6.034 -11.629 9.348 1.00 84.56 346 LEU A C 1
ATOM 2764 O O . LEU A 1 346 ? -4.886 -11.273 9.616 1.00 84.56 346 LEU A O 1
ATOM 2768 N N . ASN A 1 347 ? -6.358 -12.411 8.318 1.00 81.88 347 ASN A N 1
ATOM 2769 C CA . ASN A 1 347 ? -5.382 -12.965 7.385 1.00 81.88 347 ASN A CA 1
ATOM 2770 C C . ASN A 1 347 ? -5.646 -12.502 5.953 1.00 81.88 347 ASN A C 1
ATOM 2772 O O . ASN A 1 347 ? -6.793 -12.291 5.557 1.00 81.88 347 ASN A O 1
ATOM 2776 N N . THR A 1 348 ? -4.584 -12.393 5.163 1.00 81.62 348 THR A N 1
ATOM 2777 C CA . THR A 1 348 ? -4.664 -12.182 3.717 1.00 81.62 348 THR A CA 1
ATOM 2778 C C . THR A 1 348 ? -4.998 -13.483 2.986 1.00 81.62 348 THR A C 1
ATOM 2780 O O . THR A 1 348 ? -4.883 -14.585 3.531 1.00 81.62 348 THR A O 1
ATOM 2783 N N . ASN A 1 349 ? -5.366 -13.365 1.712 1.00 74.69 349 ASN A N 1
ATOM 2784 C CA . ASN A 1 349 ? -5.511 -14.490 0.787 1.00 74.69 349 ASN A CA 1
ATOM 2785 C C . ASN A 1 349 ? -4.198 -15.258 0.529 1.00 74.69 349 ASN A C 1
ATOM 2787 O O . ASN A 1 349 ? -4.252 -16.329 -0.058 1.00 74.69 349 ASN A O 1
ATOM 2791 N N . ASN A 1 350 ? -3.046 -14.758 0.986 1.00 75.12 350 ASN A N 1
ATOM 2792 C CA . ASN A 1 350 ? -1.757 -15.458 0.926 1.00 75.12 350 ASN A CA 1
ATOM 2793 C C . ASN A 1 350 ? -1.396 -16.178 2.238 1.00 75.12 350 ASN A C 1
ATOM 2795 O O . ASN A 1 350 ? -0.420 -16.924 2.282 1.00 75.12 350 ASN A O 1
ATOM 2799 N N . GLY A 1 351 ? -2.193 -15.993 3.298 1.00 76.12 351 GLY A N 1
ATOM 2800 C CA . GLY A 1 351 ? -1.963 -16.591 4.617 1.00 76.12 351 GLY A CA 1
ATOM 2801 C C . GLY A 1 351 ? -1.175 -15.705 5.586 1.00 76.12 351 GLY A C 1
ATOM 2802 O O . GLY A 1 351 ? -0.980 -16.101 6.733 1.00 76.12 351 GLY A O 1
ATOM 2803 N N . TYR A 1 352 ? -0.775 -14.501 5.169 1.00 84.81 352 TYR A N 1
ATOM 2804 C CA . TYR A 1 352 ? -0.103 -13.544 6.047 1.00 84.81 352 TYR A CA 1
ATOM 2805 C C . TYR A 1 352 ? -1.075 -12.902 7.029 1.00 84.81 352 TYR A C 1
ATOM 2807 O O . TYR A 1 352 ? -2.222 -12.597 6.692 1.00 84.81 352 TYR A O 1
ATOM 2815 N N . ILE A 1 353 ? -0.601 -12.662 8.245 1.00 85.25 353 ILE A N 1
ATOM 2816 C CA . ILE A 1 353 ? -1.366 -12.004 9.295 1.00 85.25 353 ILE A CA 1
ATOM 2817 C C . ILE A 1 353 ? -1.343 -10.492 9.072 1.00 85.25 353 ILE A C 1
ATOM 2819 O O . ILE A 1 353 ? -0.293 -9.854 9.103 1.00 85.25 353 ILE A O 1
ATOM 2823 N N . LEU A 1 354 ? -2.529 -9.896 8.982 1.00 83.69 354 LEU A N 1
ATOM 2824 C CA . LEU A 1 354 ? -2.703 -8.452 9.118 1.00 83.69 354 LEU A CA 1
ATOM 2825 C C . LEU A 1 354 ? -2.757 -8.037 10.585 1.00 83.69 354 LEU A C 1
ATOM 2827 O O . LEU A 1 354 ? -2.081 -7.103 11.008 1.00 83.69 354 LEU A O 1
ATOM 2831 N N . SER A 1 355 ? -3.586 -8.720 11.377 1.00 85.75 355 SER A N 1
ATOM 2832 C CA . SER A 1 355 ? -3.782 -8.400 12.790 1.00 85.75 355 SER A CA 1
ATOM 2833 C C . SER A 1 355 ? -3.954 -9.666 13.609 1.00 85.75 355 SER A C 1
ATOM 2835 O O . SER A 1 355 ? -4.812 -10.490 13.303 1.00 85.75 355 SER A O 1
ATOM 2837 N N . HIS A 1 356 ? -3.150 -9.804 14.662 1.00 84.06 356 HIS A N 1
ATOM 2838 C CA . HIS A 1 356 ? -3.223 -10.918 15.601 1.00 84.06 356 HIS A CA 1
ATOM 2839 C C . HIS A 1 356 ? -2.778 -10.464 17.005 1.00 84.06 356 HIS A C 1
ATOM 2841 O O . HIS A 1 356 ? -1.836 -9.667 17.106 1.00 84.06 356 HIS A O 1
ATOM 2847 N N . PRO A 1 357 ? -3.391 -10.959 18.102 1.00 82.12 357 PRO A N 1
ATOM 2848 C CA . PRO A 1 357 ? -3.010 -10.602 19.473 1.00 82.12 357 PRO A CA 1
ATOM 2849 C C . PRO A 1 357 ? -1.535 -10.815 19.812 1.00 82.12 357 PRO A C 1
ATOM 2851 O O . PRO A 1 357 ? -0.993 -10.057 20.615 1.00 82.12 357 PRO A O 1
ATOM 2854 N N . ASP A 1 358 ? -0.889 -11.801 19.193 1.00 81.38 358 ASP A N 1
ATOM 2855 C CA . ASP A 1 358 ? 0.529 -12.139 19.379 1.00 81.38 358 ASP A CA 1
ATOM 2856 C C . ASP A 1 358 ? 1.458 -11.596 18.290 1.00 81.38 358 ASP A C 1
ATOM 2858 O O . ASP A 1 358 ? 2.675 -11.764 18.378 1.00 81.38 358 ASP A O 1
ATOM 2862 N N . LEU A 1 359 ? 0.934 -10.843 17.317 1.00 82.94 359 LEU A N 1
ATOM 2863 C CA . LEU A 1 359 ? 1.787 -10.143 16.363 1.00 82.94 359 LEU A CA 1
ATOM 2864 C C . LEU A 1 359 ? 2.605 -9.073 17.105 1.00 82.94 359 LEU A C 1
ATOM 2866 O O . LEU A 1 359 ? 2.077 -8.204 17.809 1.00 82.94 359 LEU A O 1
ATOM 2870 N N . ARG A 1 360 ? 3.932 -9.148 16.985 1.00 80.19 360 ARG A N 1
ATOM 2871 C CA . ARG A 1 360 ? 4.875 -8.197 17.594 1.00 80.19 360 ARG A CA 1
ATOM 2872 C C . ARG A 1 360 ? 5.741 -7.586 16.490 1.00 80.19 360 ARG A C 1
ATOM 2874 O O . ARG A 1 360 ? 6.843 -8.099 16.265 1.00 80.19 360 ARG A O 1
ATOM 2881 N N . PRO A 1 361 ? 5.282 -6.507 15.826 1.00 76.38 361 PRO A N 1
ATOM 2882 C CA . PRO A 1 361 ? 5.963 -5.938 14.659 1.00 76.38 361 PRO A CA 1
ATOM 2883 C C . PRO A 1 361 ? 7.221 -5.134 15.018 1.00 76.38 361 PRO A C 1
ATOM 2885 O O . PRO A 1 361 ? 8.058 -4.869 14.162 1.00 76.38 361 PRO A O 1
ATOM 2888 N N . LEU A 1 362 ? 7.397 -4.767 16.291 1.00 79.56 362 LEU A N 1
ATOM 2889 C CA . LEU A 1 362 ? 8.509 -3.938 16.759 1.00 79.56 362 LEU A CA 1
ATOM 2890 C C . LEU A 1 362 ? 9.495 -4.730 17.614 1.00 79.56 362 LEU A C 1
ATOM 2892 O O . LEU A 1 362 ? 9.119 -5.644 18.351 1.00 79.56 362 LEU A O 1
ATOM 2896 N N . TYR A 1 363 ? 10.754 -4.304 17.590 1.00 76.62 363 TYR A N 1
ATOM 2897 C CA . TYR A 1 363 ? 11.769 -4.695 18.560 1.00 76.62 363 TYR A CA 1
ATOM 2898 C C . TYR A 1 363 ? 12.389 -3.456 19.222 1.00 76.62 363 TYR A C 1
ATOM 2900 O O . TYR A 1 363 ? 12.384 -2.351 18.674 1.00 76.62 363 TYR A O 1
ATOM 2908 N N . LYS A 1 364 ? 12.889 -3.621 20.451 1.00 74.94 364 LYS A N 1
ATOM 2909 C CA . LYS A 1 364 ? 13.562 -2.547 21.194 1.00 74.94 364 LYS A CA 1
ATOM 2910 C C . LYS A 1 364 ? 15.052 -2.566 20.874 1.00 74.94 364 LYS A C 1
ATOM 2912 O O . LYS A 1 364 ? 15.732 -3.535 21.201 1.00 74.94 364 LYS A O 1
ATOM 2917 N N . GLU A 1 365 ? 15.562 -1.477 20.306 1.00 74.75 365 GLU A N 1
ATOM 2918 C CA . GLU A 1 365 ? 16.994 -1.251 20.109 1.00 74.75 365 GLU A CA 1
ATOM 2919 C C . GLU A 1 365 ? 17.430 -0.053 20.967 1.00 74.75 365 GLU A C 1
ATOM 2921 O O . GLU A 1 365 ? 17.253 1.119 20.618 1.00 74.75 365 GLU A O 1
ATOM 2926 N N . GLY A 1 366 ? 17.932 -0.343 22.170 1.00 76.88 366 GLY A N 1
ATOM 2927 C CA . GLY A 1 366 ? 18.207 0.682 23.177 1.00 76.88 366 GLY A CA 1
ATOM 2928 C C . GLY A 1 366 ? 16.920 1.350 23.680 1.00 76.88 366 GLY A C 1
ATOM 2929 O O . GLY A 1 366 ? 16.047 0.682 24.230 1.00 76.88 366 GLY A O 1
ATOM 2930 N N . LYS A 1 367 ? 16.806 2.676 23.516 1.00 68.50 367 LYS A N 1
ATOM 2931 C CA . LYS A 1 367 ? 15.611 3.462 23.897 1.00 68.50 367 LYS A CA 1
ATOM 2932 C C . LYS A 1 367 ? 14.622 3.691 22.745 1.00 68.50 367 LYS A C 1
ATOM 2934 O O . LYS A 1 367 ? 13.583 4.302 22.974 1.00 68.50 367 LYS A O 1
ATOM 2939 N N . LYS A 1 368 ? 14.943 3.255 21.522 1.00 66.06 368 LYS A N 1
ATOM 2940 C CA . LYS A 1 368 ? 14.087 3.440 20.343 1.00 66.06 368 LYS A CA 1
ATOM 2941 C C . LYS A 1 368 ? 13.425 2.111 19.972 1.00 66.06 368 LYS A C 1
ATOM 2943 O O . LYS A 1 368 ? 14.072 1.064 19.982 1.00 66.06 368 LYS A O 1
ATOM 2948 N N . LEU A 1 369 ? 12.129 2.160 19.677 1.00 68.25 369 LEU A N 1
ATOM 2949 C CA . LEU A 1 369 ? 11.420 1.061 19.028 1.00 68.25 369 LEU A CA 1
ATOM 2950 C C . LEU A 1 369 ? 11.727 1.126 17.532 1.00 68.25 369 LEU A C 1
ATOM 2952 O O . LEU A 1 369 ? 11.697 2.211 16.953 1.00 68.25 369 LEU A O 1
ATOM 2956 N N . LYS A 1 370 ? 12.052 -0.015 16.927 1.00 71.69 370 LYS A N 1
ATOM 2957 C CA . LYS A 1 370 ? 12.240 -0.139 15.481 1.00 71.69 370 LYS A CA 1
ATOM 2958 C C . LYS A 1 370 ? 11.371 -1.273 14.933 1.00 71.69 370 LYS A C 1
ATOM 2960 O O . LYS A 1 370 ? 11.163 -2.258 15.649 1.00 71.69 370 LYS A O 1
ATOM 2965 N N . PRO A 1 371 ? 10.867 -1.153 13.696 1.00 75.31 371 PRO A N 1
ATOM 2966 C CA . PRO A 1 371 ? 10.167 -2.246 13.034 1.00 75.31 371 PRO A CA 1
ATOM 2967 C C . PRO A 1 371 ? 11.122 -3.417 12.797 1.00 75.31 371 PRO A C 1
ATOM 2969 O O . PRO A 1 371 ? 12.279 -3.216 12.422 1.00 75.31 371 PRO A O 1
ATOM 2972 N N . LYS A 1 372 ? 10.651 -4.642 13.041 1.00 77.94 372 LYS A N 1
ATOM 2973 C CA . LYS A 1 372 ? 11.392 -5.857 12.691 1.00 77.94 372 LYS A CA 1
ATOM 2974 C C . LYS A 1 372 ? 11.522 -5.960 11.166 1.00 77.94 372 LYS A C 1
ATOM 2976 O O . LYS A 1 372 ? 10.608 -5.536 10.462 1.00 77.94 372 LYS A O 1
ATOM 2981 N N . PRO A 1 373 ? 12.610 -6.544 10.640 1.00 78.62 373 PRO A N 1
ATOM 2982 C CA . PRO A 1 373 ? 12.660 -6.922 9.231 1.00 78.62 373 PRO A CA 1
ATOM 2983 C C . PRO A 1 373 ? 11.463 -7.820 8.889 1.00 78.62 373 PRO A C 1
ATOM 2985 O O . PRO A 1 373 ? 11.144 -8.709 9.677 1.00 78.62 373 PRO A O 1
ATOM 2988 N N . ASN A 1 374 ? 10.821 -7.580 7.744 1.00 76.62 374 ASN A N 1
ATOM 2989 C CA . ASN A 1 374 ? 9.701 -8.377 7.220 1.00 76.62 374 ASN A CA 1
ATOM 2990 C C . ASN A 1 374 ? 8.503 -8.516 8.182 1.00 76.62 374 ASN A C 1
ATOM 2992 O O . ASN A 1 374 ? 7.814 -9.530 8.183 1.00 76.62 374 ASN A O 1
ATOM 2996 N N . TYR A 1 375 ? 8.242 -7.504 9.019 1.00 79.31 375 TYR A N 1
ATOM 2997 C CA . TYR A 1 375 ? 7.114 -7.516 9.964 1.00 79.31 375 TYR A CA 1
ATOM 2998 C C . TYR A 1 375 ? 5.732 -7.640 9.296 1.00 79.31 375 TYR A C 1
ATOM 3000 O O . TYR A 1 375 ? 4.761 -7.955 9.979 1.00 79.31 375 TYR A O 1
ATOM 3008 N N . ASN A 1 376 ? 5.651 -7.331 8.002 1.00 78.94 376 ASN A N 1
ATOM 3009 C CA . ASN A 1 376 ? 4.455 -7.329 7.166 1.00 78.94 376 ASN A CA 1
ATOM 3010 C C . ASN A 1 376 ? 4.162 -8.687 6.504 1.00 78.94 376 ASN A C 1
ATOM 3012 O O . ASN A 1 376 ? 3.042 -8.889 6.054 1.00 78.94 376 ASN A O 1
ATOM 3016 N N . SER A 1 377 ? 5.121 -9.620 6.507 1.00 82.44 377 SER A N 1
ATOM 3017 C CA . SER A 1 377 ? 5.003 -10.931 5.848 1.00 82.44 377 SER A CA 1
ATOM 3018 C C . SER A 1 377 ? 5.143 -12.076 6.857 1.00 82.44 377 SER A C 1
ATOM 3020 O O . SER A 1 377 ? 5.914 -13.012 6.658 1.00 82.44 377 SER A O 1
ATOM 3022 N N . VAL A 1 378 ? 4.423 -11.971 7.979 1.00 83.69 378 VAL A N 1
ATOM 3023 C CA . VAL A 1 378 ? 4.392 -12.989 9.042 1.00 83.69 378 VAL A CA 1
ATOM 3024 C C . VAL A 1 378 ? 3.228 -13.946 8.788 1.00 83.69 378 VAL A C 1
ATOM 3026 O O . VAL A 1 378 ? 2.080 -13.508 8.707 1.00 83.69 378 VAL A O 1
ATOM 3029 N N . ASP A 1 379 ? 3.509 -15.242 8.658 1.00 82.38 379 ASP A N 1
ATOM 3030 C CA . ASP A 1 379 ? 2.483 -16.278 8.463 1.00 82.38 379 ASP A CA 1
ATOM 3031 C C . ASP A 1 379 ? 1.806 -16.655 9.794 1.00 82.38 379 ASP A C 1
ATOM 3033 O O . ASP A 1 379 ? 2.389 -16.534 10.875 1.00 82.38 379 ASP A O 1
ATOM 3037 N N . LEU A 1 380 ? 0.582 -17.176 9.715 1.00 79.19 380 LEU A N 1
ATOM 3038 C CA . LEU A 1 380 ? -0.140 -17.749 10.847 1.00 79.19 380 LEU A CA 1
ATOM 3039 C C . LEU A 1 380 ? 0.663 -18.842 11.561 1.00 79.19 380 LEU A C 1
ATOM 3041 O O . LEU A 1 380 ? 0.677 -18.869 12.789 1.00 79.19 380 LEU A O 1
ATOM 3045 N N . ALA A 1 381 ? 1.381 -19.681 10.811 1.00 74.88 381 ALA A N 1
ATOM 3046 C CA . ALA A 1 381 ? 2.219 -20.750 11.363 1.00 74.88 381 ALA A CA 1
ATOM 3047 C C . ALA A 1 381 ? 3.405 -20.243 12.211 1.00 74.88 381 ALA A C 1
ATOM 3049 O O . ALA A 1 381 ? 3.956 -20.982 13.023 1.00 74.88 381 ALA A O 1
ATOM 3050 N N . GLU A 1 382 ? 3.815 -18.981 12.048 1.00 77.44 382 GLU A N 1
ATOM 3051 C CA . GLU A 1 382 ? 4.890 -18.394 12.859 1.00 77.44 382 GLU A CA 1
ATOM 3052 C C . GLU A 1 382 ? 4.390 -17.845 14.199 1.00 77.44 382 GLU A C 1
ATOM 3054 O O . GLU A 1 382 ? 5.177 -17.653 15.132 1.00 77.44 382 GLU A O 1
ATOM 3059 N N . VAL A 1 383 ? 3.094 -17.543 14.287 1.00 79.81 383 VAL A N 1
ATOM 3060 C CA . VAL A 1 383 ? 2.484 -16.876 15.444 1.00 79.81 383 VAL A CA 1
ATOM 3061 C C . VAL A 1 383 ? 1.688 -17.856 16.293 1.00 79.81 383 VAL A C 1
ATOM 3063 O O . VAL A 1 383 ? 1.719 -17.767 17.520 1.00 79.81 383 VAL A O 1
ATOM 3066 N N . GLU A 1 384 ? 1.008 -18.799 15.652 1.00 77.44 384 GLU A N 1
ATOM 3067 C CA . GLU A 1 384 ? 0.264 -19.864 16.304 1.00 77.44 384 GLU A CA 1
ATOM 3068 C C . GLU A 1 384 ? 0.923 -21.222 16.073 1.00 77.44 384 GLU A C 1
ATOM 3070 O O . GLU A 1 384 ? 1.670 -21.436 15.122 1.00 77.44 384 GLU A O 1
ATOM 3075 N N . TRP A 1 385 ? 0.627 -22.166 16.963 1.00 69.06 385 TRP A N 1
ATOM 3076 C CA . TRP A 1 385 ? 1.060 -23.544 16.784 1.00 69.06 385 TRP A CA 1
ATOM 3077 C C . TRP A 1 385 ? 0.353 -24.160 15.577 1.00 69.06 385 TRP A C 1
ATOM 3079 O O . TRP A 1 385 ? -0.871 -24.092 15.472 1.00 69.06 385 TRP A O 1
ATOM 3089 N N . GLU A 1 386 ? 1.131 -24.786 14.699 1.00 61.34 386 GLU A N 1
ATOM 3090 C CA . GLU A 1 386 ? 0.623 -25.441 13.496 1.00 61.34 386 GLU A CA 1
ATOM 3091 C C . GLU A 1 386 ? -0.435 -26.509 13.826 1.00 61.34 386 GLU A C 1
ATOM 3093 O O . GLU A 1 386 ? -0.255 -27.353 14.711 1.00 61.34 386 GLU A O 1
ATOM 3098 N N . ASP A 1 387 ? -1.541 -26.487 13.078 1.00 62.34 387 ASP A N 1
ATOM 3099 C CA . ASP A 1 387 ? -2.479 -27.607 13.012 1.00 62.34 387 ASP A CA 1
ATOM 3100 C C . ASP A 1 387 ? -1.813 -28.782 12.279 1.00 62.34 387 ASP A C 1
ATOM 3102 O O . ASP A 1 387 ? -1.059 -28.582 11.329 1.00 62.34 387 ASP A O 1
ATOM 3106 N N . THR A 1 388 ? -2.127 -30.012 12.686 1.00 59.81 388 THR A N 1
ATOM 3107 C CA . THR A 1 388 ? -1.507 -31.254 12.195 1.00 59.81 388 THR A CA 1
ATOM 3108 C C . THR A 1 3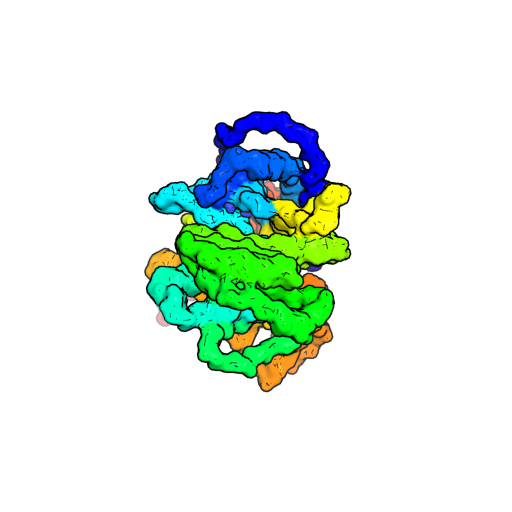88 ? -1.517 -31.438 10.671 1.00 59.81 388 THR A C 1
ATOM 3110 O O . THR A 1 388 ? -0.679 -32.187 10.181 1.00 59.81 388 THR A O 1
ATOM 3113 N N . ASP A 1 389 ? -2.408 -30.751 9.939 1.00 66.56 389 ASP A N 1
ATOM 3114 C CA . ASP A 1 389 ? -2.590 -30.886 8.482 1.00 66.56 389 ASP A CA 1
ATOM 3115 C C . ASP A 1 389 ? -2.775 -29.535 7.727 1.00 66.56 389 ASP A C 1
ATOM 3117 O O . ASP A 1 389 ? -3.280 -29.529 6.604 1.00 66.56 389 ASP A O 1
ATOM 3121 N N . GLU A 1 390 ? -2.446 -28.371 8.317 1.00 70.81 390 GLU A N 1
ATOM 3122 C CA . GLU A 1 390 ? -2.641 -27.022 7.708 1.00 70.81 390 GLU A CA 1
ATOM 3123 C C . GLU A 1 390 ? -4.055 -26.748 7.128 1.00 70.81 390 GLU A C 1
ATOM 3125 O O . GLU A 1 390 ? -4.263 -25.884 6.262 1.00 70.81 390 GLU A O 1
ATOM 3130 N N . THR A 1 391 ? -5.063 -27.486 7.598 1.00 74.12 391 THR A N 1
ATOM 3131 C CA . THR A 1 391 ? -6.397 -27.502 6.981 1.00 74.12 391 THR A CA 1
ATOM 3132 C C . THR A 1 391 ? -7.082 -26.144 7.069 1.00 74.12 391 THR A C 1
ATOM 3134 O O . THR A 1 391 ? -7.631 -25.657 6.078 1.00 74.12 391 THR A O 1
ATOM 3137 N N . LEU A 1 392 ? -6.989 -25.500 8.237 1.00 74.56 392 LEU A N 1
ATOM 3138 C CA . LEU A 1 392 ? -7.566 -24.186 8.496 1.00 74.56 392 LEU A CA 1
ATOM 3139 C C . LEU A 1 392 ? -6.915 -23.107 7.628 1.00 74.56 392 LEU A C 1
ATOM 3141 O O . LEU A 1 392 ? -7.620 -22.372 6.940 1.00 74.56 392 LEU A O 1
ATOM 3145 N N . ARG A 1 393 ? -5.578 -23.048 7.613 1.00 77.00 393 ARG A N 1
ATOM 3146 C CA . ARG A 1 393 ? -4.817 -22.075 6.816 1.00 77.00 393 ARG A CA 1
ATOM 3147 C C . ARG A 1 393 ? -5.179 -22.189 5.337 1.00 77.00 393 ARG A C 1
ATOM 3149 O O . ARG A 1 393 ? -5.512 -21.189 4.704 1.00 77.00 393 ARG A O 1
ATOM 3156 N N . THR A 1 394 ? -5.193 -23.412 4.806 1.00 80.06 394 THR A N 1
ATOM 3157 C CA . THR A 1 394 ? -5.525 -23.676 3.399 1.00 80.06 394 THR A CA 1
ATOM 3158 C C . THR A 1 394 ? -6.958 -23.265 3.056 1.00 80.06 394 THR A C 1
ATOM 3160 O O . THR A 1 394 ? -7.188 -22.670 2.002 1.00 80.06 394 THR A O 1
ATOM 3163 N N . ALA A 1 395 ? -7.925 -23.550 3.933 1.00 78.25 395 ALA A N 1
ATOM 3164 C CA . ALA A 1 395 ? -9.315 -23.139 3.742 1.00 78.25 395 ALA A CA 1
ATOM 3165 C C . ALA A 1 395 ? -9.467 -21.606 3.773 1.00 78.25 395 ALA A C 1
ATOM 3167 O O . ALA A 1 395 ? -10.144 -21.036 2.917 1.00 78.25 395 ALA A O 1
ATOM 3168 N N . MET A 1 396 ? -8.785 -20.929 4.706 1.00 75.62 396 MET A N 1
ATOM 3169 C CA . MET A 1 396 ? -8.812 -19.467 4.840 1.00 75.62 396 MET A CA 1
ATOM 3170 C C . MET A 1 396 ? -8.189 -18.751 3.641 1.00 75.62 396 MET A C 1
ATOM 3172 O O . MET A 1 396 ? -8.755 -17.769 3.166 1.00 75.62 396 MET A O 1
ATOM 3176 N N . VAL A 1 397 ? -7.072 -19.264 3.123 1.00 79.50 397 VAL A N 1
ATOM 3177 C CA . VAL A 1 397 ? -6.412 -18.774 1.899 1.00 79.50 397 VAL A CA 1
ATOM 3178 C C . VAL A 1 397 ? -7.336 -18.894 0.686 1.00 79.50 397 VAL A C 1
ATOM 3180 O O . VAL A 1 397 ? -7.428 -17.983 -0.131 1.00 79.50 397 VAL A O 1
ATOM 3183 N N . LYS A 1 398 ? -8.092 -19.993 0.593 1.00 78.38 398 LYS A N 1
ATOM 3184 C CA . LYS A 1 398 ? -9.068 -20.216 -0.486 1.00 78.38 398 LYS A CA 1
ATOM 3185 C C . LYS A 1 398 ? -10.383 -19.448 -0.308 1.00 78.38 398 LYS A C 1
ATOM 3187 O O . LYS A 1 398 ? -11.240 -19.513 -1.189 1.00 78.38 398 LYS A O 1
ATOM 3192 N N . GLY A 1 399 ? -10.572 -18.745 0.812 1.00 73.44 399 GLY A N 1
ATOM 3193 C CA . GLY A 1 399 ? -11.827 -18.061 1.135 1.00 73.44 399 GLY A CA 1
ATOM 3194 C C . GLY A 1 399 ? -13.007 -19.018 1.360 1.00 73.44 399 GLY A C 1
ATOM 3195 O O . GLY A 1 399 ? -14.166 -18.647 1.140 1.00 73.44 399 GLY A O 1
ATOM 3196 N N . GLU A 1 400 ? -12.725 -20.263 1.754 1.00 75.88 400 GLU A N 1
ATOM 3197 C CA . GLU A 1 400 ? -13.737 -21.264 2.081 1.00 75.88 400 GLU A CA 1
ATOM 3198 C C . GLU A 1 400 ? -14.337 -20.981 3.466 1.00 75.88 400 GLU A C 1
ATOM 3200 O O . GLU A 1 400 ? -13.635 -20.672 4.427 1.00 75.88 400 GLU A O 1
ATOM 3205 N N . THR A 1 401 ? -15.661 -21.096 3.584 1.00 69.69 401 THR A N 1
ATOM 3206 C CA . THR A 1 401 ? -16.361 -20.945 4.865 1.00 69.69 401 THR A CA 1
ATOM 3207 C C . THR A 1 401 ? -16.519 -22.300 5.535 1.00 69.69 401 THR A C 1
ATOM 3209 O O . THR A 1 401 ? -17.032 -23.235 4.917 1.00 69.69 401 THR A O 1
ATOM 3212 N N . GLY A 1 402 ? -16.172 -22.396 6.814 1.00 66.81 402 GLY A N 1
ATOM 3213 C CA . GLY A 1 402 ? -16.323 -23.630 7.571 1.00 66.81 402 GLY A CA 1
ATOM 3214 C C . GLY A 1 402 ? -16.126 -23.433 9.067 1.00 66.81 402 GLY A C 1
ATOM 3215 O O . GLY A 1 402 ? -15.728 -22.369 9.535 1.00 66.81 402 GLY A O 1
ATOM 3216 N N . THR A 1 403 ? -16.416 -24.488 9.821 1.00 67.12 403 THR A N 1
ATOM 3217 C CA . THR A 1 403 ? -16.156 -24.557 11.260 1.00 67.12 403 THR A CA 1
ATOM 3218 C C . THR A 1 403 ? -15.217 -25.716 11.527 1.00 67.12 403 THR A C 1
ATOM 3220 O O . THR A 1 403 ? -15.540 -26.849 11.160 1.00 67.12 403 THR A O 1
ATOM 3223 N N . LEU A 1 404 ? -14.098 -25.458 12.200 1.00 66.75 404 LEU A N 1
ATOM 3224 C CA . LEU A 1 404 ? -13.144 -26.498 12.559 1.00 66.75 404 LEU A CA 1
ATOM 3225 C C . LEU A 1 404 ? -13.068 -26.639 14.079 1.00 66.75 404 LEU A C 1
ATOM 3227 O O . LEU A 1 404 ? -12.765 -25.697 14.811 1.00 66.75 404 LEU A O 1
ATOM 3231 N N . SER A 1 405 ? -13.367 -27.846 14.563 1.00 61.56 405 SER A N 1
ATOM 3232 C CA . SER A 1 405 ? -13.237 -28.180 15.976 1.00 61.56 405 SER A CA 1
ATOM 3233 C C . SER A 1 405 ? -11.896 -28.855 16.249 1.00 61.56 405 SER A C 1
ATOM 3235 O O . SER A 1 405 ? -11.844 -30.075 16.387 1.00 61.56 405 SER A O 1
ATOM 3237 N N . LEU A 1 406 ? -10.843 -28.069 16.398 1.00 61.88 406 LEU A N 1
ATOM 3238 C CA . LEU A 1 406 ? -9.576 -28.528 16.964 1.00 61.88 406 LEU A CA 1
ATOM 3239 C C . LEU A 1 406 ? -9.673 -28.567 18.503 1.00 61.88 406 LEU A C 1
ATOM 3241 O O . LEU A 1 406 ? -10.613 -28.016 19.093 1.00 61.88 406 LEU A O 1
ATOM 3245 N N . ASP A 1 407 ? -8.706 -29.182 19.185 1.00 59.31 407 ASP A N 1
ATOM 3246 C CA . ASP A 1 407 ? -8.519 -28.929 20.624 1.00 59.31 407 ASP A CA 1
ATOM 3247 C C . ASP A 1 407 ? -7.990 -27.501 20.911 1.00 59.31 407 ASP A C 1
ATOM 3249 O O . ASP A 1 407 ? -7.830 -27.143 22.072 1.00 59.31 407 ASP A O 1
ATOM 3253 N N . VAL A 1 408 ? -7.889 -26.643 19.878 1.00 44.66 408 VAL A N 1
ATOM 3254 C CA . VAL A 1 408 ? -7.961 -25.164 19.924 1.00 44.66 408 VAL A CA 1
ATOM 3255 C C . VAL A 1 408 ? -8.635 -24.644 18.626 1.00 44.66 408 VAL A C 1
ATOM 3257 O O . VAL A 1 408 ? -8.036 -24.715 17.563 1.00 44.66 408 VAL A O 1
ATOM 3260 N N . ARG A 1 409 ? -9.911 -24.204 18.679 1.00 37.97 409 ARG A N 1
ATOM 3261 C CA . ARG A 1 409 ? -10.847 -23.991 17.532 1.00 37.97 409 ARG A CA 1
ATOM 3262 C C . ARG A 1 409 ? -10.830 -22.584 16.910 1.00 37.97 409 ARG A C 1
ATOM 3264 O O . ARG A 1 409 ? -10.784 -21.621 17.663 1.00 37.97 409 ARG A O 1
ATOM 3271 N N . ALA A 1 410 ? -11.111 -22.463 15.603 1.00 36.09 410 ALA A N 1
ATOM 3272 C CA . ALA A 1 410 ? -11.386 -21.182 14.928 1.00 36.09 410 ALA A CA 1
ATOM 3273 C C . ALA A 1 410 ? -12.679 -21.184 14.073 1.00 36.09 410 ALA A C 1
ATOM 3275 O O . ALA A 1 410 ? -13.152 -22.223 13.604 1.00 36.09 410 ALA A O 1
ATOM 3276 N N . THR A 1 411 ? -13.240 -19.990 13.876 1.00 40.16 411 THR A N 1
ATOM 3277 C CA . THR A 1 411 ? -14.421 -19.631 13.065 1.00 40.16 411 THR A CA 1
ATOM 3278 C C . THR A 1 411 ? -14.016 -18.618 11.990 1.00 40.16 411 THR A C 1
ATOM 3280 O O . THR A 1 411 ? -13.068 -17.877 12.220 1.00 40.16 411 THR A O 1
ATOM 3283 N N . VAL A 1 412 ? -14.690 -18.584 10.831 1.00 48.19 412 VAL A N 1
ATOM 3284 C CA . VAL A 1 412 ? -14.368 -17.657 9.725 1.00 48.19 412 VAL A CA 1
ATOM 3285 C C . VAL A 1 412 ? -15.625 -16.962 9.187 1.00 48.19 412 VAL A C 1
ATOM 3287 O O . VAL A 1 412 ? -16.608 -17.641 8.884 1.00 48.19 412 VAL A O 1
ATOM 3290 N N . GLU A 1 413 ? -15.590 -15.633 9.026 1.00 35.59 413 GLU A N 1
ATOM 3291 C CA . GLU A 1 413 ? -16.648 -14.826 8.377 1.00 35.59 413 GLU A CA 1
ATOM 3292 C C . GLU A 1 413 ? -16.195 -14.218 7.033 1.00 35.59 413 GLU A C 1
ATOM 3294 O O . GLU A 1 413 ? -15.003 -14.071 6.767 1.00 35.59 413 GLU A O 1
ATOM 3299 N N . LYS A 1 414 ? -17.163 -13.875 6.162 1.00 34.22 414 LYS A N 1
ATOM 3300 C CA . LYS A 1 414 ? -16.945 -13.559 4.738 1.00 34.22 414 LYS A CA 1
ATOM 3301 C C . LYS A 1 414 ? -17.141 -12.079 4.386 1.00 34.22 414 LYS A C 1
ATOM 3303 O O . LYS A 1 414 ? -18.167 -11.483 4.713 1.00 34.22 414 LYS A O 1
ATOM 3308 N N . GLY A 1 415 ? -16.223 -11.569 3.561 1.00 39.78 415 GLY A N 1
ATOM 3309 C CA . GLY A 1 415 ? -16.373 -10.372 2.732 1.00 39.78 415 GLY A CA 1
ATOM 3310 C C . GLY A 1 415 ? -15.151 -9.453 2.834 1.00 39.78 415 GLY A C 1
ATOM 3311 O O . GLY A 1 415 ? -14.870 -8.982 3.930 1.00 39.78 415 GLY A O 1
ATOM 3312 N N . THR A 1 416 ? -14.498 -9.176 1.690 1.00 51.69 416 THR A N 1
ATOM 3313 C CA . THR A 1 416 ? -13.150 -8.570 1.447 1.00 51.69 416 THR A CA 1
ATOM 3314 C C . THR A 1 416 ? -12.053 -9.599 1.117 1.00 51.69 416 THR A C 1
ATOM 3316 O O . THR A 1 416 ? -12.276 -10.778 1.384 1.00 51.69 416 THR A O 1
ATOM 3319 N N . PRO A 1 417 ? -10.906 -9.225 0.489 1.00 57.47 417 PRO A N 1
ATOM 3320 C CA . PRO A 1 417 ? -9.777 -10.147 0.240 1.00 57.47 417 PRO A CA 1
ATOM 3321 C C . PRO A 1 417 ? -9.120 -10.706 1.515 1.00 57.47 417 PRO A C 1
ATOM 3323 O O . PRO A 1 417 ? -8.146 -11.454 1.435 1.00 57.47 417 PRO A O 1
ATOM 3326 N N . PHE A 1 418 ? -9.642 -10.344 2.685 1.00 70.00 418 PHE A N 1
ATOM 3327 C CA . PHE A 1 418 ? -9.177 -10.791 3.981 1.00 70.00 418 PHE A CA 1
ATOM 3328 C C . PHE A 1 418 ? -10.132 -11.820 4.578 1.00 70.00 418 PHE A C 1
ATOM 3330 O O . PHE A 1 418 ? -11.355 -11.679 4.509 1.00 70.00 418 PHE A O 1
ATOM 3337 N N . SER A 1 419 ? -9.555 -12.830 5.217 1.00 68.38 419 SER A N 1
ATOM 3338 C CA . SER A 1 419 ? -10.278 -13.839 5.982 1.00 68.38 419 SER A CA 1
ATOM 3339 C C . SER A 1 419 ? -10.215 -13.470 7.463 1.00 68.38 419 SER A C 1
ATOM 3341 O O . SER A 1 419 ? -9.134 -13.428 8.054 1.00 68.38 419 SER A O 1
ATOM 3343 N N . LEU A 1 420 ? -11.375 -13.184 8.064 1.00 76.44 420 LEU A N 1
ATOM 3344 C CA . LEU A 1 420 ? -11.504 -12.968 9.507 1.00 76.44 420 LEU A CA 1
ATOM 3345 C C . LEU A 1 420 ? -11.579 -14.322 10.199 1.00 76.44 420 LEU A C 1
ATOM 3347 O O . LEU A 1 420 ? -12.525 -15.060 9.954 1.00 76.44 420 LEU A O 1
ATOM 3351 N N . GLY A 1 421 ? -10.617 -14.625 11.064 1.00 73.38 421 GLY A N 1
ATOM 3352 C CA . GLY A 1 421 ? -10.655 -15.758 11.978 1.00 73.38 421 GLY A CA 1
ATOM 3353 C C . GLY A 1 421 ? -11.115 -15.327 13.372 1.00 73.38 421 GLY A C 1
ATOM 3354 O O . GLY A 1 421 ? -10.713 -14.269 13.851 1.00 73.38 421 GLY A O 1
ATOM 3355 N N . MET A 1 422 ? -11.936 -16.125 14.055 1.00 77.94 422 MET A N 1
ATOM 3356 C CA . MET A 1 422 ? -12.227 -15.935 15.482 1.00 77.94 422 MET A CA 1
ATOM 3357 C C . MET A 1 422 ? -12.080 -17.244 16.249 1.00 77.94 422 MET A C 1
ATOM 3359 O O . MET A 1 422 ? -12.674 -18.262 15.895 1.00 77.94 422 MET A O 1
ATOM 3363 N N . VAL A 1 423 ? -11.313 -17.214 17.327 1.00 78.12 423 VAL A N 1
ATOM 3364 C CA . VAL A 1 423 ? -11.067 -18.344 18.220 1.00 78.12 423 VAL A CA 1
ATOM 3365 C C . VAL A 1 423 ? -12.000 -18.235 19.414 1.00 78.12 423 VAL A C 1
ATOM 3367 O O . VAL A 1 423 ? -12.105 -17.174 20.025 1.00 78.12 423 VAL A O 1
ATOM 3370 N N . LEU A 1 424 ? -12.695 -19.327 19.741 1.00 80.06 424 LEU A N 1
ATOM 3371 C CA . LEU A 1 424 ? -13.617 -19.414 20.877 1.00 80.06 424 LEU A CA 1
ATOM 3372 C C . LEU A 1 424 ? -13.403 -20.729 21.629 1.00 80.06 424 LEU A C 1
ATOM 3374 O O . LEU A 1 424 ? -13.187 -21.790 21.034 1.00 80.06 424 LEU A O 1
ATOM 3378 N N . THR A 1 425 ? -13.516 -20.682 22.954 1.00 80.19 425 THR A N 1
ATOM 3379 C CA . THR A 1 425 ? -13.429 -21.875 23.801 1.00 80.19 425 THR A CA 1
ATOM 3380 C C . THR A 1 425 ? -14.715 -22.699 23.759 1.00 80.19 425 THR A C 1
ATOM 3382 O O . THR A 1 425 ? -15.812 -22.193 23.509 1.00 80.19 425 THR A O 1
ATOM 3385 N N . ARG A 1 426 ? -14.604 -24.010 24.022 1.00 75.31 426 ARG A N 1
ATOM 3386 C CA . ARG A 1 426 ? -15.791 -24.865 24.191 1.00 75.31 426 ARG A CA 1
ATOM 3387 C C . ARG A 1 426 ? -16.602 -24.369 25.391 1.00 75.31 426 ARG A C 1
ATOM 3389 O O . ARG A 1 426 ? -16.038 -24.153 26.458 1.00 75.31 426 ARG A O 1
ATOM 3396 N N . GLY A 1 427 ? -17.906 -24.199 25.195 1.00 74.25 427 GLY A N 1
ATOM 3397 C CA . GLY A 1 427 ? -18.811 -23.648 26.204 1.00 74.25 427 GLY A CA 1
ATOM 3398 C C . GLY A 1 427 ? -18.897 -22.118 26.227 1.00 74.25 427 GLY A C 1
ATOM 3399 O O . GLY A 1 427 ? -19.584 -21.563 27.083 1.00 74.25 427 GLY A O 1
ATOM 3400 N N . HIS A 1 428 ? -18.238 -21.416 25.294 1.00 77.12 428 HIS A N 1
ATOM 3401 C CA . HIS A 1 428 ? -18.447 -19.979 25.118 1.00 77.12 428 HIS A CA 1
ATOM 3402 C C . HIS A 1 428 ? -19.938 -19.680 24.873 1.00 77.12 428 HIS A C 1
ATOM 3404 O O . HIS A 1 428 ? -20.566 -20.288 24.007 1.00 77.12 428 HIS A O 1
ATOM 3410 N N . GLY A 1 429 ? -20.501 -18.756 25.655 1.00 74.44 429 GLY A N 1
ATOM 3411 C CA . GLY A 1 429 ? -21.913 -18.373 25.582 1.00 74.44 429 GLY A CA 1
ATOM 3412 C C . GLY A 1 429 ? -22.899 -19.326 26.273 1.00 74.44 429 GLY A C 1
ATOM 3413 O O . GLY A 1 429 ? -24.080 -18.996 26.337 1.00 74.44 429 GLY A O 1
ATOM 3414 N N . GLU A 1 430 ? -22.462 -20.467 26.828 1.00 79.56 430 GLU A N 1
ATOM 3415 C CA . GLU A 1 430 ? -23.362 -21.377 27.566 1.00 79.56 430 GLU A CA 1
ATOM 3416 C C . GLU A 1 430 ? -23.831 -20.777 28.897 1.00 79.56 430 GLU A C 1
ATOM 3418 O O . GLU A 1 430 ? -24.981 -20.957 29.296 1.00 79.56 430 GLU A O 1
ATOM 3423 N N . TYR A 1 431 ? -22.949 -20.033 29.569 1.00 76.31 431 TYR A N 1
ATOM 3424 C CA . TYR A 1 431 ? -23.236 -19.365 30.834 1.00 76.31 431 TYR A CA 1
ATOM 3425 C C . TYR A 1 431 ? -22.851 -17.894 30.723 1.00 76.31 431 TYR A C 1
ATOM 3427 O O . TYR A 1 431 ? -21.672 -17.547 30.737 1.00 76.31 431 TYR A O 1
ATOM 3435 N N . ILE A 1 432 ? -23.855 -17.026 30.610 1.00 74.62 432 ILE A N 1
ATOM 3436 C CA . ILE A 1 432 ? -23.671 -15.575 30.613 1.00 74.62 432 ILE A CA 1
ATOM 3437 C C . ILE A 1 432 ? -24.292 -15.036 31.897 1.00 74.62 432 ILE A C 1
ATOM 3439 O O . ILE A 1 432 ? -25.494 -15.175 32.128 1.00 74.62 432 ILE A O 1
ATOM 3443 N N . PHE A 1 433 ? -23.469 -14.415 32.739 1.00 76.81 433 PHE A N 1
ATOM 3444 C CA . PHE A 1 433 ? -23.948 -13.713 33.922 1.00 76.81 433 PHE A CA 1
ATOM 3445 C C . PHE A 1 433 ? -24.373 -12.304 33.511 1.00 76.81 433 PHE A C 1
ATOM 3447 O O . PHE A 1 433 ? -23.554 -11.474 33.129 1.00 76.81 433 PHE A O 1
ATOM 3454 N N . LEU A 1 434 ? -25.678 -12.046 33.550 1.00 79.81 434 LEU A N 1
ATOM 3455 C CA . LEU A 1 434 ? -26.238 -10.718 33.331 1.00 79.81 434 LEU A CA 1
ATOM 3456 C C . LEU A 1 434 ? -26.711 -10.173 34.674 1.00 79.81 434 LEU A C 1
ATOM 3458 O O . LEU A 1 434 ? -27.692 -10.657 35.239 1.00 79.81 434 LEU A O 1
ATOM 3462 N N . GLY A 1 435 ? -26.002 -9.174 35.185 1.00 74.81 435 GLY A N 1
ATOM 3463 C CA . GLY A 1 435 ? -26.423 -8.437 36.365 1.00 74.81 435 GLY A CA 1
ATOM 3464 C C . GLY A 1 435 ? -27.240 -7.204 36.009 1.00 74.81 435 GLY A C 1
ATOM 3465 O O . GLY A 1 435 ? -26.981 -6.536 35.008 1.00 74.81 435 GLY A O 1
ATOM 3466 N N . ASN A 1 436 ? -28.226 -6.889 36.848 1.00 81.25 436 ASN A N 1
ATOM 3467 C CA . ASN A 1 436 ? -28.931 -5.616 36.800 1.00 81.25 436 ASN A CA 1
ATOM 3468 C C . ASN A 1 436 ? -28.641 -4.857 38.095 1.00 81.25 436 ASN A C 1
ATOM 3470 O O . ASN A 1 436 ? -29.035 -5.305 39.171 1.00 81.25 436 ASN A O 1
ATOM 3474 N N . VAL A 1 437 ? -27.933 -3.739 37.981 1.00 85.56 437 VAL A N 1
ATOM 3475 C CA . VAL A 1 437 ? -27.482 -2.917 39.106 1.00 85.56 437 VAL A CA 1
ATOM 3476 C C . VAL A 1 437 ? -27.892 -1.480 38.843 1.00 85.56 437 VAL A C 1
ATOM 3478 O O . VAL A 1 437 ? -27.877 -1.020 37.700 1.00 85.56 437 VAL A O 1
ATOM 3481 N N . SER A 1 438 ? -28.278 -0.760 39.896 1.00 89.06 438 SER A N 1
ATOM 3482 C CA . SER A 1 438 ? -28.580 0.657 39.747 1.00 89.06 438 SER A CA 1
ATOM 3483 C C . SER A 1 438 ? -27.301 1.442 39.436 1.00 89.06 438 SER A C 1
ATOM 3485 O O . SER A 1 438 ? -26.256 1.218 40.045 1.00 89.06 438 SER A O 1
ATOM 3487 N N . VAL A 1 439 ? -27.383 2.413 38.520 1.00 86.62 439 VAL A N 1
ATOM 3488 C CA . VAL A 1 439 ? -26.224 3.252 38.151 1.00 86.62 439 VAL A CA 1
ATOM 3489 C C . VAL A 1 439 ? -25.590 3.893 39.387 1.00 86.62 439 VAL A C 1
ATOM 3491 O O . VAL A 1 439 ? -24.376 3.996 39.475 1.00 86.62 439 VAL A O 1
ATOM 3494 N N . LYS A 1 440 ? -26.401 4.272 40.380 1.00 85.94 440 LYS A N 1
ATOM 3495 C CA . LYS A 1 440 ? -25.923 4.900 41.614 1.00 85.94 440 LYS A CA 1
ATOM 3496 C C . LYS A 1 440 ? -25.084 3.959 42.483 1.00 85.94 440 LYS A C 1
ATOM 3498 O O . LYS A 1 440 ? -24.085 4.410 43.032 1.00 85.94 440 LYS A O 1
ATOM 3503 N N . GLU A 1 441 ? -25.499 2.703 42.633 1.00 84.56 441 GLU A N 1
ATOM 3504 C CA . GLU A 1 441 ? -24.750 1.705 43.409 1.00 84.56 441 GLU A CA 1
ATOM 3505 C C . GLU A 1 441 ? -23.445 1.352 42.697 1.00 84.56 441 GLU A C 1
ATOM 3507 O O . GLU A 1 441 ? -22.379 1.510 43.281 1.00 84.56 441 GLU A O 1
ATOM 3512 N N . GLY A 1 442 ? -23.513 1.007 41.407 1.00 86.69 442 GLY A N 1
ATOM 3513 C CA . GLY A 1 442 ? -22.315 0.651 40.644 1.00 86.69 442 GLY A CA 1
ATOM 3514 C C . GLY A 1 442 ? -21.307 1.796 40.529 1.00 86.69 442 GLY A C 1
ATOM 3515 O O . GLY A 1 442 ? -20.107 1.571 40.639 1.00 86.69 442 GLY A O 1
ATOM 3516 N N . LEU A 1 443 ? -21.772 3.040 40.362 1.00 87.56 443 LEU A N 1
ATOM 3517 C CA . LEU A 1 443 ? -20.882 4.199 40.270 1.00 87.56 443 LEU A CA 1
ATOM 3518 C C . LEU A 1 443 ? -20.184 4.498 41.600 1.00 87.56 443 LEU A C 1
ATOM 3520 O O . LEU A 1 443 ? -19.035 4.926 41.591 1.00 87.56 443 LEU A O 1
ATOM 3524 N N . ASN A 1 444 ? -20.861 4.287 42.732 1.00 87.19 444 ASN A N 1
ATOM 3525 C CA . ASN A 1 444 ? -20.261 4.494 44.048 1.00 87.19 444 ASN A CA 1
ATOM 3526 C C . ASN A 1 444 ? -19.056 3.570 44.263 1.00 87.19 444 ASN A C 1
ATOM 3528 O O . ASN A 1 444 ? -18.015 4.028 44.729 1.00 87.19 444 ASN A O 1
ATOM 3532 N N . ASP A 1 445 ? -19.187 2.306 43.862 1.00 86.06 445 ASP A N 1
ATOM 3533 C CA . ASP A 1 445 ? -18.128 1.311 44.024 1.00 86.06 445 ASP A CA 1
ATOM 3534 C C . ASP A 1 445 ? -17.022 1.488 42.970 1.00 86.06 445 ASP A C 1
ATOM 3536 O O . ASP A 1 445 ? -15.841 1.388 43.288 1.00 86.06 445 ASP A O 1
ATOM 3540 N N . LEU A 1 446 ? -17.375 1.880 41.739 1.00 85.81 446 LEU A N 1
ATOM 3541 C CA . LEU A 1 446 ? -16.411 2.170 40.669 1.00 85.81 446 LEU A CA 1
ATOM 3542 C C . LEU A 1 446 ? -15.527 3.401 40.951 1.00 85.81 446 LEU A C 1
ATOM 3544 O O . LEU A 1 446 ? -14.443 3.533 40.389 1.00 85.81 446 LEU A O 1
ATOM 3548 N N . MET A 1 447 ? -15.995 4.330 41.789 1.00 82.44 447 MET A N 1
ATOM 3549 C CA . MET A 1 447 ? -15.279 5.565 42.135 1.00 82.44 447 MET A CA 1
ATOM 3550 C C . MET A 1 447 ? -14.289 5.415 43.293 1.00 82.44 447 MET A C 1
ATOM 3552 O O . MET A 1 447 ? -13.669 6.407 43.694 1.00 82.44 447 MET A O 1
ATOM 3556 N N . GLN A 1 448 ? -14.140 4.215 43.849 1.00 81.00 448 GLN A N 1
ATOM 3557 C CA . GLN A 1 448 ? -13.138 3.979 44.875 1.00 81.00 448 GLN A CA 1
ATOM 3558 C C . GLN A 1 448 ? -11.717 4.124 44.293 1.00 81.00 448 GLN A C 1
ATOM 3560 O O . GLN A 1 448 ? -11.478 3.791 43.132 1.00 81.00 448 GLN A O 1
ATOM 3565 N N . PRO A 1 449 ? -10.762 4.674 45.064 1.00 75.31 449 PRO A N 1
ATOM 3566 C CA . PRO A 1 449 ? -9.455 5.087 44.547 1.00 75.31 449 PRO A CA 1
ATOM 3567 C C . PRO A 1 449 ? -8.592 3.934 44.016 1.00 75.31 449 PRO A C 1
ATOM 3569 O O . PRO A 1 449 ? -7.728 4.179 43.175 1.00 75.31 449 PRO A O 1
ATOM 3572 N N . ASP A 1 450 ? -8.835 2.705 44.476 1.00 79.00 450 ASP A N 1
ATOM 3573 C CA . ASP A 1 450 ? -8.067 1.513 44.101 1.00 79.00 450 ASP A CA 1
ATOM 3574 C C . ASP A 1 450 ? -8.721 0.710 42.957 1.00 79.00 450 ASP A C 1
ATOM 3576 O O . ASP A 1 450 ? -8.204 -0.331 42.542 1.00 79.00 450 ASP A O 1
ATOM 3580 N N . VAL A 1 451 ? -9.839 1.198 42.408 1.00 81.88 451 VAL A N 1
ATOM 3581 C CA . VAL A 1 451 ? -10.570 0.546 41.317 1.00 81.88 451 VAL A CA 1
ATOM 3582 C C . VAL A 1 451 ? -10.114 1.096 39.967 1.00 81.88 451 VAL A C 1
ATOM 3584 O O . VAL A 1 451 ? -9.989 2.302 39.750 1.00 81.88 451 VAL A O 1
ATOM 3587 N N . SER A 1 452 ? -9.873 0.191 39.020 1.00 83.69 452 SER A N 1
ATOM 3588 C CA . SER A 1 452 ? -9.536 0.532 37.639 1.00 83.69 452 SER A CA 1
ATOM 3589 C C . SER A 1 452 ? -10.344 -0.321 36.672 1.00 83.69 452 SER A C 1
ATOM 3591 O O . SER A 1 452 ? -10.677 -1.466 36.966 1.00 83.69 452 SER A O 1
ATOM 3593 N N . ILE A 1 453 ? -10.660 0.250 35.513 1.00 87.31 453 ILE A N 1
ATOM 3594 C CA . ILE A 1 453 ? -11.317 -0.469 34.419 1.00 87.31 453 ILE A CA 1
ATOM 3595 C C . ILE A 1 453 ? -10.276 -0.943 33.409 1.00 87.31 453 ILE A C 1
ATOM 3597 O O . ILE A 1 453 ? -9.209 -0.337 33.276 1.00 87.31 453 ILE A O 1
ATOM 3601 N N . ALA A 1 454 ? -10.595 -2.007 32.670 1.00 84.12 454 ALA A N 1
ATOM 3602 C CA . ALA A 1 454 ? -9.708 -2.536 31.641 1.00 84.12 454 ALA A CA 1
ATOM 3603 C C . ALA A 1 454 ? -9.396 -1.452 30.598 1.00 84.12 454 ALA A C 1
ATOM 3605 O O . ALA A 1 454 ? -10.290 -0.973 29.907 1.00 84.12 454 ALA A O 1
ATOM 3606 N N . ASN A 1 455 ? -8.127 -1.071 30.479 1.00 73.62 455 ASN A N 1
ATOM 3607 C CA . ASN A 1 455 ? -7.662 -0.002 29.591 1.00 73.62 455 ASN A CA 1
ATOM 3608 C C . ASN A 1 455 ? -7.654 -0.390 28.103 1.00 73.62 455 ASN A C 1
ATOM 3610 O O . ASN A 1 455 ? -7.546 0.484 27.248 1.00 73.62 455 ASN A O 1
ATOM 3614 N N . GLU A 1 456 ? -7.748 -1.684 27.790 1.00 70.75 456 GLU A N 1
ATOM 3615 C CA . GLU A 1 456 ? -7.778 -2.183 26.412 1.00 70.75 456 GLU A CA 1
ATOM 3616 C C . GLU A 1 456 ? -9.161 -2.076 25.754 1.00 70.75 456 GLU A C 1
ATOM 3618 O O . GLU A 1 456 ? -9.277 -2.217 24.536 1.00 70.75 456 GLU A O 1
ATOM 3623 N N . TRP A 1 457 ? -10.218 -1.857 26.540 1.00 81.12 457 TRP A N 1
ATOM 3624 C CA . TRP A 1 457 ? -11.588 -1.767 26.038 1.00 81.12 457 TRP A CA 1
ATOM 3625 C C . TRP A 1 457 ? -11.990 -0.315 25.795 1.00 81.12 457 TRP A C 1
ATOM 3627 O O . TRP A 1 457 ? -11.541 0.604 26.477 1.00 81.12 457 TRP A O 1
ATOM 3637 N N . THR A 1 458 ? -12.847 -0.119 24.796 1.00 80.88 458 THR A N 1
ATOM 3638 C CA . THR A 1 458 ? -13.446 1.184 24.492 1.00 80.88 458 THR A CA 1
ATOM 3639 C C . THR A 1 458 ? -14.868 1.165 25.037 1.00 80.88 458 THR A C 1
ATOM 3641 O O . THR A 1 458 ? -15.708 0.442 24.513 1.00 80.88 458 THR A O 1
ATOM 3644 N N . TYR A 1 459 ? -15.105 1.887 26.133 1.00 86.94 459 TYR A N 1
ATOM 3645 C CA . TYR A 1 459 ? -16.415 1.976 26.790 1.00 86.94 459 TYR A CA 1
ATOM 3646 C C . TYR A 1 459 ? -17.243 3.113 26.207 1.00 86.94 459 TYR A C 1
ATOM 3648 O O . TYR A 1 459 ? -18.447 2.971 26.027 1.00 86.94 459 TYR A O 1
ATOM 3656 N N . CYS A 1 460 ? -16.576 4.232 25.928 1.00 86.12 460 CYS A N 1
ATOM 3657 C CA . CYS A 1 460 ? -17.160 5.418 25.327 1.00 86.12 460 CYS A CA 1
ATOM 3658 C C . CYS A 1 460 ? -16.282 5.891 24.173 1.00 86.12 460 CYS A C 1
ATOM 3660 O O . CYS A 1 460 ? -15.049 5.919 24.288 1.00 86.12 460 CYS A O 1
ATOM 3662 N N . GLU A 1 461 ? -16.921 6.300 23.084 1.00 78.00 461 GLU A N 1
ATOM 3663 C CA . GLU A 1 461 ? -16.275 6.916 21.937 1.00 78.00 461 GLU A CA 1
ATOM 3664 C C . GLU A 1 461 ? -15.865 8.344 22.290 1.00 78.00 461 GLU A C 1
ATOM 3666 O O . GLU A 1 461 ? -16.585 9.324 22.117 1.00 78.00 461 GLU A O 1
ATOM 3671 N N . THR A 1 462 ? -14.656 8.463 22.826 1.00 72.94 462 THR A N 1
ATOM 3672 C CA . THR A 1 462 ? -14.041 9.761 23.104 1.00 72.94 462 THR A CA 1
ATOM 3673 C C . THR A 1 462 ? -13.438 10.381 21.854 1.00 72.94 462 THR A C 1
ATOM 3675 O O . THR A 1 462 ? -13.157 11.571 21.857 1.00 72.94 462 THR A O 1
ATOM 3678 N N . ASP A 1 463 ? -13.243 9.591 20.795 1.00 60.75 463 ASP A N 1
ATOM 3679 C CA . ASP A 1 463 ? -12.451 9.949 19.620 1.00 60.75 463 ASP A CA 1
ATOM 3680 C C . ASP A 1 463 ? -13.201 10.852 18.633 1.00 60.75 463 ASP A C 1
ATOM 3682 O O . ASP A 1 463 ? -12.585 11.315 17.686 1.00 60.75 463 ASP A O 1
ATOM 3686 N N . ILE A 1 464 ? -14.481 11.169 18.833 1.00 59.97 464 ILE A N 1
ATOM 3687 C CA . ILE A 1 464 ? -15.256 11.996 17.890 1.00 59.97 464 ILE A CA 1
ATOM 3688 C C . ILE A 1 464 ? -15.164 13.491 18.241 1.00 59.97 464 ILE A C 1
ATOM 3690 O O . ILE A 1 464 ? -14.853 14.307 17.374 1.00 59.97 464 ILE A O 1
ATOM 3694 N N . ASP A 1 465 ? -15.365 13.860 19.512 1.00 61.50 465 ASP A N 1
ATOM 3695 C CA . ASP A 1 465 ? -15.362 15.262 19.963 1.00 61.50 465 ASP A CA 1
ATOM 3696 C C . ASP A 1 465 ? -14.000 15.668 20.566 1.00 61.50 465 ASP A C 1
ATOM 3698 O O . ASP A 1 465 ? -13.558 15.067 21.555 1.00 61.50 465 ASP A O 1
ATOM 3702 N N . PRO A 1 466 ? -13.345 16.731 20.058 1.00 59.06 466 PRO A N 1
ATOM 3703 C CA . PRO A 1 466 ? -12.120 17.287 20.636 1.00 59.06 466 PRO A CA 1
ATOM 3704 C C . PRO A 1 466 ? -12.176 17.573 22.150 1.00 59.06 466 PRO A C 1
ATOM 3706 O O . PRO A 1 466 ? -11.143 17.513 22.824 1.00 59.06 466 PRO A O 1
ATOM 3709 N N . HIS A 1 467 ? -13.352 17.875 22.710 1.00 62.66 467 HIS A N 1
ATOM 3710 C CA . HIS A 1 467 ? -13.534 18.114 24.145 1.00 62.66 467 HIS A CA 1
ATOM 3711 C C . HIS A 1 467 ? -13.515 16.818 24.966 1.00 62.66 467 HIS A C 1
ATOM 3713 O O . HIS A 1 467 ? -12.992 16.817 26.085 1.00 62.66 467 HIS A O 1
ATOM 3719 N N . HIS A 1 468 ? -14.020 15.715 24.405 1.00 69.94 468 HIS A N 1
ATOM 3720 C CA . HIS A 1 468 ? -14.092 14.412 25.069 1.00 69.94 468 HIS A CA 1
ATOM 3721 C C . HIS A 1 468 ? -12.775 13.621 24.980 1.00 69.94 468 HIS A C 1
ATOM 3723 O O . HIS A 1 468 ? -12.477 12.840 25.882 1.00 69.94 468 HIS A O 1
ATOM 3729 N N . ARG A 1 469 ? -11.920 13.879 23.978 1.00 62.78 469 ARG A N 1
ATOM 3730 C CA . ARG A 1 469 ? -10.614 13.198 23.799 1.00 62.78 469 ARG A CA 1
ATOM 3731 C C . ARG A 1 469 ? -9.610 13.397 24.943 1.00 62.78 469 ARG A C 1
ATOM 3733 O O . ARG A 1 469 ? -8.695 12.597 25.109 1.00 62.78 469 ARG A O 1
ATOM 3740 N N . LYS A 1 470 ? -9.773 14.444 25.764 1.00 68.31 470 LYS A N 1
ATOM 3741 C CA . LYS A 1 470 ? -8.933 14.686 26.959 1.00 68.31 470 LYS A CA 1
ATOM 3742 C C . LYS A 1 470 ? -9.295 13.786 28.142 1.00 68.31 470 LYS A C 1
ATOM 3744 O O . LYS A 1 470 ? -8.577 13.785 29.144 1.00 68.31 470 LYS A O 1
ATOM 3749 N N . LEU A 1 471 ? -10.422 13.084 28.064 1.00 74.94 471 LEU A N 1
ATOM 3750 C CA . LEU A 1 471 ? -10.923 12.239 29.135 1.00 74.94 471 LEU A CA 1
ATOM 3751 C C . LEU A 1 471 ? -10.268 10.865 29.061 1.00 74.94 471 LEU A C 1
ATOM 3753 O O . LEU A 1 471 ? -10.150 10.265 27.996 1.00 74.94 471 LEU A O 1
ATOM 3757 N N . THR A 1 472 ? -9.885 10.323 30.215 1.00 81.62 472 THR A N 1
ATOM 3758 C CA . THR A 1 472 ? -9.634 8.880 30.293 1.00 81.62 472 THR A CA 1
ATOM 3759 C C . THR A 1 472 ? -10.948 8.129 30.079 1.00 81.62 472 THR A C 1
ATOM 3761 O O . THR A 1 472 ? -12.018 8.664 30.371 1.00 81.62 472 THR A O 1
ATOM 3764 N N . GLN A 1 473 ? -10.890 6.869 29.636 1.00 85.38 473 GLN A N 1
ATOM 3765 C CA . GLN A 1 473 ? -12.099 6.049 29.479 1.00 85.38 473 GLN A CA 1
ATOM 3766 C C . GLN A 1 473 ? -12.939 6.035 30.769 1.00 85.38 473 GLN A C 1
ATOM 3768 O O . GLN A 1 473 ? -14.135 6.287 30.719 1.00 85.38 473 GLN A O 1
ATOM 3773 N N . LEU A 1 474 ? -12.312 5.907 31.946 1.00 86.06 474 LEU A N 1
ATOM 3774 C CA . LEU A 1 474 ? -13.014 5.973 33.236 1.00 86.06 474 LEU A CA 1
ATOM 3775 C C . LEU A 1 474 ? -13.709 7.326 33.473 1.00 86.06 474 LEU A C 1
ATOM 3777 O O . LEU A 1 474 ? -14.829 7.373 33.977 1.00 86.06 474 LEU A O 1
ATOM 3781 N N . GLN A 1 475 ? -13.063 8.434 33.102 1.00 86.19 475 GLN A N 1
ATOM 3782 C CA . GLN A 1 475 ? -13.653 9.769 33.218 1.00 86.19 475 GLN A CA 1
ATOM 3783 C C . GLN A 1 475 ? -14.819 9.968 32.245 1.00 86.19 475 GLN A C 1
ATOM 3785 O O . GLN A 1 475 ? -15.817 10.571 32.638 1.00 86.19 475 GLN A O 1
ATOM 3790 N N . ALA A 1 476 ? -14.708 9.466 31.014 1.00 86.12 476 ALA A N 1
ATOM 3791 C CA . ALA A 1 476 ? -15.780 9.510 30.023 1.00 86.12 476 ALA A CA 1
ATOM 3792 C C . ALA A 1 476 ? -17.002 8.720 30.511 1.00 86.12 476 ALA A C 1
ATOM 3794 O O . ALA A 1 476 ? -18.100 9.270 30.577 1.00 86.12 476 ALA A O 1
ATOM 3795 N N . VAL A 1 477 ? -16.786 7.493 30.999 1.00 88.56 477 VAL A N 1
ATOM 3796 C CA . VAL A 1 477 ? -17.830 6.670 31.628 1.00 88.56 477 VAL A CA 1
ATOM 3797 C C . VAL A 1 477 ? -18.491 7.407 32.793 1.00 88.56 477 VAL A C 1
ATOM 3799 O O . VAL A 1 477 ? -19.716 7.465 32.881 1.00 88.56 477 VAL A O 1
ATOM 3802 N N . PHE A 1 478 ? -17.702 8.030 33.670 1.00 88.06 478 PHE A N 1
ATOM 3803 C CA . PHE A 1 478 ? -18.239 8.795 34.792 1.00 88.06 478 PHE A CA 1
ATOM 3804 C C . PHE A 1 478 ? -19.112 9.978 34.336 1.00 88.06 478 PHE A C 1
ATOM 3806 O O . PHE A 1 478 ? -20.183 10.213 34.901 1.00 88.06 478 PHE A O 1
ATOM 3813 N N . ARG A 1 479 ? -18.686 10.739 33.322 1.00 87.81 479 ARG A N 1
ATOM 3814 C CA . ARG A 1 479 ? -19.453 11.889 32.808 1.00 87.81 479 ARG A CA 1
ATOM 3815 C C . ARG A 1 479 ? -20.745 11.471 32.116 1.00 87.81 479 ARG A C 1
ATOM 3817 O O . ARG A 1 479 ? -21.765 12.127 32.341 1.00 87.81 479 ARG A O 1
ATOM 3824 N N . TYR A 1 480 ? -20.705 10.366 31.377 1.00 89.94 480 TYR A N 1
ATOM 3825 C CA . TYR A 1 480 ? -21.875 9.758 30.756 1.00 89.94 480 TYR A CA 1
ATOM 3826 C C . TYR A 1 480 ? -22.886 9.291 31.814 1.00 89.94 480 TYR A C 1
ATOM 3828 O O . TYR A 1 480 ? -24.019 9.769 31.860 1.00 89.94 480 TYR A O 1
ATOM 3836 N N . LEU A 1 481 ? -22.454 8.454 32.765 1.00 89.00 481 LEU A N 1
ATOM 3837 C CA . LEU A 1 481 ? -23.329 7.878 33.796 1.00 89.00 481 LEU A CA 1
ATOM 3838 C C . LEU A 1 481 ? -23.895 8.914 34.781 1.00 89.00 481 LEU A C 1
ATOM 3840 O O . LEU A 1 481 ? -24.967 8.706 35.349 1.00 89.00 481 LEU A O 1
ATOM 3844 N N . THR A 1 482 ? -23.198 10.035 34.999 1.00 87.81 482 THR A N 1
ATOM 3845 C CA . THR A 1 482 ? -23.701 11.144 35.833 1.00 87.81 482 THR A CA 1
ATOM 3846 C C . THR A 1 482 ? -24.612 12.117 35.084 1.00 87.81 482 THR A C 1
ATOM 3848 O O . THR A 1 482 ? -25.135 13.044 35.705 1.00 87.81 482 THR A O 1
ATOM 3851 N N . GLY A 1 483 ? -24.812 11.928 33.774 1.00 84.19 483 GLY A N 1
ATOM 3852 C CA . GLY A 1 483 ? -25.627 12.804 32.932 1.00 84.19 483 GLY A CA 1
ATOM 3853 C C . GLY A 1 483 ? -25.023 14.194 32.715 1.00 84.19 483 GLY A C 1
ATOM 3854 O O . GLY A 1 483 ? -25.750 15.128 32.387 1.00 84.19 483 GLY A O 1
ATOM 3855 N N . LYS A 1 484 ? -23.711 14.359 32.938 1.00 84.62 484 LYS A N 1
ATOM 3856 C CA . LYS A 1 484 ? -23.006 15.627 32.689 1.00 84.62 484 LYS A CA 1
ATOM 3857 C C . LYS A 1 484 ? -22.782 15.867 31.199 1.00 84.62 484 LYS A C 1
ATOM 3859 O O . LYS A 1 484 ? -22.845 17.012 30.769 1.00 84.62 484 LYS A O 1
ATOM 3864 N N . GLU A 1 485 ? -22.533 14.794 30.457 1.00 81.50 485 GLU A N 1
ATOM 3865 C CA . GLU A 1 485 ? -22.337 14.780 29.004 1.00 81.50 485 GLU A CA 1
ATOM 3866 C C . GLU A 1 485 ? -23.134 13.592 28.433 1.00 81.50 485 GLU A C 1
ATOM 3868 O O . GLU A 1 485 ? -22.581 12.507 28.257 1.00 81.50 485 GLU A O 1
ATOM 3873 N N . PRO A 1 486 ? -24.457 13.745 28.227 1.00 76.56 486 PRO A N 1
ATOM 3874 C CA . PRO A 1 486 ? -25.300 12.682 27.673 1.00 76.56 486 PRO A CA 1
ATOM 3875 C C . PRO A 1 486 ? -25.046 12.430 26.180 1.00 76.56 486 PRO A C 1
ATOM 3877 O O . PRO A 1 486 ? -25.464 11.399 25.670 1.00 76.56 486 PRO A O 1
ATOM 3880 N N . ASP A 1 487 ? -24.360 13.351 25.499 1.00 78.44 487 ASP A N 1
ATOM 3881 C CA . ASP A 1 487 ? -24.046 13.264 24.068 1.00 78.44 487 ASP A CA 1
ATOM 3882 C C . ASP A 1 487 ? -22.854 12.326 23.768 1.00 78.44 487 ASP A C 1
ATOM 3884 O O . ASP A 1 487 ? -22.502 12.123 22.610 1.00 78.44 487 ASP A O 1
ATOM 3888 N N . LEU A 1 488 ? -22.211 11.760 24.799 1.00 82.94 488 LEU A N 1
ATOM 3889 C CA . LEU A 1 488 ? -21.173 10.737 24.650 1.00 82.94 488 LEU A CA 1
ATOM 3890 C C . LEU A 1 488 ? -21.792 9.419 24.168 1.00 82.94 488 LEU A C 1
ATOM 3892 O O . LEU A 1 488 ? -22.638 8.841 24.847 1.00 82.94 488 LEU A O 1
ATOM 3896 N N . GLU A 1 489 ? -21.314 8.902 23.040 1.00 83.31 489 GLU A N 1
ATOM 3897 C CA . GLU A 1 489 ? -21.691 7.570 22.568 1.00 83.31 489 GLU A CA 1
ATOM 3898 C C . GLU A 1 489 ? -20.929 6.509 23.371 1.00 83.31 489 GLU A C 1
ATOM 3900 O O . GLU A 1 489 ? -19.706 6.392 23.281 1.00 83.31 489 GLU A O 1
ATOM 3905 N N . CYS A 1 490 ? -21.642 5.745 24.200 1.00 87.75 490 CYS A N 1
ATOM 3906 C CA . CYS A 1 490 ? -21.063 4.689 25.026 1.00 87.75 490 CYS A CA 1
ATOM 3907 C C . CYS A 1 490 ? -21.785 3.354 24.834 1.00 87.75 490 CYS A C 1
ATOM 3909 O O . CYS A 1 490 ? -22.993 3.305 24.604 1.00 87.75 490 CYS A O 1
ATOM 3911 N N . ASP A 1 491 ? -21.051 2.255 25.000 1.00 88.25 491 ASP A N 1
ATOM 3912 C CA . ASP A 1 491 ? -21.604 0.903 24.945 1.00 88.25 491 ASP A CA 1
ATOM 3913 C C . ASP A 1 491 ? -22.366 0.589 26.243 1.00 88.25 491 ASP A C 1
ATOM 3915 O O . ASP A 1 491 ? -21.785 0.223 27.268 1.00 88.25 491 ASP A O 1
ATOM 3919 N N . GLU A 1 492 ? -23.691 0.739 26.206 1.00 88.00 492 GLU A N 1
ATOM 3920 C CA . GLU A 1 492 ? -24.559 0.506 27.364 1.00 88.00 492 GLU A CA 1
ATOM 3921 C C . GLU A 1 492 ? -24.474 -0.926 27.911 1.00 88.00 492 GLU A C 1
ATOM 3923 O O . GLU A 1 492 ? -24.604 -1.137 29.121 1.00 88.00 492 GLU A O 1
ATOM 3928 N N . GLU A 1 493 ? -24.252 -1.920 27.047 1.00 86.88 493 GLU A N 1
ATOM 3929 C CA . GLU A 1 493 ? -24.154 -3.318 27.461 1.00 86.88 493 GLU A CA 1
ATOM 3930 C C . GLU A 1 493 ? -22.865 -3.548 28.252 1.00 86.88 493 GLU A C 1
ATOM 3932 O O . GLU A 1 493 ? -22.906 -4.116 29.351 1.00 86.88 493 GLU A O 1
ATOM 3937 N N . LEU A 1 494 ? -21.743 -3.048 27.731 1.00 88.56 494 LEU A N 1
ATOM 3938 C CA . LEU A 1 494 ? -20.449 -3.107 28.402 1.00 88.56 494 LEU A CA 1
ATOM 3939 C C . LEU A 1 494 ? -20.470 -2.326 29.721 1.00 88.56 494 LEU A C 1
ATOM 3941 O O . LEU A 1 494 ? -19.998 -2.823 30.747 1.00 88.56 494 LEU A O 1
ATOM 3945 N N . LEU A 1 495 ? -21.062 -1.131 29.729 1.00 90.00 495 LEU A N 1
ATOM 3946 C CA . LEU A 1 495 ? -21.191 -0.316 30.934 1.00 90.00 495 LEU A CA 1
ATOM 3947 C C . LEU A 1 495 ? -22.020 -1.006 32.013 1.00 90.00 495 LEU A C 1
ATOM 3949 O O . LEU A 1 495 ? -21.603 -1.048 33.170 1.00 90.00 495 LEU A O 1
ATOM 3953 N N . ARG A 1 496 ? -23.161 -1.602 31.649 1.00 88.94 496 ARG A N 1
ATOM 3954 C CA . ARG A 1 496 ? -23.999 -2.347 32.596 1.00 88.94 496 ARG A CA 1
ATOM 3955 C C . ARG A 1 496 ? -23.229 -3.503 33.235 1.00 88.94 496 ARG A C 1
ATOM 3957 O O . ARG A 1 496 ? -23.348 -3.709 34.441 1.00 88.94 496 ARG A O 1
ATOM 3964 N N . GLN A 1 497 ? -22.432 -4.229 32.450 1.00 88.81 497 GLN A N 1
ATOM 3965 C CA . GLN A 1 497 ? -21.598 -5.314 32.974 1.00 88.81 497 GLN A CA 1
ATOM 3966 C C . GLN A 1 497 ? -20.473 -4.811 33.869 1.00 88.81 497 GLN A C 1
ATOM 3968 O O . GLN A 1 497 ? -20.224 -5.393 34.918 1.00 88.81 497 GLN A O 1
ATOM 3973 N N . THR A 1 498 ? -19.847 -3.695 33.504 1.00 90.00 498 THR A N 1
ATOM 3974 C CA . THR A 1 498 ? -18.773 -3.081 34.295 1.00 90.00 498 THR A CA 1
ATOM 3975 C C . THR A 1 498 ? -19.288 -2.610 35.656 1.00 90.00 498 THR A C 1
ATOM 3977 O O . THR A 1 498 ? -18.641 -2.824 36.676 1.00 90.00 498 THR A O 1
ATOM 3980 N N . LEU A 1 499 ? -20.486 -2.018 35.697 1.00 90.88 499 LEU A N 1
ATOM 3981 C CA . LEU A 1 499 ? -21.142 -1.619 36.946 1.00 90.88 499 LEU A CA 1
ATOM 3982 C C . LEU A 1 499 ? -21.536 -2.825 37.801 1.00 90.88 499 LEU A C 1
ATOM 3984 O O . LEU A 1 499 ? -21.422 -2.772 39.023 1.00 90.88 499 LEU A O 1
ATOM 3988 N N . PHE A 1 500 ? -22.001 -3.907 37.176 1.00 90.75 500 PHE A N 1
ATOM 3989 C CA . PHE A 1 500 ? -22.295 -5.141 37.893 1.00 90.75 500 PHE A CA 1
ATOM 3990 C C . PHE A 1 500 ? -21.036 -5.761 38.503 1.00 90.75 500 PHE A C 1
ATOM 3992 O O . PHE A 1 500 ? -21.051 -6.112 39.681 1.00 90.75 500 PHE A O 1
ATOM 3999 N N . ASP A 1 501 ? -19.951 -5.838 37.736 1.00 89.88 501 ASP A N 1
ATOM 4000 C CA . ASP A 1 501 ? -18.668 -6.364 38.200 1.00 89.88 501 ASP A CA 1
ATOM 4001 C C . ASP A 1 501 ? -18.094 -5.530 39.353 1.00 89.88 501 ASP A C 1
ATOM 4003 O O . ASP A 1 501 ? -17.658 -6.089 40.357 1.00 89.88 501 ASP A O 1
ATOM 4007 N N . ALA A 1 502 ? -18.201 -4.197 39.293 1.00 89.50 502 ALA A N 1
ATOM 4008 C CA . ALA A 1 502 ? -17.803 -3.314 40.393 1.00 89.50 502 ALA A CA 1
ATOM 4009 C C . ALA A 1 502 ? -18.523 -3.657 41.714 1.00 89.50 502 ALA A C 1
ATOM 4011 O O . ALA A 1 502 ? -17.880 -3.805 42.750 1.00 89.50 502 ALA A O 1
ATOM 4012 N N . VAL A 1 503 ? -19.842 -3.874 41.681 1.00 89.81 503 VAL A N 1
ATOM 4013 C CA . VAL A 1 503 ? -20.611 -4.257 42.882 1.00 89.81 503 VAL A CA 1
ATOM 4014 C C . VAL A 1 503 ? -20.282 -5.676 43.356 1.00 89.81 503 VAL A C 1
ATOM 4016 O O . VAL A 1 503 ? -20.233 -5.937 44.558 1.00 89.81 503 VAL A O 1
ATOM 4019 N N . VAL A 1 504 ? -20.054 -6.616 42.435 1.00 89.56 504 VAL A N 1
ATOM 4020 C CA . VAL A 1 504 ? -19.716 -8.009 42.777 1.00 89.56 504 VAL A CA 1
ATOM 4021 C C . VAL A 1 504 ? -18.319 -8.113 43.396 1.00 89.56 504 VAL A C 1
ATOM 4023 O O . VAL A 1 504 ? -18.108 -8.935 44.290 1.00 89.56 504 VAL A O 1
ATOM 4026 N N . THR A 1 505 ? -17.379 -7.279 42.950 1.00 88.62 505 THR A N 1
ATOM 4027 C CA . THR A 1 505 ? -15.990 -7.248 43.427 1.00 88.62 505 THR A CA 1
ATOM 4028 C C . THR A 1 505 ? -15.788 -6.366 44.664 1.00 88.62 505 THR A C 1
ATOM 4030 O O . THR A 1 505 ? -14.850 -6.613 45.424 1.00 88.62 505 THR A O 1
ATOM 4033 N N . ALA A 1 506 ? -16.687 -5.419 44.959 1.00 87.62 506 ALA A N 1
ATOM 4034 C CA . ALA A 1 506 ? -16.597 -4.538 46.133 1.00 87.62 506 ALA A CA 1
ATOM 4035 C C . ALA A 1 506 ? -16.415 -5.272 47.491 1.00 87.62 506 ALA A C 1
ATOM 4037 O O . ALA A 1 506 ? -15.603 -4.840 48.314 1.00 87.62 506 ALA A O 1
ATOM 4038 N N . PRO A 1 507 ? -17.067 -6.424 47.770 1.00 88.75 507 PRO A N 1
ATOM 4039 C CA . PRO A 1 507 ? -16.796 -7.190 48.989 1.00 88.75 507 PRO A CA 1
ATOM 4040 C C . PRO A 1 507 ? -15.354 -7.714 49.091 1.00 88.75 507 PRO A C 1
ATOM 4042 O O . PRO A 1 507 ? -14.839 -7.865 50.202 1.00 88.75 507 PRO A O 1
ATOM 4045 N N . MET A 1 508 ? -14.694 -8.002 47.961 1.00 86.06 508 MET A N 1
ATOM 4046 C CA . MET A 1 508 ? -13.292 -8.438 47.952 1.00 86.06 508 MET A CA 1
ATOM 4047 C C . MET A 1 508 ? -12.349 -7.295 48.314 1.00 86.06 508 MET A C 1
ATOM 4049 O O . MET A 1 508 ? -11.415 -7.504 49.085 1.00 86.06 508 MET A O 1
ATOM 4053 N N . GLU A 1 509 ? -12.619 -6.088 47.824 1.00 81.44 509 GLU A N 1
ATOM 4054 C CA . GLU A 1 509 ? -11.890 -4.885 48.225 1.00 81.44 509 GLU A CA 1
ATOM 4055 C C . GLU A 1 509 ? -12.005 -4.654 49.737 1.00 81.44 509 GLU A C 1
ATOM 4057 O O . GLU A 1 509 ? -10.993 -4.491 50.420 1.00 81.44 509 GLU A O 1
ATOM 4062 N N . ALA A 1 510 ? -13.221 -4.717 50.293 1.00 81.25 510 ALA A N 1
ATOM 4063 C CA . ALA A 1 510 ? -13.434 -4.573 51.732 1.00 81.25 510 ALA A CA 1
ATOM 4064 C C . ALA A 1 510 ? -12.645 -5.622 52.541 1.00 81.25 510 ALA A C 1
ATOM 4066 O O . ALA A 1 510 ? -12.076 -5.310 53.591 1.00 81.25 510 ALA A O 1
ATOM 4067 N N . TYR A 1 511 ? -12.565 -6.856 52.036 1.00 86.62 511 TYR A N 1
ATOM 4068 C CA . TYR A 1 511 ? -11.771 -7.926 52.635 1.00 86.62 511 TYR A CA 1
ATOM 4069 C C . TYR A 1 511 ? -10.257 -7.654 52.568 1.00 86.62 511 TYR A C 1
ATOM 4071 O O . TYR A 1 511 ? -9.560 -7.808 53.574 1.00 86.62 511 TYR A O 1
ATOM 4079 N N . TRP A 1 512 ? -9.735 -7.212 51.421 1.00 84.38 512 TRP A N 1
ATOM 4080 C CA . TRP A 1 512 ? -8.313 -6.884 51.261 1.00 84.38 512 TRP A CA 1
ATOM 4081 C C . TRP A 1 512 ? -7.891 -5.671 52.089 1.00 84.38 512 TRP A C 1
ATOM 4083 O O . TRP A 1 512 ? -6.852 -5.715 52.751 1.00 84.38 512 TRP A O 1
ATOM 4093 N N . THR A 1 513 ? -8.719 -4.630 52.138 1.00 82.44 513 THR A N 1
ATOM 4094 C CA . THR A 1 513 ? -8.491 -3.454 52.985 1.00 82.44 513 THR A CA 1
ATOM 4095 C C . THR A 1 513 ? -8.471 -3.842 54.464 1.00 82.44 513 THR A C 1
ATOM 4097 O O . THR A 1 513 ? -7.600 -3.395 55.213 1.00 82.44 513 THR A O 1
ATOM 4100 N N . ALA A 1 514 ? -9.358 -4.748 54.894 1.00 83.69 514 ALA A N 1
ATOM 4101 C CA . ALA A 1 514 ? -9.343 -5.281 56.254 1.00 83.69 514 ALA A CA 1
ATOM 4102 C C . ALA A 1 514 ? -8.069 -6.090 56.565 1.00 83.69 514 ALA A C 1
ATOM 4104 O O . ALA A 1 514 ? -7.541 -5.974 57.670 1.00 83.69 514 ALA A O 1
ATOM 4105 N N . MET A 1 515 ? -7.540 -6.866 55.610 1.00 83.44 515 MET A N 1
ATOM 4106 C CA . MET A 1 515 ? -6.256 -7.566 55.771 1.00 83.44 515 MET A CA 1
ATOM 4107 C C . MET A 1 515 ? -5.069 -6.601 55.872 1.00 83.44 515 MET A C 1
ATOM 4109 O O . MET A 1 515 ? -4.212 -6.779 56.732 1.00 83.44 515 MET A O 1
ATOM 4113 N N . MET A 1 516 ? -5.034 -5.551 55.049 1.00 78.00 516 MET A N 1
ATOM 4114 C CA . MET A 1 516 ? -3.978 -4.528 55.083 1.00 78.00 516 MET A CA 1
ATOM 4115 C C . MET A 1 516 ? -3.957 -3.748 56.408 1.00 78.00 516 MET A C 1
ATOM 4117 O O . MET A 1 516 ? -2.893 -3.357 56.886 1.00 78.00 516 MET A O 1
ATOM 4121 N N . LEU A 1 517 ? -5.125 -3.553 57.028 1.00 78.50 517 LEU A N 1
ATOM 4122 C CA . LEU A 1 517 ? -5.271 -2.890 58.329 1.00 78.50 517 LEU A CA 1
ATOM 4123 C C . LEU A 1 517 ? -4.969 -3.808 59.528 1.00 78.50 517 LEU A C 1
ATOM 4125 O O . LEU A 1 517 ? -4.801 -3.305 60.639 1.00 78.50 517 LEU A O 1
ATOM 4129 N N . ASN A 1 518 ? -4.864 -5.127 59.320 1.00 67.38 518 ASN A N 1
ATOM 4130 C CA . ASN A 1 518 ? -4.534 -6.113 60.351 1.00 67.38 518 ASN A CA 1
ATOM 4131 C C . ASN A 1 518 ? -3.167 -6.769 60.055 1.00 67.38 518 ASN A C 1
ATOM 4133 O O . ASN A 1 518 ? -3.106 -7.906 59.589 1.00 67.38 518 ASN A O 1
ATOM 4137 N N . PRO A 1 519 ? -2.036 -6.110 60.379 1.00 58.72 519 PRO A N 1
ATOM 4138 C CA . PRO A 1 519 ? -0.690 -6.631 60.110 1.00 58.72 519 PRO A CA 1
ATOM 4139 C C . PRO A 1 519 ? -0.284 -7.804 61.028 1.00 58.72 519 PRO A C 1
ATOM 4141 O O . PRO A 1 519 ? 0.881 -8.180 61.066 1.00 58.72 519 PRO A O 1
ATOM 4144 N N . SER A 1 520 ? -1.223 -8.355 61.804 1.00 58.03 520 SER A N 1
ATOM 4145 C CA . SER A 1 520 ? -0.999 -9.448 62.760 1.00 58.03 520 SER A CA 1
ATOM 4146 C C . SER A 1 520 ? -1.523 -10.769 62.191 1.00 58.03 520 SER A C 1
ATOM 4148 O O . SER A 1 520 ? -2.514 -11.314 62.677 1.00 58.03 520 SER A O 1
ATOM 4150 N N . GLY A 1 521 ? -0.872 -11.238 61.129 1.00 52.22 521 GLY A N 1
ATOM 4151 C CA . GLY A 1 521 ? -0.754 -12.662 60.818 1.00 52.22 521 GLY A CA 1
ATOM 4152 C C . GLY A 1 521 ? 0.594 -13.154 61.309 1.00 52.22 521 GLY A C 1
ATOM 4153 O O . GLY A 1 521 ? 1.592 -12.477 60.972 1.00 52.22 521 GLY A O 1
#

InterPro domains:
  IPR002035 von Willebrand factor, type A [PF13768] (135-176)
  IPR002035 von Willebrand factor, type A [PF13768] (188-242)
  IPR013608 VWA N-terminal [PF08399] (13-108)
  IPR036465 von Willebrand factor A-like domain superfamily [G3DSA:3.40.50.410] (128-179)
  IPR036465 von Willebrand factor A-like domain superfamily [G3DSA:3.40.50.410] (180-260)
  IPR036465 von Willebrand factor A-like domain superfamily [SSF53300] (133-261)
  IPR051173 Voltage-dependent calcium channel subunit alpha-2/delta [PTHR10166] (184-514)

Solvent-accessible surface area (backbone atoms only — not comparable to full-atom values): 30250 Å² total; per-residue (Å²): 101,70,68,58,52,52,56,51,47,51,46,52,59,49,60,74,52,66,75,77,90,86,88,88,84,88,89,86,77,89,74,81,63,43,73,32,68,87,65,74,55,38,52,32,19,81,88,44,57,33,77,48,64,25,75,92,53,69,80,83,38,69,69,49,50,52,51,54,57,40,53,52,57,43,43,61,50,54,45,52,42,40,73,77,37,74,85,59,63,46,39,37,39,29,33,65,82,40,38,30,38,35,30,55,12,60,77,84,76,48,48,101,84,68,48,46,86,65,50,47,67,79,32,68,56,37,41,61,36,47,28,75,77,46,31,37,37,38,39,35,58,68,52,81,84,30,58,67,69,38,43,53,43,49,53,50,45,50,51,57,55,57,70,68,57,55,95,74,38,47,76,48,80,45,69,61,85,82,77,96,79,81,79,96,76,56,46,31,36,38,40,39,34,63,60,40,99,62,62,59,58,69,58,42,54,71,77,36,44,91,79,48,72,43,27,28,30,26,38,40,39,37,85,61,71,90,26,51,68,39,42,37,48,46,5,60,78,23,76,39,46,65,38,80,33,59,49,74,82,47,35,67,70,56,57,56,54,58,49,62,62,61,21,22,62,42,54,63,66,72,59,79,74,80,39,71,45,68,36,43,69,62,76,88,48,61,85,44,95,85,53,80,78,60,47,25,30,37,42,20,34,56,33,66,50,81,48,83,89,42,42,89,68,18,44,67,54,26,29,36,33,36,42,43,53,48,66,65,64,46,60,78,54,47,51,84,81,48,37,97,83,14,47,57,33,34,26,36,53,84,41,28,43,61,42,49,91,78,66,72,48,59,42,78,59,86,95,44,79,41,75,42,87,67,52,47,71,38,43,51,68,79,74,43,86,70,61,98,74,50,60,67,60,55,34,39,34,70,69,54,79,62,79,50,88,50,104,76,28,47,37,55,58,90,69,71,78,43,34,39,37,35,31,52,58,92,68,70,81,75,76,76,89,82,60,90,64,56,68,69,61,14,49,58,48,51,66,39,93,90,53,82,75,74,81,89,60,83,55,44,62,32,78,79,47,84,81,43,55,80,45,52,64,70,53,44,51,50,34,37,78,70,60,77,42,70,86,57,57,55,46,63,68,61,49,44,49,53,30,29,48,30,55,70,46,44,64,54,52,56,50,52,54,51,49,72,74,47,83,84,121

Organism: NCBI:txid861788

Secondary structure (DSSP, 8-state):
-HHHHHHHHHHHHHHHT------------PPP-EEEGGGTTEEEESS--EEE--TTS-TT-HHHHHHHHHGGGHHHHHHHHHHH-TT---EEEEETTS-EEEESEE-----TTS-----STTSHHHHHHHS---EEEEEEE-SGGGTTHHHHHHHHHHHHHHTT--TT-EEEEEEESS-----S--SEEEEEES--SS--HHHHHHHTTTTT-SEEEEEEESS--TTHHHHHHHHHHTT--EEEE-SSTTHHHHHHHHHHHHHHHHHHHT--PPEEPPPEE-GGGTTSTT-TT-EEEEEEEEEE---TTTGGGT-EEEEEEEEEEHHHHHHTS-HHHH-TT-EEEEEETTSBEEE-TT---EEEETTEEEEPTTTT--BHHHHSPPPTT-HHHHHHHTT---EE--SS-EEEE-SSSEEEEEE--TTTTTS-------HHHHHHHHTSTT----TTS-SB--SS-TTTTTS-HHHHHHHHHTTS-TTS-B-HHHHHHHHHHHHHHHHHHHHHHHHHH----